Protein AF-A0A3D5RII5-F1 (afdb_monomer)

pLDDT: mean 87.03, std 12.26, range [4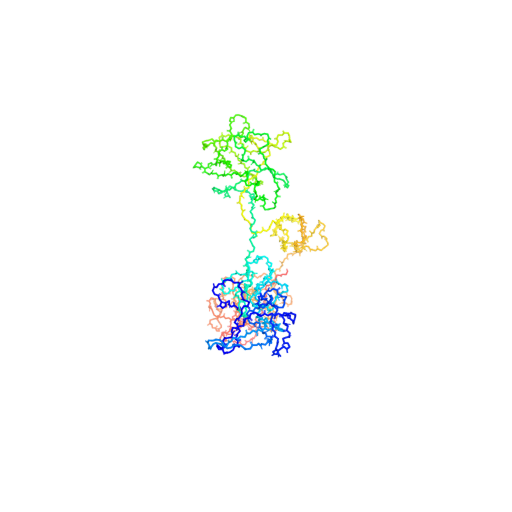2.44, 98.56]

Radius of gyration: 50.96 Å; Cα contacts (8 Å, |Δi|>4): 1269; chains: 1; bounding box: 89×104×147 Å

Nearest PDB structures (foldseek):
  7zau-assembly4_G  TM=3.299E-01  e=6.272E-05  Homo sapiens
  1z4s-assembly1_A  TM=6.722E-01  e=4.782E-02  Homo sapiens
  1z2v-assembly2_B  TM=6.579E-01  e=8.817E-02  Homo sapiens
  4j2y-assembly1_A  TM=6.075E-01  e=1.704E-01  Enterolobium contortisiliquum
  4p0j-assembly2_B  TM=5.315E-01  e=2.728E-01  Homo sapiens

Structure (mmCIF, N/CA/C/O backbone):
data_AF-A0A3D5RII5-F1
#
_entry.id   AF-A0A3D5RII5-F1
#
loop_
_atom_site.group_PDB
_atom_site.id
_atom_site.type_symbol
_atom_site.label_atom_id
_atom_site.label_alt_id
_atom_site.label_comp_id
_atom_site.label_asym_id
_atom_site.label_entity_id
_atom_site.label_seq_id
_atom_site.pdbx_PDB_ins_code
_atom_site.Cartn_x
_atom_site.Cartn_y
_atom_site.Cartn_z
_atom_site.occupancy
_atom_site.B_iso_or_equiv
_atom_site.auth_seq_id
_atom_site.auth_comp_id
_atom_site.auth_asym_id
_atom_site.auth_atom_id
_atom_site.pdbx_PDB_model_num
ATOM 1 N N . MET A 1 1 ? -29.201 -36.242 47.208 1.00 48.59 1 MET A N 1
ATOM 2 C CA . MET A 1 1 ? -29.760 -36.057 48.556 1.00 48.59 1 MET A CA 1
ATOM 3 C C . MET A 1 1 ? -31.056 -35.296 48.420 1.00 48.59 1 MET A C 1
ATOM 5 O O . MET A 1 1 ? -31.037 -34.162 47.969 1.00 48.59 1 MET A O 1
ATOM 9 N N . THR A 1 2 ? -32.173 -35.920 48.744 1.00 42.50 2 THR A N 1
ATOM 10 C CA . THR A 1 2 ? -33.449 -35.227 48.913 1.00 42.50 2 THR A CA 1
ATOM 11 C C . THR A 1 2 ? -33.896 -35.520 50.333 1.00 42.50 2 THR A C 1
ATOM 13 O O . THR A 1 2 ? -33.811 -36.669 50.775 1.00 42.50 2 THR A O 1
ATOM 16 N N . SER A 1 3 ? -34.296 -34.489 51.079 1.00 45.84 3 SER A N 1
ATOM 17 C CA . SER A 1 3 ? -34.913 -34.710 52.381 1.00 45.84 3 SER A CA 1
ATOM 18 C C . SER A 1 3 ? -36.180 -35.528 52.149 1.00 45.84 3 SER A C 1
ATOM 20 O O . SER A 1 3 ? -37.012 -35.184 51.315 1.00 45.84 3 SER A O 1
ATOM 22 N N . TYR A 1 4 ? -36.309 -36.644 52.859 1.00 42.44 4 TYR A N 1
ATOM 23 C CA . TYR A 1 4 ? -37.498 -37.496 52.787 1.00 42.44 4 TYR A CA 1
ATOM 24 C C . TYR A 1 4 ? -38.755 -36.802 53.360 1.00 42.44 4 TYR A C 1
ATOM 26 O O . TYR A 1 4 ? -39.867 -37.275 53.164 1.00 42.44 4 TYR A O 1
ATOM 34 N N . ASP A 1 5 ? -38.587 -35.665 54.043 1.00 48.09 5 ASP A N 1
ATOM 35 C CA . ASP A 1 5 ? -39.658 -34.899 54.676 1.00 48.09 5 ASP A CA 1
ATOM 36 C C . ASP A 1 5 ? -39.852 -33.540 53.976 1.00 48.09 5 ASP A C 1
ATOM 38 O O . ASP A 1 5 ? -38.883 -32.832 53.680 1.00 48.09 5 ASP A O 1
ATOM 42 N N . THR A 1 6 ? -41.114 -33.189 53.717 1.00 43.94 6 THR A N 1
ATOM 43 C CA . THR A 1 6 ? -41.572 -31.892 53.189 1.00 43.94 6 THR A CA 1
ATOM 44 C C . THR A 1 6 ? -41.470 -30.763 54.219 1.00 43.94 6 THR A C 1
ATOM 46 O O . THR A 1 6 ? -41.647 -29.593 53.880 1.00 43.94 6 THR A O 1
ATOM 49 N N . THR A 1 7 ? -41.182 -31.097 55.477 1.00 47.12 7 THR A N 1
ATOM 50 C CA . THR A 1 7 ? -40.955 -30.151 56.570 1.00 47.12 7 THR A CA 1
ATOM 51 C C . THR A 1 7 ? -39.452 -29.928 56.743 1.00 47.12 7 THR A C 1
ATOM 53 O O . THR A 1 7 ? -38.703 -30.855 57.048 1.00 47.12 7 THR A O 1
ATOM 56 N N . ALA A 1 8 ? -38.986 -28.696 56.537 1.00 42.44 8 ALA A N 1
ATOM 57 C CA . ALA A 1 8 ? -37.566 -28.363 56.598 1.00 42.44 8 ALA A CA 1
ATOM 58 C C . ALA A 1 8 ? -36.922 -28.725 57.960 1.00 42.44 8 ALA A C 1
ATOM 60 O O . ALA A 1 8 ? -37.386 -28.303 59.019 1.00 42.44 8 ALA A O 1
ATOM 61 N N . ASN A 1 9 ? -35.785 -29.429 57.902 1.00 49.34 9 ASN A N 1
ATOM 62 C CA . ASN A 1 9 ? -34.677 -29.362 58.869 1.00 49.34 9 ASN A CA 1
ATOM 63 C C . ASN A 1 9 ? -34.830 -29.955 60.290 1.00 49.34 9 ASN A C 1
ATOM 65 O O . ASN A 1 9 ? -34.305 -29.361 61.229 1.00 49.34 9 ASN A O 1
ATOM 69 N N . LYS A 1 10 ? -35.434 -31.137 60.503 1.00 50.44 10 LYS A N 1
ATOM 70 C CA . LYS A 1 10 ? -35.340 -31.803 61.834 1.00 50.44 10 LYS A CA 1
ATOM 71 C C . LYS A 1 10 ? -34.570 -33.119 61.914 1.00 50.44 10 LYS A C 1
ATOM 73 O O . LYS A 1 10 ? -34.074 -33.436 62.992 1.00 50.44 10 LYS A O 1
ATOM 78 N N . TYR A 1 11 ? -34.441 -33.869 60.821 1.00 54.50 11 TYR A N 1
ATOM 79 C CA . TYR A 1 11 ? -33.786 -35.177 60.848 1.00 54.50 11 TYR A CA 1
ATOM 80 C C . TYR A 1 11 ? -32.866 -35.342 59.645 1.00 54.50 11 TYR A C 1
ATOM 82 O O . TYR A 1 11 ? -33.239 -35.076 58.503 1.00 54.50 11 TYR A O 1
ATOM 90 N N . GLY A 1 12 ? -31.638 -35.738 59.940 1.00 58.12 12 GLY A N 1
ATOM 91 C CA . GLY A 1 12 ? -30.532 -35.859 59.013 1.00 58.12 12 GLY A CA 1
ATOM 92 C C . GLY A 1 12 ? -30.633 -37.007 58.024 1.00 58.12 12 GLY A C 1
ATOM 93 O O . GLY A 1 12 ? -29.886 -37.977 58.147 1.00 58.12 12 GLY A O 1
ATOM 94 N N . ASN A 1 13 ? -31.590 -36.929 57.106 1.00 69.31 13 ASN A N 1
ATOM 95 C CA . ASN A 1 13 ? -31.978 -38.064 56.281 1.00 69.31 13 ASN A CA 1
ATOM 96 C C . ASN A 1 13 ? -31.396 -37.959 54.869 1.00 69.31 13 ASN A C 1
ATOM 98 O O . ASN A 1 13 ? -31.447 -36.897 54.246 1.00 69.31 13 ASN A O 1
ATOM 102 N N . MET A 1 14 ? -30.920 -39.081 54.334 1.00 72.44 14 MET A N 1
ATOM 103 C CA . MET A 1 14 ? -30.506 -39.200 52.937 1.00 72.44 14 MET A CA 1
ATOM 104 C C . MET A 1 14 ? -31.108 -40.448 52.295 1.00 72.44 14 MET A C 1
ATOM 106 O O . MET A 1 14 ? -31.408 -41.429 52.969 1.00 72.44 14 MET A O 1
ATOM 110 N N . ILE A 1 15 ? -31.266 -40.414 50.977 1.00 75.56 15 ILE A N 1
ATOM 111 C CA . ILE A 1 15 ? -31.635 -41.589 50.191 1.00 75.56 15 ILE A CA 1
ATOM 112 C C . ILE A 1 15 ? -30.358 -42.138 49.568 1.00 75.56 15 ILE A C 1
ATOM 114 O O . ILE A 1 15 ? -29.669 -41.402 48.858 1.00 75.56 15 ILE A O 1
ATOM 118 N N . VAL A 1 16 ? -30.074 -43.412 49.828 1.00 77.50 16 VAL A N 1
ATOM 119 C CA . VAL A 1 16 ? -29.015 -44.173 49.160 1.00 77.50 16 VAL A CA 1
ATOM 120 C C . VAL A 1 16 ? -29.653 -45.198 48.229 1.00 77.50 16 VAL A C 1
ATOM 122 O O . VAL A 1 16 ? -30.707 -45.760 48.533 1.00 77.50 16 VAL A O 1
ATOM 125 N N . SER A 1 17 ? -29.024 -45.430 47.089 1.00 74.25 17 SER A N 1
ATOM 126 C CA . SER A 1 17 ? -29.361 -46.507 46.162 1.00 74.25 17 SER A CA 1
ATOM 127 C C . SER A 1 17 ? -28.065 -47.164 45.715 1.00 74.25 17 SER A C 1
ATOM 129 O O . SER A 1 17 ? -27.010 -46.522 45.737 1.00 74.25 17 SER A O 1
ATOM 131 N N . ASP A 1 18 ? -28.124 -48.430 45.317 1.00 67.38 18 ASP A N 1
ATOM 132 C CA . ASP A 1 18 ? -27.033 -48.986 44.524 1.00 67.38 18 ASP A CA 1
ATOM 133 C C . ASP A 1 18 ? -27.021 -48.322 43.133 1.00 67.38 18 ASP A C 1
ATOM 135 O O . ASP A 1 18 ? -27.983 -47.668 42.719 1.00 67.38 18 ASP A O 1
ATOM 139 N N . LEU A 1 19 ? -25.883 -48.406 42.436 1.00 56.44 19 LEU A N 1
ATOM 140 C CA . LEU A 1 19 ? -25.702 -47.714 41.154 1.00 56.44 19 LEU A CA 1
ATOM 141 C C . LEU A 1 19 ? -26.640 -48.233 40.047 1.00 56.44 19 LEU A C 1
ATOM 143 O O . LEU A 1 19 ? -26.860 -47.516 39.075 1.00 56.44 19 LEU A O 1
ATOM 147 N N . GLU A 1 20 ? -27.188 -49.446 40.183 1.00 57.09 20 GLU A N 1
ATOM 148 C CA . GLU A 1 20 ? -27.894 -50.146 39.100 1.00 57.09 20 GLU A CA 1
ATOM 149 C C . GLU A 1 20 ? -29.312 -50.632 39.443 1.00 57.09 20 GLU A C 1
ATOM 151 O O . GLU A 1 20 ? -30.035 -51.051 38.538 1.00 57.09 20 GLU A O 1
ATOM 156 N N . SER A 1 21 ? -29.774 -50.561 40.697 1.00 54.38 21 SER A N 1
ATOM 157 C CA . SER A 1 21 ? -31.122 -51.001 41.061 1.00 54.38 21 SER A CA 1
ATOM 158 C C . SER A 1 21 ? -31.967 -49.847 41.602 1.00 54.38 21 SER A C 1
ATOM 160 O O . SER A 1 21 ? -31.539 -48.961 42.337 1.00 54.38 21 SER A O 1
ATOM 162 N N . LEU A 1 22 ? -33.248 -49.846 41.242 1.00 58.31 22 LEU A N 1
ATOM 163 C CA . LEU A 1 22 ? -34.224 -48.852 41.700 1.00 58.31 22 LEU A CA 1
ATOM 164 C C . LEU A 1 22 ? -34.534 -48.962 43.211 1.00 58.31 22 LEU A C 1
ATOM 166 O O . LEU A 1 22 ? -35.442 -48.282 43.700 1.00 58.31 22 LEU A O 1
ATOM 170 N N . ASN A 1 23 ? -33.804 -49.798 43.959 1.00 69.31 23 ASN A N 1
ATOM 171 C CA . ASN A 1 23 ? -33.972 -49.984 45.393 1.00 69.31 23 ASN A CA 1
ATOM 172 C C . ASN A 1 23 ? -33.399 -48.783 46.149 1.00 69.31 23 ASN A C 1
ATOM 174 O O . ASN A 1 23 ? -32.199 -48.659 46.388 1.00 69.31 23 ASN A O 1
ATOM 178 N N . LYS A 1 24 ? -34.297 -47.885 46.545 1.00 71.88 24 LYS A N 1
ATOM 179 C CA . LYS A 1 24 ? -33.978 -46.722 47.369 1.00 71.88 24 LYS A CA 1
ATOM 180 C C . LYS A 1 24 ? -34.151 -47.081 48.836 1.00 71.88 24 LYS A C 1
ATOM 182 O O . LYS A 1 24 ? -35.227 -47.512 49.245 1.00 71.88 24 LYS A O 1
ATOM 187 N N . ILE A 1 25 ? -33.113 -46.855 49.629 1.00 76.81 25 ILE A N 1
ATOM 188 C CA . ILE A 1 25 ? -33.157 -47.007 51.081 1.00 76.81 25 ILE A CA 1
ATOM 189 C C . ILE A 1 25 ? -33.051 -45.623 51.711 1.00 76.81 25 ILE A C 1
ATOM 191 O O . ILE A 1 25 ? -32.168 -44.831 51.376 1.00 76.81 25 ILE A O 1
ATOM 195 N N . VAL A 1 26 ? -33.963 -45.329 52.636 1.00 75.62 26 VAL A N 1
ATOM 196 C CA . VAL A 1 26 ? -33.908 -44.098 53.427 1.00 75.62 26 VAL A CA 1
ATOM 197 C C . VAL A 1 26 ? -33.013 -44.344 54.636 1.00 75.62 26 VAL A C 1
ATOM 199 O O . VAL A 1 26 ? -33.266 -45.246 55.440 1.00 75.62 26 VAL A O 1
ATOM 202 N N . VAL A 1 27 ? -31.963 -43.537 54.749 1.00 75.88 27 VAL A N 1
ATOM 203 C CA . VAL A 1 27 ? -31.027 -43.537 55.870 1.00 75.88 27 VAL A CA 1
ATOM 204 C C . VAL A 1 27 ? -31.356 -42.359 56.774 1.00 75.88 27 VAL A C 1
ATOM 206 O O . VAL A 1 27 ? -31.333 -41.214 56.324 1.00 75.88 27 VAL A O 1
ATOM 209 N N . PHE A 1 28 ? -31.648 -42.638 58.040 1.00 71.19 28 PHE A N 1
ATOM 210 C CA . PHE A 1 28 ? -31.988 -41.652 59.059 1.00 71.19 28 PHE A CA 1
ATOM 211 C C . PHE A 1 28 ? -30.792 -41.352 59.969 1.00 71.19 28 PHE A C 1
ATOM 213 O O . PHE A 1 28 ? -30.062 -42.258 60.378 1.00 71.19 28 PHE A O 1
ATOM 220 N N . GLY A 1 29 ? -30.615 -40.070 60.307 1.00 67.50 29 GLY A N 1
ATOM 221 C CA . GLY A 1 29 ? -29.705 -39.617 61.366 1.00 67.50 29 GLY A CA 1
ATOM 222 C C . GLY A 1 29 ? -28.234 -40.002 61.173 1.00 67.50 29 GLY A C 1
ATOM 223 O O . GLY A 1 29 ? -27.574 -40.357 62.148 1.00 67.50 29 GLY A O 1
ATOM 224 N N . ALA A 1 30 ? -27.726 -39.965 59.938 1.00 70.25 30 ALA A N 1
ATOM 225 C CA . ALA A 1 30 ? -26.358 -40.381 59.631 1.00 70.25 30 ALA A CA 1
ATOM 226 C C . ALA A 1 30 ? -25.309 -39.539 60.391 1.00 70.25 30 ALA A C 1
ATOM 228 O O . ALA A 1 30 ? -25.249 -38.325 60.204 1.00 70.25 30 ALA A O 1
ATOM 229 N N . THR A 1 31 ? -24.475 -40.182 61.219 1.00 66.25 31 THR A N 1
ATOM 230 C CA . THR A 1 31 ? -23.430 -39.535 62.049 1.00 66.25 31 THR A CA 1
ATOM 231 C C . THR A 1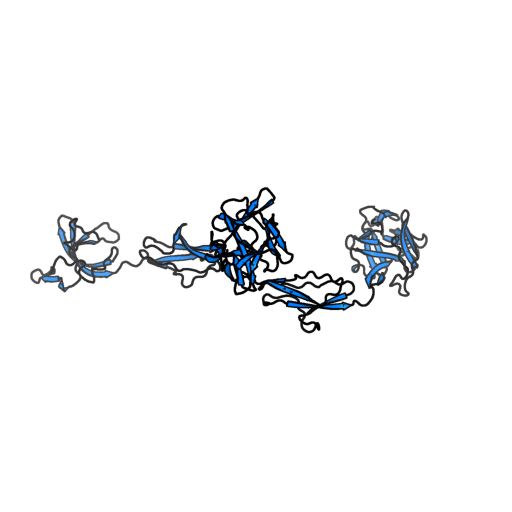 31 ? -22.029 -40.086 61.744 1.00 66.25 31 THR A C 1
ATOM 233 O O . THR A 1 31 ? -21.906 -41.157 61.153 1.00 66.25 31 THR A O 1
ATOM 236 N N . ALA A 1 32 ? -20.969 -39.360 62.122 1.00 61.97 32 ALA A N 1
ATOM 237 C CA . ALA A 1 32 ? -19.580 -39.645 61.733 1.00 61.97 32 ALA A CA 1
ATOM 238 C C . ALA A 1 32 ? -18.607 -39.956 62.885 1.00 61.97 32 ALA A C 1
ATOM 240 O O . ALA A 1 32 ? -17.431 -40.209 62.629 1.00 61.97 32 ALA A O 1
ATOM 241 N N . THR A 1 33 ? -19.034 -39.930 64.152 1.00 60.12 33 THR A N 1
ATOM 242 C CA . THR A 1 33 ? -18.135 -40.237 65.279 1.00 60.12 33 THR A CA 1
ATOM 243 C C . THR A 1 33 ? -18.654 -41.383 66.124 1.00 60.12 33 THR A C 1
ATOM 245 O O . THR A 1 33 ? -19.826 -41.434 66.488 1.00 60.12 33 THR A O 1
ATOM 248 N N . ILE A 1 34 ? -17.740 -42.269 66.532 1.00 57.75 34 ILE A N 1
ATOM 249 C CA . ILE A 1 34 ? -18.035 -43.327 67.507 1.00 57.75 34 ILE A CA 1
ATOM 250 C C . ILE A 1 34 ? -18.577 -42.760 68.828 1.00 57.75 34 ILE A C 1
ATOM 252 O O . ILE A 1 34 ? -19.269 -43.466 69.538 1.00 57.75 34 ILE A O 1
ATOM 256 N N . SER A 1 35 ? -18.309 -41.485 69.143 1.00 61.31 35 SER A N 1
ATOM 257 C CA . SER A 1 35 ? -18.822 -40.792 70.333 1.00 61.31 35 SER A CA 1
ATOM 258 C C . SER A 1 35 ? -20.315 -40.447 70.264 1.00 61.31 35 SER A C 1
ATOM 260 O O . SER A 1 35 ? -20.941 -40.222 71.300 1.00 61.31 35 SER A O 1
ATOM 262 N N . ALA A 1 36 ? -20.900 -40.407 69.062 1.00 65.19 36 ALA A N 1
ATOM 263 C CA . ALA A 1 36 ? -22.340 -40.258 68.872 1.00 65.19 36 ALA A CA 1
ATOM 264 C C . ALA A 1 36 ? -23.086 -41.591 69.049 1.00 65.19 36 ALA A C 1
ATOM 266 O O . ALA A 1 36 ? -24.318 -41.599 69.078 1.00 65.19 36 ALA A O 1
ATOM 267 N N . LEU A 1 37 ? -22.352 -42.703 69.184 1.00 64.88 37 LEU A N 1
ATOM 268 C CA . LEU A 1 37 ? -22.881 -43.998 69.570 1.00 64.88 37 LEU A CA 1
ATOM 269 C C . LEU A 1 37 ? -22.431 -44.387 70.974 1.00 64.88 37 LEU A C 1
ATOM 271 O O . LEU A 1 37 ? -21.249 -44.425 71.295 1.00 64.88 37 LEU A O 1
ATOM 275 N N . VAL A 1 38 ? -23.387 -44.784 71.797 1.00 70.62 38 VAL A N 1
ATOM 276 C CA . VAL A 1 38 ? -23.138 -45.391 73.098 1.00 70.62 38 VAL A CA 1
ATOM 277 C C . VAL A 1 38 ? -23.497 -46.863 73.001 1.00 70.62 38 VAL A C 1
ATOM 279 O O . VAL A 1 38 ? -24.597 -47.217 72.571 1.00 70.62 38 VAL A O 1
ATOM 282 N N . TRP A 1 39 ? -22.561 -47.735 73.375 1.00 75.12 39 TRP A N 1
ATOM 283 C CA . TRP A 1 39 ? -22.846 -49.156 73.546 1.00 75.12 39 TRP A CA 1
ATOM 284 C C . TRP A 1 39 ? -23.869 -49.333 74.673 1.00 75.12 39 TRP A C 1
ATOM 286 O O . TRP A 1 39 ? -23.569 -49.074 75.838 1.00 75.12 39 TRP A O 1
ATOM 296 N N . ASP A 1 40 ? -25.078 -49.761 74.325 1.00 71.44 40 ASP A N 1
ATOM 297 C CA . ASP A 1 40 ? -26.090 -50.182 75.281 1.00 71.44 40 ASP A CA 1
ATOM 298 C C . ASP A 1 40 ? -25.797 -51.630 75.673 1.00 71.44 40 ASP A C 1
ATOM 300 O O . ASP A 1 40 ? -26.178 -52.587 74.990 1.00 71.44 40 ASP A O 1
ATOM 304 N N . SER A 1 41 ? -25.094 -51.776 76.793 1.00 76.31 41 SER A N 1
ATOM 305 C CA . SER A 1 41 ? -24.741 -53.070 77.374 1.00 76.31 41 SER A CA 1
ATOM 306 C C . SER A 1 41 ? -25.958 -53.902 77.781 1.00 76.31 41 SER A C 1
ATOM 308 O O . SER A 1 41 ? -25.832 -55.118 77.897 1.00 76.31 41 SER A O 1
ATOM 310 N N . THR A 1 42 ? -27.130 -53.283 77.946 1.00 81.12 42 THR A N 1
ATOM 311 C CA . THR A 1 42 ? -28.383 -53.964 78.305 1.00 81.12 42 THR A CA 1
ATOM 312 C C . THR A 1 42 ? -28.954 -54.729 77.118 1.00 81.12 42 THR A C 1
ATOM 314 O O . THR A 1 42 ? -29.448 -55.841 77.273 1.00 81.12 42 THR A O 1
ATOM 317 N N . ASN A 1 43 ? -28.875 -54.143 75.922 1.00 74.38 43 ASN A N 1
ATOM 318 C CA . ASN A 1 43 ? -29.450 -54.711 74.701 1.00 74.38 43 ASN A CA 1
ATOM 319 C C . ASN A 1 43 ? -28.393 -55.229 73.714 1.00 74.38 43 ASN A C 1
ATOM 321 O O . ASN A 1 43 ? -28.740 -55.611 72.596 1.00 74.38 43 ASN A O 1
ATOM 325 N N . GLY A 1 44 ? -27.114 -55.209 74.104 1.00 76.12 44 GLY A N 1
ATOM 326 C CA . GLY A 1 44 ? -25.992 -55.670 73.285 1.00 76.12 44 GLY A CA 1
ATOM 327 C C . GLY A 1 44 ? -25.884 -54.948 71.941 1.00 76.12 44 GLY A C 1
ATOM 328 O O . GLY A 1 44 ? -25.519 -55.568 70.943 1.00 76.12 44 GLY A O 1
ATOM 329 N N . LYS A 1 45 ? -26.264 -53.666 71.884 1.00 70.31 45 LYS A N 1
ATOM 330 C CA . LYS A 1 45 ? -26.307 -52.888 70.638 1.00 70.31 45 LYS A CA 1
ATOM 331 C C . LYS A 1 45 ? -25.822 -51.464 70.848 1.00 70.31 45 LYS A C 1
ATOM 333 O O . LYS A 1 45 ? -25.961 -50.902 71.926 1.00 70.31 45 LYS A O 1
ATOM 338 N N . TYR A 1 46 ? -25.310 -50.839 69.798 1.00 69.25 46 TYR A N 1
ATOM 339 C CA . TYR A 1 46 ? -25.032 -49.407 69.833 1.00 69.25 46 TYR A CA 1
ATOM 340 C C . TYR A 1 46 ? -26.330 -48.588 69.721 1.00 69.25 46 TYR A C 1
ATOM 342 O O . TYR A 1 46 ? -27.247 -48.947 68.981 1.00 69.25 46 TYR A O 1
ATOM 350 N N . THR A 1 47 ? -26.409 -47.482 70.458 1.00 65.81 47 THR A N 1
ATOM 351 C CA . THR A 1 47 ? -27.538 -46.536 70.485 1.00 65.81 47 THR A CA 1
ATOM 352 C C . THR A 1 47 ? -27.034 -45.109 70.289 1.00 65.81 47 THR A C 1
ATOM 354 O O . THR A 1 47 ? -25.886 -44.818 70.592 1.00 65.81 47 THR A O 1
ATOM 357 N N . TYR A 1 48 ? -27.867 -44.211 69.760 1.00 66.94 48 TYR A N 1
ATOM 358 C CA . TYR A 1 48 ? -27.450 -42.846 69.418 1.00 66.94 48 TYR A CA 1
ATOM 359 C C . TYR A 1 48 ? -27.529 -41.891 70.615 1.00 66.94 48 TYR A C 1
ATOM 361 O O . TYR A 1 48 ? -28.569 -41.817 71.269 1.00 66.94 48 TYR A O 1
ATOM 369 N N . THR A 1 49 ? -26.479 -41.094 70.832 1.00 66.94 49 THR A N 1
ATOM 370 C CA . THR A 1 49 ? -26.429 -40.027 71.849 1.00 66.94 49 THR A CA 1
ATOM 371 C C . THR A 1 49 ? -27.352 -38.855 71.488 1.00 66.94 49 THR A C 1
ATOM 373 O O . THR A 1 49 ? -28.012 -38.288 72.354 1.00 66.94 49 THR A O 1
ATOM 376 N N . ASN A 1 50 ? -27.437 -38.497 70.200 1.00 62.53 50 ASN A N 1
ATOM 377 C CA . ASN A 1 50 ? -28.360 -37.491 69.666 1.00 62.53 50 ASN A CA 1
ATOM 378 C C . ASN A 1 50 ? -28.753 -37.867 68.227 1.00 62.53 50 ASN A C 1
ATOM 380 O O . ASN A 1 50 ? -27.892 -38.163 67.405 1.00 62.53 50 ASN A O 1
ATOM 384 N N . LYS A 1 51 ? -30.052 -37.848 67.911 1.00 58.09 51 LYS A N 1
ATOM 385 C CA . LYS A 1 51 ? -30.593 -38.273 66.606 1.00 58.09 51 LYS A CA 1
ATOM 386 C C . LYS A 1 51 ? -30.552 -37.183 65.512 1.00 58.09 51 LYS A C 1
ATOM 388 O O . LYS A 1 51 ? -31.073 -37.418 64.425 1.00 58.09 51 LYS A O 1
ATOM 393 N N . GLN A 1 52 ? -29.988 -36.000 65.781 1.00 59.75 52 GLN A N 1
ATOM 394 C CA . GLN A 1 52 ? -30.053 -34.823 64.889 1.00 59.75 52 GLN A CA 1
ATOM 395 C C . GLN A 1 52 ? -28.744 -34.458 64.151 1.00 59.75 52 GLN A C 1
ATOM 397 O O . GLN A 1 52 ? -28.638 -33.366 63.607 1.00 59.75 52 GLN A O 1
ATOM 402 N N . ASP A 1 53 ? -27.741 -35.335 64.102 1.00 58.28 53 ASP A N 1
ATOM 403 C CA . ASP A 1 53 ? -26.350 -34.928 63.820 1.00 58.28 53 ASP A CA 1
ATOM 404 C C . ASP A 1 53 ? -25.867 -35.091 62.357 1.00 58.28 53 ASP A C 1
ATOM 406 O O . ASP A 1 53 ? -24.767 -35.576 62.106 1.00 58.28 53 ASP A O 1
ATOM 410 N N . PHE A 1 54 ? -26.676 -34.694 61.369 1.00 60.97 54 PHE A N 1
ATOM 411 C CA . PHE A 1 54 ? -26.286 -34.731 59.947 1.00 60.97 54 PHE A CA 1
ATOM 412 C C . PHE A 1 54 ? -25.884 -33.338 59.445 1.00 60.97 54 PHE A C 1
ATOM 414 O O . PHE A 1 54 ? -26.557 -32.356 59.748 1.00 60.97 54 PHE A O 1
ATOM 421 N N . LEU A 1 55 ? -24.796 -33.256 58.664 1.00 57.22 55 LEU A N 1
ATOM 422 C CA . LEU A 1 55 ? -24.149 -32.022 58.157 1.00 57.22 55 LEU A CA 1
ATOM 423 C C . LEU A 1 55 ? -23.473 -31.122 59.216 1.00 57.22 55 LEU A C 1
ATOM 425 O O . LEU A 1 55 ? -22.951 -30.054 58.895 1.00 57.22 55 LEU A O 1
ATOM 429 N N . THR A 1 56 ? -23.393 -31.553 60.470 1.00 54.97 56 THR A N 1
ATOM 430 C CA . THR A 1 56 ? -22.741 -30.823 61.576 1.00 54.97 56 THR A CA 1
ATOM 431 C C . THR A 1 56 ? -21.270 -31.216 61.775 1.00 54.97 56 THR A C 1
ATOM 433 O O . THR A 1 56 ? -20.478 -30.393 62.244 1.00 54.97 56 THR A O 1
ATOM 436 N N . ASN A 1 57 ? -20.858 -32.404 61.312 1.00 62.25 57 ASN A N 1
ATOM 437 C CA . ASN A 1 57 ? -19.502 -32.95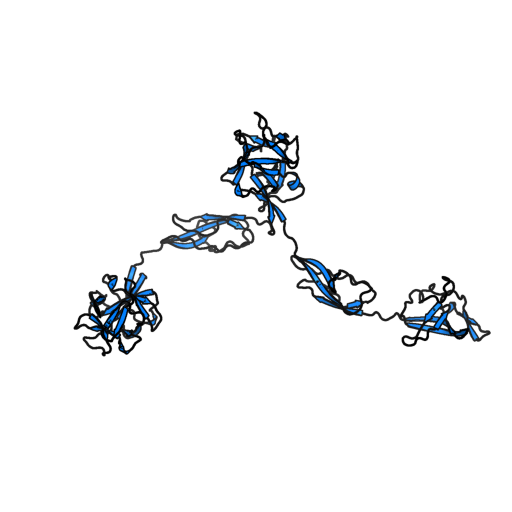4 61.464 1.00 62.25 57 ASN A CA 1
ATOM 438 C C . ASN A 1 57 ? -18.685 -32.960 60.146 1.00 62.25 57 ASN A C 1
ATOM 440 O O . ASN A 1 57 ? -19.247 -33.064 59.056 1.00 62.25 57 ASN A O 1
ATOM 444 N N . ALA A 1 58 ? -17.354 -32.853 60.246 1.00 67.25 58 ALA A N 1
ATOM 445 C CA . ALA A 1 58 ? -16.393 -32.693 59.151 1.00 67.25 58 ALA A CA 1
ATOM 446 C C . ALA A 1 58 ? -16.495 -33.763 58.046 1.00 67.25 58 ALA A C 1
ATOM 448 O O . ALA A 1 58 ? -16.446 -33.403 56.877 1.00 67.25 58 ALA A O 1
ATOM 449 N N . ILE A 1 59 ? -16.691 -35.043 58.389 1.00 73.69 59 ILE A N 1
ATOM 450 C CA . ILE A 1 59 ? -16.755 -36.145 57.403 1.00 73.69 59 ILE A CA 1
ATOM 451 C C . ILE A 1 59 ? -18.052 -36.110 56.579 1.00 73.69 59 ILE A C 1
ATOM 453 O O . ILE A 1 59 ? -18.047 -36.421 55.394 1.00 73.69 59 ILE A O 1
ATOM 457 N N . THR A 1 60 ? -19.176 -35.724 57.187 1.00 73.94 60 THR A N 1
ATOM 458 C CA . THR A 1 60 ? -20.494 -35.725 56.526 1.00 73.94 60 THR A CA 1
ATOM 459 C C . THR A 1 60 ? -20.828 -34.413 55.819 1.00 73.94 60 THR A C 1
ATOM 461 O O . THR A 1 60 ? -21.748 -34.387 55.009 1.00 73.94 60 THR A O 1
ATOM 464 N N . LYS A 1 61 ? -20.104 -33.323 56.114 1.00 73.19 61 LYS A N 1
ATOM 465 C CA . LYS A 1 61 ? -20.334 -31.982 55.539 1.00 73.19 61 LYS A CA 1
ATOM 466 C C . LYS A 1 61 ? -20.082 -31.896 54.035 1.00 73.19 61 LYS A C 1
ATOM 468 O O . LYS A 1 61 ? -20.665 -31.038 53.385 1.00 73.19 61 LYS A O 1
ATOM 473 N N . SER A 1 62 ? -19.210 -32.747 53.505 1.00 73.19 62 SER A N 1
ATOM 474 C CA . SER A 1 62 ? -18.753 -32.709 52.112 1.00 73.19 62 SER A CA 1
ATOM 475 C C . SER A 1 62 ? -19.308 -33.846 51.249 1.00 73.19 62 SER A C 1
ATOM 477 O O . SER A 1 62 ? -18.783 -34.072 50.165 1.00 73.19 62 SER A O 1
ATOM 479 N N . ILE A 1 63 ? -20.322 -34.580 51.724 1.00 76.81 63 ILE A N 1
ATOM 480 C CA . ILE A 1 63 ? -20.949 -35.665 50.955 1.00 76.81 63 ILE A CA 1
ATOM 481 C C . ILE A 1 63 ? -21.774 -35.072 49.809 1.00 76.81 63 ILE A C 1
ATOM 483 O O . ILE A 1 63 ? -22.709 -34.301 50.039 1.00 76.81 63 ILE A O 1
ATOM 487 N N . ASN A 1 64 ? -21.469 -35.494 48.586 1.00 76.38 64 ASN A N 1
ATOM 488 C CA . ASN A 1 64 ? -22.164 -35.116 47.363 1.00 76.38 64 ASN A CA 1
ATOM 489 C C . ASN A 1 64 ? -22.880 -36.315 46.723 1.00 76.38 64 ASN A C 1
ATOM 491 O O . ASN A 1 64 ? -22.660 -37.480 47.055 1.00 76.38 64 ASN A O 1
ATOM 495 N N . ILE A 1 65 ? -23.783 -36.028 45.782 1.00 72.62 65 ILE A N 1
ATOM 496 C CA . ILE A 1 65 ? -24.444 -37.074 44.992 1.00 72.62 65 ILE A CA 1
ATOM 497 C C . ILE A 1 65 ? -23.398 -37.788 44.127 1.00 72.62 65 ILE A C 1
ATOM 499 O O . ILE A 1 65 ? -22.693 -37.144 43.355 1.00 72.62 65 ILE A O 1
ATOM 503 N N . GLY A 1 66 ? -23.359 -39.120 44.216 1.00 71.44 66 GLY A N 1
ATOM 504 C CA . GLY A 1 66 ? -22.424 -39.967 43.470 1.00 71.44 66 GLY A CA 1
ATOM 505 C C . GLY A 1 66 ? -21.186 -40.394 44.261 1.00 71.44 66 GLY A C 1
ATOM 506 O O . GLY A 1 66 ? -20.439 -41.233 43.766 1.00 71.44 66 GLY A O 1
ATOM 507 N N . ASP A 1 67 ? -20.985 -39.865 45.471 1.00 79.88 67 ASP A N 1
ATOM 508 C CA . ASP A 1 67 ? -19.961 -40.365 46.391 1.00 79.88 67 ASP A CA 1
ATOM 509 C C . ASP A 1 67 ? -20.314 -41.775 46.884 1.00 79.88 67 ASP A C 1
ATOM 511 O O . ASP A 1 67 ? -21.481 -42.101 47.126 1.00 79.88 67 ASP A O 1
ATOM 515 N N . THR A 1 68 ? -19.293 -42.602 47.096 1.00 82.69 68 THR A N 1
ATOM 516 C CA . THR A 1 68 ? -19.446 -43.935 47.686 1.00 82.69 68 THR A CA 1
ATOM 517 C C . THR A 1 68 ? -19.306 -43.842 49.202 1.00 82.69 68 THR A C 1
ATOM 519 O O . THR A 1 68 ? -18.318 -43.309 49.713 1.00 82.69 68 THR A O 1
ATOM 522 N N . LEU A 1 69 ? -20.278 -44.392 49.932 1.00 80.88 69 LEU A N 1
ATOM 523 C CA . LEU A 1 69 ? -20.323 -44.357 51.395 1.00 80.88 69 LEU A CA 1
ATOM 524 C C . LEU A 1 69 ? -20.072 -45.747 51.989 1.00 80.88 69 LEU A C 1
ATOM 526 O O . LEU A 1 69 ? -20.723 -46.715 51.599 1.00 80.88 69 LEU A O 1
ATOM 530 N N . GLU A 1 70 ? -19.185 -45.834 52.981 1.00 82.69 70 GLU A N 1
ATOM 531 C CA . GLU A 1 70 ? -19.083 -47.001 53.866 1.00 82.69 70 GLU A CA 1
ATOM 532 C C . GLU A 1 70 ? -19.886 -46.732 55.143 1.00 82.69 70 GLU A C 1
ATOM 534 O O . GLU A 1 70 ? -19.716 -45.686 55.782 1.00 82.69 70 GLU A O 1
ATOM 539 N N . LEU A 1 71 ? -20.784 -47.662 55.490 1.00 78.56 71 LEU A N 1
ATOM 540 C CA . LEU A 1 71 ? -21.775 -47.476 56.547 1.00 78.56 71 LEU A CA 1
ATOM 541 C C . LEU A 1 71 ? -21.793 -48.639 57.550 1.00 78.56 71 LEU A C 1
ATOM 543 O O . LEU A 1 71 ? -21.773 -49.805 57.156 1.00 78.56 71 LEU A O 1
ATOM 547 N N . ILE A 1 72 ? -21.966 -48.327 58.836 1.00 75.25 72 ILE A N 1
ATOM 548 C CA . ILE A 1 72 ? -22.412 -49.289 59.862 1.00 75.25 72 ILE A CA 1
ATOM 549 C C . ILE A 1 72 ? -23.892 -49.038 60.122 1.00 75.25 72 ILE A C 1
ATOM 551 O O . ILE A 1 72 ? -24.255 -47.916 60.467 1.00 75.25 72 ILE A O 1
ATOM 555 N N . VAL A 1 73 ? -24.746 -50.055 59.968 1.00 73.75 73 VAL A N 1
ATOM 556 C CA . VAL A 1 73 ? -26.206 -49.864 59.923 1.00 73.75 73 VAL A CA 1
ATOM 557 C C . VAL A 1 73 ? -26.965 -50.686 60.964 1.00 73.75 73 VAL A C 1
ATOM 559 O O . VAL A 1 73 ? -26.636 -51.842 61.224 1.00 73.75 73 VAL A O 1
ATOM 562 N N . ILE A 1 74 ? -28.038 -50.108 61.508 1.00 70.38 74 ILE A N 1
ATOM 563 C CA . ILE A 1 74 ? -29.101 -50.832 62.217 1.00 70.38 74 ILE A CA 1
ATOM 564 C C . ILE A 1 74 ? -30.337 -50.808 61.322 1.00 70.38 74 ILE A C 1
ATOM 566 O O . ILE A 1 74 ? -30.817 -49.735 60.947 1.00 70.38 74 ILE A O 1
ATOM 570 N N . ARG A 1 75 ? -30.840 -51.996 60.971 1.00 68.56 75 ARG A N 1
ATOM 571 C CA . ARG A 1 75 ? -32.038 -52.151 60.141 1.00 68.56 75 ARG A CA 1
ATOM 572 C C . ARG A 1 75 ? -33.293 -51.996 60.990 1.00 68.56 75 ARG A C 1
ATOM 574 O O . ARG A 1 75 ? -33.447 -52.710 61.976 1.00 68.56 75 ARG A O 1
ATOM 581 N N . ASP A 1 76 ? -34.196 -51.128 60.549 1.00 62.94 76 ASP A N 1
ATOM 582 C CA . ASP A 1 76 ? -35.562 -51.038 61.058 1.00 62.94 76 ASP A CA 1
ATOM 583 C C . ASP A 1 76 ? -36.537 -51.165 59.876 1.00 62.94 76 ASP A C 1
ATOM 585 O O . ASP A 1 76 ? -36.334 -50.585 58.809 1.00 62.94 76 ASP A O 1
ATOM 589 N N . SER A 1 77 ? -37.555 -52.009 60.009 1.00 61.78 77 SER A N 1
ATOM 590 C CA . SER A 1 77 ? -38.560 -52.214 58.958 1.00 61.78 77 SER A CA 1
ATOM 591 C C . SER A 1 77 ? -39.857 -51.581 59.422 1.00 61.78 77 SER A C 1
ATOM 593 O O . SER A 1 77 ? -40.550 -52.139 60.268 1.00 61.78 77 SER A O 1
ATOM 595 N N . TYR A 1 78 ? -40.184 -50.415 58.866 1.00 58.31 78 TYR A N 1
ATOM 596 C CA . TYR A 1 78 ? -41.365 -49.651 59.254 1.00 58.31 78 TYR A CA 1
ATOM 597 C C . TYR A 1 78 ? -42.320 -49.497 58.067 1.00 58.31 78 TYR A C 1
ATOM 599 O O . TYR A 1 78 ? -41.933 -49.014 57.001 1.00 58.31 78 TYR A O 1
ATOM 607 N N . ASN A 1 79 ? -43.577 -49.915 58.254 1.00 61.28 79 ASN A N 1
ATOM 608 C CA . ASN A 1 79 ? -44.665 -49.815 57.271 1.00 61.28 79 ASN A CA 1
ATOM 609 C C . ASN A 1 79 ? -44.313 -50.324 55.856 1.00 61.28 79 ASN A C 1
ATOM 611 O O . ASN A 1 79 ? -44.678 -49.708 54.860 1.00 61.28 79 ASN A O 1
ATOM 615 N N . GLY A 1 80 ? -43.596 -51.447 55.757 1.00 67.56 80 GLY A N 1
ATOM 616 C CA . GLY A 1 80 ? -43.269 -52.083 54.472 1.00 67.56 80 GLY A CA 1
ATOM 617 C C . GLY A 1 80 ? -42.086 -51.470 53.712 1.00 67.56 80 GLY A C 1
ATOM 618 O O . GLY A 1 80 ? -41.685 -52.029 52.695 1.00 67.56 80 GLY A O 1
ATOM 619 N N . ASN A 1 81 ? -41.478 -50.391 54.219 1.00 65.75 81 ASN A N 1
ATOM 620 C CA . ASN A 1 81 ? -40.263 -49.801 53.657 1.00 65.75 81 ASN A CA 1
ATOM 621 C C . ASN A 1 81 ? -39.031 -50.207 54.477 1.00 65.75 81 ASN A C 1
ATOM 623 O O . ASN A 1 81 ? -39.057 -50.200 55.710 1.00 65.75 81 ASN A O 1
ATOM 627 N N . THR A 1 82 ? -37.928 -50.523 53.791 1.00 69.94 82 THR A N 1
ATOM 628 C CA . THR A 1 82 ? -36.639 -50.773 54.454 1.00 69.94 82 THR A CA 1
ATOM 629 C C . THR A 1 82 ? -36.011 -49.437 54.847 1.00 69.94 82 THR A C 1
ATOM 631 O O . THR A 1 82 ? -35.770 -48.592 53.984 1.00 69.94 82 THR A O 1
ATOM 634 N N . GLN A 1 83 ? -35.748 -49.244 56.141 1.00 74.44 83 GLN A N 1
ATOM 635 C CA . GLN A 1 83 ? -35.144 -48.030 56.691 1.00 74.44 83 GLN A CA 1
ATOM 636 C C . GLN A 1 83 ? -33.884 -48.389 57.483 1.00 74.44 83 GLN A C 1
ATOM 638 O O . GLN A 1 83 ? -33.804 -49.445 58.117 1.00 74.44 83 GLN A O 1
ATOM 643 N N . LEU A 1 84 ? -32.872 -47.524 57.435 1.00 73.50 84 LEU A N 1
ATOM 644 C CA . LEU A 1 84 ? -31.611 -47.734 58.148 1.00 73.50 84 LEU A CA 1
ATOM 645 C C . LEU A 1 84 ? -31.291 -46.520 59.016 1.00 73.50 84 LEU A C 1
ATOM 647 O O . LEU A 1 84 ? -31.416 -45.390 58.557 1.00 73.50 84 LEU A O 1
ATOM 651 N N . ASN A 1 85 ? -30.797 -46.745 60.233 1.00 73.00 85 ASN A N 1
ATOM 652 C CA . ASN A 1 85 ? -29.964 -45.748 60.907 1.00 73.00 85 ASN A CA 1
ATOM 653 C C . ASN A 1 85 ? -28.500 -46.129 60.676 1.00 73.00 85 ASN A C 1
ATOM 655 O O . ASN A 1 85 ? -28.166 -47.313 60.780 1.00 73.00 85 ASN A O 1
ATOM 659 N N . ALA A 1 86 ? -27.635 -45.165 60.349 1.00 74.56 86 ALA A N 1
ATOM 660 C CA . ALA A 1 86 ? -26.268 -45.463 59.919 1.00 74.56 86 ALA A CA 1
ATOM 661 C C . ALA A 1 86 ? -25.199 -44.571 60.566 1.00 74.56 86 ALA A C 1
ATOM 663 O O . ALA A 1 86 ? -25.438 -43.398 60.841 1.00 74.56 86 ALA A O 1
ATOM 664 N N . ILE A 1 87 ? -23.997 -45.116 60.758 1.00 75.81 87 ILE A N 1
ATOM 665 C CA . ILE A 1 87 ? -22.762 -44.335 60.913 1.00 75.81 87 ILE A CA 1
ATOM 666 C C . ILE A 1 87 ? -22.072 -44.292 59.557 1.00 75.81 87 ILE A C 1
ATOM 668 O O . ILE A 1 87 ? -21.860 -45.353 58.973 1.00 75.81 87 ILE A O 1
ATOM 672 N N . VAL A 1 88 ? -21.663 -43.114 59.097 1.00 79.12 88 VAL A N 1
ATOM 673 C CA . VAL A 1 88 ? -20.746 -42.990 57.960 1.00 79.12 88 VAL A CA 1
ATOM 674 C C . VAL A 1 88 ? -19.325 -43.175 58.473 1.00 79.12 88 VAL A C 1
ATOM 676 O O . VAL A 1 88 ? -18.819 -42.336 59.216 1.00 79.12 88 VAL A O 1
ATOM 679 N N . THR A 1 89 ? -18.680 -44.274 58.092 1.00 77.94 89 THR A N 1
ATOM 680 C CA . THR A 1 89 ? -17.301 -44.574 58.506 1.00 77.94 89 THR A CA 1
ATOM 681 C C . THR A 1 89 ? -16.275 -44.064 57.504 1.00 77.94 89 THR A C 1
ATOM 683 O O . THR A 1 89 ? -15.140 -43.788 57.888 1.00 77.94 89 THR A O 1
ATOM 686 N N . LYS A 1 90 ? -16.665 -43.903 56.233 1.00 80.44 90 LYS A N 1
ATOM 687 C CA . LYS A 1 90 ? -15.819 -43.340 55.178 1.00 80.44 90 LYS A CA 1
ATOM 688 C C . LYS A 1 90 ? -16.659 -42.805 54.021 1.00 80.44 90 LYS A C 1
ATOM 690 O O . LYS A 1 90 ? -17.658 -43.409 53.639 1.00 80.44 90 LYS A O 1
ATOM 695 N N . VAL A 1 91 ? -16.212 -41.688 53.454 1.00 81.62 91 VAL A N 1
ATOM 696 C CA . VAL A 1 91 ? -16.733 -41.113 52.211 1.00 81.62 91 VAL A CA 1
ATOM 697 C C . VAL A 1 91 ? -15.621 -41.212 51.180 1.00 81.62 91 VAL A C 1
ATOM 699 O O . VAL A 1 91 ? -14.528 -40.694 51.402 1.00 81.62 91 VAL A O 1
ATOM 702 N N . THR A 1 92 ? -15.883 -41.899 50.075 1.00 83.50 92 THR A N 1
ATOM 703 C CA . THR A 1 92 ? -14.997 -41.899 48.910 1.00 83.50 92 THR A CA 1
ATOM 704 C C . THR A 1 92 ? -15.637 -40.991 47.864 1.00 83.50 92 THR A C 1
ATOM 706 O O . THR A 1 92 ? -16.710 -41.349 47.371 1.00 83.50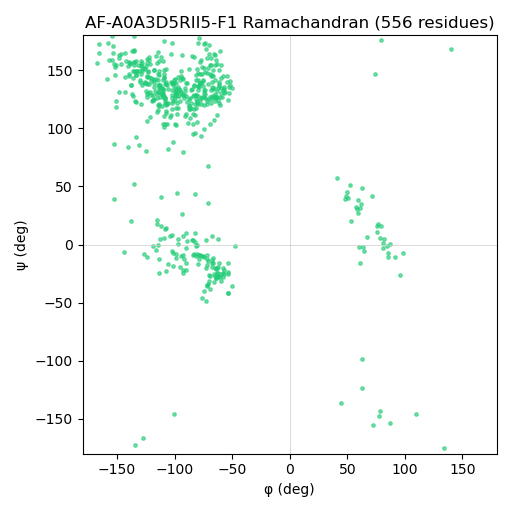 92 THR A O 1
ATOM 709 N N . PRO A 1 93 ? -15.038 -39.824 47.552 1.00 80.75 93 PRO A N 1
ATOM 710 C CA . PRO A 1 93 ? -15.592 -38.912 46.563 1.00 80.75 93 PRO A CA 1
ATOM 711 C C . PRO A 1 93 ? -15.823 -39.613 45.228 1.00 80.75 93 PRO A C 1
ATOM 713 O O . PRO A 1 93 ? -15.027 -40.476 44.836 1.00 80.75 93 PRO A O 1
ATOM 716 N N . LYS A 1 94 ? -16.890 -39.233 44.523 1.00 77.88 94 LYS A N 1
ATOM 717 C CA . LYS A 1 94 ? -17.109 -39.663 43.141 1.00 77.88 94 LYS A CA 1
ATOM 718 C C . LYS A 1 94 ? -15.826 -39.401 42.334 1.00 77.88 94 LYS A C 1
ATOM 720 O O . LYS A 1 94 ? -15.274 -38.303 42.443 1.00 77.88 94 LYS A O 1
ATOM 725 N N . PRO A 1 95 ? -15.355 -40.357 41.511 1.00 78.56 95 PRO A N 1
ATOM 726 C CA . PRO A 1 95 ? -14.245 -40.103 40.604 1.00 78.56 95 PRO A CA 1
ATOM 727 C C . PRO A 1 95 ? -14.524 -38.861 39.751 1.00 78.56 95 PRO A C 1
ATOM 729 O O . PRO A 1 95 ? -15.605 -38.741 39.164 1.00 78.56 95 PRO A O 1
ATOM 732 N N . ALA A 1 96 ? -13.557 -37.943 39.702 1.00 80.44 96 ALA A N 1
ATOM 733 C CA . ALA A 1 96 ? -13.607 -36.805 38.796 1.00 80.44 96 ALA A CA 1
ATOM 734 C C . ALA A 1 96 ? -13.691 -37.331 37.360 1.00 80.44 96 ALA A C 1
ATOM 736 O O . ALA A 1 96 ? -12.887 -38.173 36.956 1.00 80.44 96 ALA A O 1
ATOM 737 N N . VAL A 1 97 ? -14.688 -36.865 36.610 1.00 86.12 97 VAL A N 1
ATOM 738 C CA . VAL A 1 97 ? -14.794 -37.181 35.186 1.00 86.12 97 VAL A CA 1
ATOM 739 C C . VAL A 1 97 ? -13.986 -36.129 34.445 1.00 86.12 97 VAL A C 1
ATOM 741 O O . VAL A 1 97 ? -14.260 -34.936 34.568 1.00 86.12 97 VAL A O 1
ATOM 744 N N . THR A 1 98 ? -12.960 -36.572 33.726 1.00 91.81 98 THR A N 1
ATOM 745 C CA . THR A 1 98 ? -12.108 -35.711 32.906 1.00 91.81 98 THR A CA 1
ATOM 746 C C . THR A 1 98 ? -12.355 -35.994 31.435 1.00 91.81 98 THR A C 1
ATOM 748 O O . THR A 1 98 ? -12.331 -37.163 31.043 1.00 91.81 98 THR A O 1
ATOM 751 N N . SER A 1 99 ? -12.517 -34.939 30.642 1.00 95.75 99 SER A N 1
ATOM 752 C CA . SER A 1 99 ? -12.720 -35.017 29.191 1.00 95.75 99 SER A CA 1
ATOM 753 C C . SER A 1 99 ? -11.626 -34.251 28.442 1.00 95.75 99 SER A C 1
ATOM 755 O O . SER A 1 99 ? -10.972 -33.369 29.011 1.00 95.75 99 SER A O 1
ATOM 757 N N . ASN A 1 100 ? -11.367 -34.624 27.188 1.00 96.88 100 ASN A N 1
ATOM 758 C CA . ASN A 1 100 ? -10.241 -34.116 26.401 1.00 96.88 100 ASN A CA 1
ATOM 759 C C . ASN A 1 100 ? -10.524 -32.734 25.800 1.00 96.88 100 ASN A C 1
ATOM 761 O O . ASN A 1 100 ? -11.650 -32.426 25.407 1.00 96.88 100 ASN A O 1
ATOM 765 N N . LEU A 1 101 ? -9.468 -31.930 25.667 1.00 97.69 101 LEU A N 1
ATOM 766 C CA . LEU A 1 101 ? -9.472 -30.660 24.946 1.00 97.69 101 LEU A CA 1
ATOM 767 C C . LEU A 1 101 ? -8.549 -30.736 23.735 1.00 97.69 101 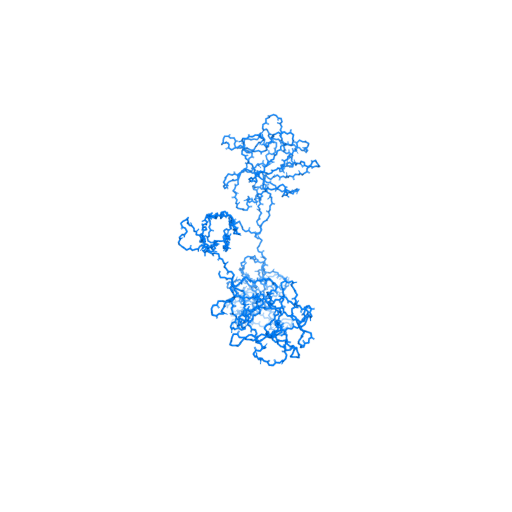LEU A C 1
ATOM 769 O O . LEU A 1 101 ? -7.379 -31.105 23.846 1.00 97.69 101 LEU A O 1
ATOM 773 N N . ILE A 1 102 ? -9.076 -30.341 22.581 1.00 96.69 102 ILE A N 1
ATOM 774 C CA . ILE A 1 102 ? -8.327 -30.220 21.332 1.00 96.69 102 ILE A CA 1
ATOM 775 C C . ILE A 1 102 ? -8.414 -28.767 20.881 1.00 96.69 102 ILE A C 1
ATOM 777 O O . ILE A 1 102 ? -9.508 -28.246 20.683 1.00 96.69 102 ILE A O 1
ATOM 781 N N . PHE A 1 103 ? -7.264 -28.124 20.698 1.00 97.50 103 PHE A N 1
ATOM 782 C CA . PHE A 1 103 ? -7.177 -26.728 20.281 1.00 97.50 103 PHE A CA 1
ATOM 783 C C . PHE A 1 103 ? -6.635 -26.607 18.853 1.00 97.50 103 PHE A C 1
ATOM 785 O O . PHE A 1 103 ? -5.569 -27.136 18.541 1.00 97.50 103 PHE A O 1
ATOM 792 N N . ASP A 1 104 ? -7.344 -25.865 18.005 1.00 97.25 104 ASP A N 1
ATOM 793 C CA . ASP A 1 104 ? -6.850 -25.353 16.725 1.00 97.25 104 ASP A CA 1
ATOM 794 C C . ASP A 1 104 ? -6.533 -23.861 16.889 1.00 97.25 104 ASP A C 1
ATOM 796 O O . ASP A 1 104 ? -7.436 -23.038 17.042 1.00 97.25 104 ASP A O 1
ATOM 800 N N . LEU A 1 105 ? -5.245 -23.508 16.877 1.00 96.44 105 LEU A N 1
ATOM 801 C CA . LEU A 1 105 ? -4.783 -22.126 17.047 1.00 96.44 105 LEU A CA 1
ATOM 802 C C . LEU A 1 105 ? -4.987 -21.254 15.800 1.00 96.44 105 LEU A C 1
ATOM 804 O O . LEU A 1 105 ? -4.795 -20.039 15.878 1.00 96.44 105 LEU A O 1
ATOM 808 N N . ASP A 1 106 ? -5.347 -21.837 14.651 1.00 95.38 106 ASP A N 1
ATOM 809 C CA . ASP A 1 106 ? -5.503 -21.118 13.381 1.00 95.38 106 ASP A CA 1
ATOM 810 C C . ASP A 1 106 ? -4.270 -20.247 13.042 1.00 95.38 106 ASP A C 1
ATOM 812 O O . ASP A 1 106 ? -4.376 -19.101 12.602 1.00 95.38 106 ASP A O 1
ATOM 816 N N . GLY A 1 107 ? -3.071 -20.772 13.313 1.00 93.00 107 GLY A N 1
ATOM 817 C CA . GLY A 1 107 ? -1.794 -20.085 13.083 1.00 93.00 107 GLY A CA 1
ATOM 818 C C . GLY A 1 107 ? -1.356 -19.095 14.171 1.00 93.00 107 GLY A C 1
ATOM 819 O O . GLY A 1 107 ? -0.345 -18.427 13.975 1.00 93.00 107 GLY A O 1
ATOM 820 N N . GLY A 1 108 ? -2.084 -18.980 15.287 1.00 94.19 108 GLY A N 1
ATOM 821 C CA . GLY A 1 108 ? -1.602 -18.292 16.490 1.00 94.19 108 GLY A CA 1
ATOM 822 C C . GLY A 1 108 ? -0.636 -19.138 17.330 1.00 94.19 108 GLY A C 1
ATOM 823 O O . GLY A 1 108 ? -0.377 -20.305 17.028 1.00 94.19 108 GLY A O 1
ATOM 824 N N . ILE A 1 109 ? -0.126 -18.551 18.410 1.00 94.94 109 ILE A N 1
ATOM 825 C CA . ILE A 1 109 ? 0.809 -19.156 19.366 1.00 94.94 109 ILE A CA 1
ATOM 826 C C . ILE A 1 109 ? 0.196 -19.074 20.766 1.00 94.94 109 ILE A C 1
ATOM 828 O O . ILE A 1 109 ? -0.411 -18.071 21.133 1.00 94.94 109 ILE A O 1
ATOM 832 N N . CYS A 1 110 ? 0.323 -20.138 21.555 1.00 94.19 110 CYS A N 1
ATOM 833 C CA . CYS A 1 110 ? -0.160 -20.164 22.930 1.00 94.19 110 CYS A CA 1
ATOM 834 C C . CYS A 1 110 ? 0.684 -21.106 23.774 1.00 94.19 110 CYS A C 1
ATOM 836 O O . CYS A 1 110 ? 0.775 -22.298 23.469 1.00 94.19 110 CYS A O 1
ATOM 838 N N . ASP A 1 111 ? 1.254 -20.581 24.851 1.00 89.31 111 ASP A N 1
ATOM 839 C CA . ASP A 1 111 ? 1.968 -21.401 25.816 1.00 89.31 111 ASP A CA 1
ATOM 840 C C . ASP A 1 111 ? 0.975 -22.066 26.779 1.00 89.31 111 ASP A C 1
ATOM 842 O O . ASP A 1 111 ? 0.018 -21.446 27.241 1.00 89.31 111 ASP A O 1
ATOM 846 N N . ASN A 1 112 ? 1.244 -23.324 27.137 1.00 88.50 112 ASN A N 1
ATOM 847 C CA . ASN A 1 112 ? 0.517 -24.077 28.170 1.00 88.50 112 ASN A CA 1
ATOM 848 C C . ASN A 1 112 ? -0.981 -24.322 27.888 1.00 88.50 112 ASN A C 1
ATOM 850 O O . ASN A 1 112 ? -1.823 -24.142 28.769 1.00 88.50 112 ASN A O 1
ATOM 854 N N . LEU A 1 113 ? -1.323 -24.798 26.686 1.00 94.44 113 LEU A N 1
ATOM 855 C CA . LEU A 1 113 ? -2.679 -25.282 26.406 1.00 94.44 113 LEU A CA 1
ATOM 856 C C . LEU A 1 113 ? -3.015 -26.515 27.273 1.00 94.44 113 LEU A C 1
ATOM 858 O O . LEU A 1 113 ? -2.262 -27.494 27.250 1.00 94.44 113 LEU A O 1
ATOM 862 N N . PRO A 1 114 ? -4.136 -26.512 28.020 1.00 95.62 114 PRO A N 1
ATOM 863 C CA . PRO A 1 114 ? -4.573 -27.694 28.754 1.00 95.62 114 PRO A CA 1
ATOM 864 C C . PRO A 1 114 ? -4.989 -28.802 27.778 1.00 95.62 114 PRO A C 1
ATOM 866 O O . PRO A 1 114 ? -5.555 -28.538 26.728 1.00 95.62 114 PRO A O 1
ATOM 869 N N . THR A 1 115 ? -4.744 -30.064 28.113 1.00 95.88 115 THR A N 1
ATOM 870 C CA . THR A 1 115 ? -5.167 -31.199 27.266 1.00 95.88 115 THR A CA 1
ATOM 871 C C . THR A 1 115 ? -6.465 -31.844 27.740 1.00 95.88 115 THR A C 1
ATOM 873 O O . THR A 1 115 ? -7.052 -32.650 27.023 1.00 95.88 115 THR A O 1
ATOM 876 N N . THR A 1 116 ? -6.924 -31.503 28.945 1.00 95.56 116 THR A N 1
ATOM 877 C CA . THR A 1 116 ? -8.136 -32.045 29.570 1.00 95.56 116 THR A CA 1
ATOM 878 C C . THR A 1 116 ? -8.798 -31.002 30.468 1.00 95.56 116 THR A C 1
ATOM 880 O O . THR A 1 116 ? -8.162 -30.019 30.861 1.00 95.56 116 THR A O 1
ATOM 883 N N . TYR A 1 117 ? -10.064 -31.229 30.815 1.00 95.00 117 TYR A N 1
ATOM 884 C CA . TYR A 1 117 ? -10.785 -30.478 31.843 1.00 95.00 117 TYR A CA 1
ATOM 885 C C . TYR A 1 117 ? -11.638 -31.414 32.710 1.00 95.00 117 TYR A C 1
ATOM 887 O O . TYR A 1 117 ? -11.991 -32.514 32.286 1.00 95.00 117 TYR A O 1
ATOM 895 N N . GLU A 1 118 ? -11.953 -30.987 33.935 1.00 93.06 118 GLU A N 1
ATOM 896 C CA . GLU A 1 118 ? -12.857 -31.707 34.839 1.00 93.06 118 GLU A CA 1
ATOM 897 C C . GLU A 1 118 ? -14.306 -31.260 34.604 1.00 93.06 118 GLU A C 1
ATOM 899 O O . GLU A 1 118 ? -14.629 -30.076 34.727 1.00 93.06 118 GLU A O 1
ATOM 904 N N . GLU A 1 119 ? -15.190 -32.203 34.286 1.00 91.06 119 GLU A N 1
ATOM 905 C CA . GLU A 1 119 ? -16.608 -31.921 34.066 1.00 91.06 119 GLU A CA 1
ATOM 906 C C . GLU A 1 119 ? -17.292 -31.425 35.347 1.00 91.06 119 GLU A C 1
ATOM 908 O O . GLU A 1 119 ? -17.032 -31.917 36.447 1.00 91.06 119 GLU A O 1
ATOM 913 N N . GLY A 1 120 ? -18.207 -30.460 35.219 1.00 85.69 120 GLY A N 1
ATOM 914 C CA . GLY A 1 120 ? -18.867 -29.852 36.379 1.00 85.69 120 GLY A CA 1
ATOM 915 C C . GLY A 1 120 ? -18.080 -28.714 37.030 1.00 85.69 120 GLY A C 1
ATOM 916 O O . GLY A 1 120 ? -18.581 -28.109 37.981 1.00 85.69 120 GLY A O 1
ATOM 917 N N . LYS A 1 121 ? -16.883 -28.386 36.526 1.00 89.00 121 LYS A N 1
ATOM 918 C CA . LYS A 1 121 ? -16.091 -27.229 36.959 1.00 89.00 121 LYS A CA 1
ATOM 919 C C . LYS A 1 121 ? -15.878 -26.246 35.819 1.00 89.00 121 LYS A C 1
ATOM 921 O O . LYS A 1 121 ? -15.842 -26.616 34.652 1.00 89.00 121 LYS A O 1
ATOM 926 N N . GLU A 1 122 ? -15.746 -24.979 36.186 1.00 94.94 122 GLU A N 1
ATOM 927 C CA . GLU A 1 122 ? -15.369 -23.933 35.245 1.00 94.94 122 GLU A CA 1
ATOM 928 C C . GLU A 1 122 ? -13.860 -23.984 34.974 1.00 94.94 122 GLU A C 1
ATOM 930 O O . GLU A 1 122 ? -13.069 -24.168 35.904 1.00 94.94 122 GLU A O 1
ATOM 935 N N . LEU A 1 123 ? -13.462 -23.792 33.716 1.00 95.62 123 LEU A N 1
ATOM 936 C CA . LEU A 1 123 ? -12.064 -23.631 33.316 1.00 95.62 123 LEU A CA 1
ATOM 937 C C . LEU A 1 123 ? -11.914 -22.382 32.444 1.00 95.62 123 LEU A C 1
ATOM 939 O O . LEU A 1 123 ? -12.514 -22.295 31.373 1.00 95.62 123 LEU A O 1
ATOM 943 N N . VAL A 1 124 ? -11.086 -21.432 32.880 1.00 96.19 124 VAL A N 1
ATOM 944 C CA . VAL A 1 124 ? -10.710 -20.265 32.070 1.00 96.19 124 VAL A CA 1
ATOM 945 C C . VAL A 1 124 ? -9.739 -20.709 30.983 1.00 96.19 124 VAL A C 1
ATOM 947 O O . VAL A 1 124 ? -8.722 -21.339 31.276 1.00 96.19 124 VAL A O 1
ATOM 950 N N . LEU A 1 125 ? -10.063 -20.400 29.729 1.00 96.00 125 LEU A N 1
ATOM 951 C CA . LEU A 1 125 ? -9.242 -20.787 28.588 1.00 96.00 125 LEU A CA 1
ATOM 952 C C . LEU A 1 125 ? -8.078 -19.802 28.405 1.00 96.00 125 LEU A C 1
ATOM 954 O O . LEU A 1 125 ? -8.243 -18.606 28.656 1.00 96.00 125 LEU A O 1
ATOM 958 N N . PRO A 1 126 ? -6.903 -20.274 27.958 1.00 95.31 126 PRO A N 1
ATOM 959 C CA . PRO A 1 126 ? -5.764 -19.399 27.721 1.00 95.31 126 PRO A CA 1
ATOM 960 C C . PRO A 1 126 ? -6.010 -18.471 26.524 1.00 95.31 126 PRO A C 1
ATOM 962 O O . PRO A 1 126 ? -6.781 -18.790 25.613 1.00 95.31 126 PRO A O 1
ATOM 965 N N . THR A 1 127 ? -5.320 -17.330 26.536 1.00 95.25 127 THR A N 1
ATOM 966 C CA . THR A 1 127 ? -5.370 -16.305 25.488 1.00 95.25 127 THR A CA 1
ATOM 967 C C . THR A 1 127 ? -4.159 -16.468 24.564 1.00 95.25 127 THR A C 1
ATOM 969 O O . THR A 1 127 ? -3.050 -16.109 24.964 1.00 95.25 127 THR A O 1
ATOM 972 N N . PRO A 1 128 ? -4.320 -17.039 23.359 1.00 95.56 128 PRO A N 1
ATOM 973 C CA . PRO A 1 128 ? -3.255 -17.109 22.368 1.00 95.56 128 PRO A CA 1
ATOM 974 C C . PRO A 1 128 ? -2.943 -15.723 21.781 1.00 95.56 128 PRO A C 1
ATOM 976 O O . PRO A 1 128 ? -3.756 -14.801 21.859 1.00 95.56 128 PRO A O 1
ATOM 979 N N . THR A 1 129 ? -1.796 -15.598 21.119 1.00 93.00 129 THR A N 1
ATOM 980 C CA . THR A 1 129 ? -1.395 -14.411 20.349 1.00 93.00 129 THR A CA 1
ATOM 981 C C . THR A 1 129 ? -1.210 -14.743 18.868 1.00 93.00 129 THR A C 1
ATOM 983 O O . THR A 1 129 ? -0.874 -15.872 18.505 1.00 93.00 129 THR A O 1
ATOM 986 N N . LYS A 1 130 ? -1.453 -13.768 17.987 1.00 93.75 130 LYS A N 1
ATOM 987 C CA . LYS A 1 130 ? -1.221 -13.877 16.540 1.00 93.75 130 LYS A CA 1
ATOM 988 C C . LYS A 1 130 ? -0.904 -12.489 15.989 1.00 93.75 130 LYS A C 1
ATOM 990 O O . LYS A 1 130 ? -1.741 -11.600 16.084 1.00 93.75 130 LYS A O 1
ATOM 995 N N . ASP A 1 131 ? 0.287 -12.306 15.424 1.00 86.06 131 ASP A N 1
ATOM 996 C CA . ASP A 1 131 ? 0.766 -10.992 14.972 1.00 86.06 131 ASP A CA 1
ATOM 997 C C . ASP A 1 131 ? -0.219 -10.305 14.011 1.00 86.06 131 ASP A C 1
ATOM 999 O O . ASP A 1 131 ? -0.581 -10.864 12.971 1.00 86.06 131 ASP A O 1
ATOM 1003 N N . GLY A 1 132 ? -0.635 -9.082 14.357 1.00 82.75 132 GLY A N 1
ATOM 1004 C CA . GLY A 1 132 ? -1.588 -8.276 13.587 1.00 82.75 132 GLY A CA 1
ATOM 1005 C C . GLY A 1 132 ? -3.052 -8.708 13.722 1.00 82.75 132 GLY A C 1
ATOM 1006 O O . GLY A 1 132 ? -3.865 -8.365 12.856 1.00 82.75 132 GLY A O 1
ATOM 1007 N N . TYR A 1 133 ? -3.396 -9.489 14.753 1.00 89.94 133 TYR A N 1
ATOM 1008 C CA . TYR A 1 133 ? -4.764 -9.915 15.048 1.00 89.94 133 TYR A CA 1
ATOM 1009 C C . TYR A 1 133 ? -5.098 -9.848 16.547 1.00 89.94 133 TYR A C 1
ATOM 1011 O O . TYR A 1 133 ? -4.365 -10.362 17.389 1.00 89.94 133 TYR A O 1
ATOM 1019 N N . ASP A 1 134 ? -6.296 -9.356 16.850 1.00 91.50 134 ASP A N 1
ATOM 1020 C CA . ASP A 1 134 ? -6.943 -9.451 18.153 1.00 91.50 134 ASP A CA 1
ATOM 1021 C C . ASP A 1 134 ? -7.585 -10.834 18.347 1.00 91.50 134 ASP A C 1
ATOM 1023 O O . ASP A 1 134 ? -8.306 -11.344 17.478 1.00 91.50 134 ASP A O 1
ATOM 1027 N N . PHE A 1 135 ? -7.361 -11.452 19.509 1.00 95.06 135 PHE A N 1
ATOM 1028 C CA . PHE A 1 135 ? -8.021 -12.702 19.887 1.00 95.06 135 PHE A CA 1
ATOM 1029 C C . PHE A 1 135 ? -9.439 -12.439 20.404 1.00 95.06 135 PHE A C 1
ATOM 1031 O O . PHE A 1 135 ? -9.628 -11.762 21.414 1.00 95.06 135 PHE A O 1
ATOM 1038 N N . LEU A 1 136 ? -10.444 -13.022 19.750 1.00 94.31 136 LEU A N 1
ATOM 1039 C CA . LEU A 1 136 ? -11.850 -12.864 20.134 1.00 94.31 136 LEU A CA 1
ATOM 1040 C C . LEU A 1 136 ? -12.336 -13.929 21.128 1.00 94.31 136 LEU A C 1
ATOM 1042 O O . LEU A 1 136 ? -13.343 -13.722 21.802 1.00 94.31 136 LEU A O 1
ATOM 1046 N N . GLY A 1 137 ? -11.658 -15.076 21.196 1.00 96.06 137 GLY A N 1
ATOM 1047 C CA . GLY A 1 137 ? -12.069 -16.237 21.984 1.00 96.06 137 GLY A CA 1
ATOM 1048 C C . GLY A 1 137 ? -11.973 -17.549 21.203 1.00 96.06 137 GLY A C 1
ATOM 1049 O O . GLY A 1 137 ? -11.514 -17.600 20.060 1.00 96.06 137 GLY A O 1
ATOM 1050 N N . TRP A 1 138 ? -12.427 -18.628 21.828 1.00 97.81 138 TRP A N 1
ATOM 1051 C CA . TRP A 1 138 ? -12.455 -19.973 21.262 1.00 97.81 138 TRP A CA 1
ATOM 1052 C C . TRP A 1 138 ? -13.846 -20.284 20.706 1.00 97.81 138 TRP A C 1
ATOM 1054 O O . TRP A 1 138 ? -14.829 -20.241 21.433 1.00 97.81 138 TRP A O 1
ATOM 1064 N N . GLU A 1 139 ? -13.964 -20.600 19.420 1.00 97.69 139 GLU A N 1
ATOM 1065 C CA . GLU A 1 139 ? -15.216 -21.067 18.826 1.00 97.69 139 GLU A CA 1
ATOM 1066 C C . GLU A 1 139 ? -15.483 -22.527 19.199 1.00 97.69 139 GLU A C 1
ATOM 1068 O O . GLU A 1 139 ? -14.658 -23.410 18.954 1.00 97.69 139 GLU A O 1
ATOM 1073 N N . TYR A 1 140 ? -16.679 -22.765 19.733 1.00 96.19 140 TYR A N 1
ATOM 1074 C CA . TYR A 1 140 ? -17.258 -24.071 20.004 1.00 96.19 140 TYR A CA 1
ATOM 1075 C C . TYR A 1 140 ? -18.706 -24.094 19.507 1.00 96.19 140 TYR A C 1
ATOM 1077 O O . TYR A 1 140 ? -19.519 -23.262 19.911 1.00 96.19 140 TYR A O 1
ATOM 1085 N N . ASN A 1 141 ? -19.042 -25.026 18.608 1.00 91.62 141 ASN A N 1
ATOM 1086 C CA . ASN A 1 141 ? -20.384 -25.162 18.018 1.00 91.62 141 ASN A CA 1
ATOM 1087 C C . ASN A 1 141 ? -20.978 -23.832 17.494 1.00 91.62 141 ASN A C 1
ATOM 1089 O O . ASN A 1 141 ? -22.163 -23.553 17.666 1.00 91.62 141 ASN A O 1
ATOM 1093 N N . GLY A 1 142 ? -20.142 -22.992 16.873 1.00 90.88 142 GLY A N 1
ATOM 1094 C CA . GLY A 1 142 ? -20.542 -21.694 16.312 1.00 90.88 142 GLY A CA 1
ATOM 1095 C C . GLY A 1 142 ? -20.700 -20.558 17.330 1.00 90.88 142 GLY A C 1
ATOM 1096 O O . GLY A 1 142 ? -21.129 -19.471 16.955 1.00 90.88 142 GLY A O 1
ATOM 1097 N N . THR A 1 143 ? -20.356 -20.781 18.601 1.00 93.62 143 THR A N 1
ATOM 1098 C CA . THR A 1 143 ? -20.345 -19.751 19.652 1.00 93.62 143 THR A CA 1
ATOM 1099 C C . THR A 1 143 ? -18.917 -19.487 20.110 1.00 93.62 143 THR A C 1
ATOM 1101 O O . THR A 1 143 ? -18.152 -20.426 20.303 1.00 93.62 143 THR A O 1
ATOM 1104 N N . VAL A 1 144 ? -18.553 -18.219 20.307 1.00 96.75 144 VAL A N 1
ATOM 1105 C CA . VAL A 1 144 ? -17.241 -17.833 20.847 1.00 96.75 144 VAL A CA 1
ATOM 1106 C C . VAL A 1 144 ? -17.298 -17.817 22.374 1.00 96.75 144 VAL A C 1
ATOM 1108 O O . VAL A 1 144 ? -18.147 -17.146 22.959 1.00 96.75 144 VAL A O 1
ATOM 1111 N N . ILE A 1 145 ? -16.397 -18.562 23.011 1.00 96.62 145 ILE A N 1
ATOM 1112 C CA . ILE A 1 145 ? -16.283 -18.721 24.461 1.00 96.62 145 ILE A CA 1
ATOM 1113 C C . ILE A 1 145 ? -14.868 -18.378 24.939 1.00 96.62 145 ILE A C 1
ATOM 1115 O O . ILE A 1 145 ? -13.883 -18.569 24.229 1.00 96.62 145 ILE A O 1
ATOM 1119 N N . THR A 1 146 ? -14.751 -17.898 26.173 1.00 96.69 146 THR A N 1
ATOM 1120 C CA . THR A 1 146 ? -13.463 -17.687 26.863 1.00 96.69 146 THR A CA 1
ATOM 1121 C C . THR A 1 146 ? -13.309 -18.567 28.105 1.00 96.69 146 THR A C 1
ATOM 1123 O O . THR A 1 146 ? -12.245 -18.609 28.717 1.00 96.69 146 THR A O 1
ATOM 1126 N N . VAL A 1 147 ? -14.358 -19.313 28.458 1.00 96.81 147 VAL A N 1
ATOM 1127 C CA . VAL A 1 147 ? -14.398 -20.250 29.582 1.00 96.81 147 VAL A CA 1
ATOM 1128 C C . VAL A 1 147 ? -15.161 -21.507 29.172 1.00 96.81 147 VAL A C 1
ATOM 1130 O O . VAL A 1 147 ? -16.120 -21.429 28.402 1.00 96.81 147 VAL A O 1
ATOM 1133 N N . ILE A 1 148 ? -14.770 -22.658 29.709 1.00 96.81 148 ILE A N 1
ATOM 1134 C CA . ILE A 1 148 ? -15.592 -23.870 29.694 1.00 96.81 148 ILE A CA 1
ATOM 1135 C C . ILE A 1 148 ? -16.510 -23.796 30.909 1.00 96.81 148 ILE A C 1
ATOM 1137 O O . ILE A 1 148 ? -16.032 -23.758 32.041 1.00 96.81 148 ILE A O 1
ATOM 1141 N N . ALA A 1 149 ? -17.820 -23.746 30.680 1.00 94.00 149 ALA A N 1
ATOM 1142 C CA . ALA A 1 149 ? -18.805 -23.664 31.752 1.00 94.00 149 ALA A CA 1
ATOM 1143 C C . ALA A 1 149 ? -18.999 -25.029 32.449 1.00 94.00 149 ALA A C 1
ATOM 1145 O O . ALA A 1 149 ? -18.901 -26.062 31.785 1.00 94.00 149 ALA A O 1
ATOM 1146 N N . PRO A 1 150 ? -19.402 -25.065 33.738 1.00 89.94 150 PRO A N 1
ATOM 1147 C CA . PRO A 1 150 ? -19.663 -26.311 34.476 1.00 89.94 150 PRO A CA 1
ATOM 1148 C C . PRO A 1 150 ? -20.654 -27.276 33.809 1.00 89.94 150 PRO A C 1
ATOM 1150 O O . PRO A 1 150 ? -20.653 -28.470 34.089 1.00 89.94 150 PRO A O 1
ATOM 1153 N N . THR A 1 151 ? -21.536 -26.768 32.948 1.00 91.56 151 THR A N 1
ATOM 1154 C CA . THR A 1 151 ? -22.537 -27.562 32.225 1.00 91.56 151 THR A CA 1
ATOM 1155 C C . THR A 1 151 ? -21.983 -28.265 30.983 1.00 91.56 151 THR A C 1
ATOM 1157 O O . THR A 1 151 ? -22.684 -29.091 30.398 1.00 91.56 151 THR A O 1
ATOM 1160 N N . MET A 1 152 ? -20.758 -27.947 30.557 1.00 92.25 152 MET A N 1
ATOM 1161 C CA . MET A 1 152 ? -20.122 -28.547 29.385 1.00 92.25 152 MET A CA 1
ATOM 1162 C C . MET A 1 152 ? -19.521 -29.908 29.749 1.00 92.25 152 MET A C 1
ATOM 1164 O O . MET A 1 152 ? -18.761 -30.034 30.707 1.00 92.25 152 MET A O 1
ATOM 1168 N N . THR A 1 153 ? -19.853 -30.933 28.970 1.00 92.00 153 THR A N 1
ATOM 1169 C CA . THR A 1 153 ? -19.442 -32.331 29.192 1.00 92.00 153 THR A CA 1
ATOM 1170 C C . THR A 1 153 ? -18.971 -32.955 27.878 1.00 92.00 153 THR A C 1
ATOM 1172 O O . THR A 1 153 ? -19.370 -32.494 26.804 1.00 92.00 153 THR A O 1
ATOM 1175 N N . GLY A 1 154 ? -18.154 -34.002 27.970 1.00 92.81 154 GLY A N 1
ATOM 1176 C CA . GLY A 1 154 ? -17.542 -34.693 26.839 1.00 92.81 154 GLY A CA 1
ATOM 1177 C C . GLY A 1 154 ? -16.320 -33.987 26.246 1.00 92.81 154 GLY A C 1
ATOM 1178 O O . GLY A 1 154 ? -15.935 -32.895 26.653 1.00 92.81 154 GLY A O 1
ATOM 1179 N N . ASP A 1 155 ? -15.689 -34.642 25.273 1.00 96.31 155 ASP A N 1
ATOM 1180 C CA . ASP A 1 155 ? -14.508 -34.110 24.588 1.00 96.31 155 ASP A CA 1
ATOM 1181 C C . ASP A 1 155 ? -14.862 -32.860 23.763 1.00 96.31 155 ASP A C 1
ATOM 1183 O O . ASP A 1 155 ? -15.844 -32.852 23.015 1.00 96.31 155 ASP A O 1
ATOM 1187 N N . LEU A 1 156 ? -14.042 -31.809 23.869 1.00 96.56 156 LEU A N 1
ATOM 1188 C CA . LEU A 1 156 ? -14.272 -30.523 23.206 1.00 96.56 156 LEU A CA 1
ATOM 1189 C C . LEU A 1 156 ? -13.162 -30.214 22.197 1.00 96.56 156 LEU A C 1
ATOM 1191 O O . LEU A 1 156 ? -11.974 -30.269 22.514 1.00 96.56 156 LEU A O 1
ATOM 1195 N N . ALA A 1 157 ? -13.565 -29.813 20.991 1.00 96.56 157 ALA A N 1
ATOM 1196 C CA . ALA A 1 157 ? -12.680 -29.239 19.984 1.00 96.56 157 ALA A CA 1
ATOM 1197 C C . ALA A 1 157 ? -12.948 -27.734 19.870 1.00 96.56 157 ALA A C 1
ATOM 1199 O O . ALA A 1 157 ? -14.075 -27.317 19.596 1.00 96.56 157 ALA A O 1
ATOM 1200 N N . LEU A 1 158 ? -11.915 -26.930 20.101 1.00 97.50 158 LEU A N 1
ATOM 1201 C CA . LEU A 1 158 ? -11.978 -25.479 20.217 1.00 97.50 158 LEU A CA 1
ATOM 1202 C C . LEU A 1 158 ? -11.092 -24.840 19.152 1.00 97.50 158 LEU A C 1
ATOM 1204 O O . LEU A 1 158 ? -9.911 -25.173 19.044 1.00 97.50 158 LEU A O 1
ATOM 1208 N N . LYS A 1 159 ? -11.640 -23.898 18.382 1.00 97.88 159 LYS A N 1
ATOM 1209 C CA . LYS A 1 159 ? -10.884 -23.182 17.347 1.00 97.88 159 LYS A CA 1
ATOM 1210 C C . LYS A 1 159 ? -10.705 -21.711 17.702 1.00 97.88 159 LYS A C 1
ATOM 1212 O O . LYS A 1 159 ? -11.687 -21.023 17.957 1.00 97.88 159 LYS A O 1
ATOM 1217 N N . ALA A 1 160 ? -9.477 -21.208 17.688 1.00 97.50 160 ALA A N 1
ATOM 1218 C CA . ALA A 1 160 ? -9.195 -19.803 17.954 1.00 97.50 160 ALA A CA 1
ATOM 1219 C C . ALA A 1 160 ? -9.868 -18.898 16.908 1.00 97.50 160 ALA A C 1
ATOM 1221 O O . ALA A 1 160 ? -9.805 -19.162 15.702 1.00 97.50 160 ALA A O 1
ATOM 1222 N N . LYS A 1 161 ? -10.511 -17.820 17.368 1.00 97.12 161 LYS A N 1
ATOM 1223 C CA . LYS A 1 161 ? -11.062 -16.772 16.506 1.00 97.12 161 LYS A CA 1
ATOM 1224 C C . LYS A 1 161 ? -10.275 -15.490 16.637 1.00 97.12 161 LYS A C 1
ATOM 1226 O O . LYS A 1 161 ? -10.002 -15.011 17.733 1.00 97.12 161 LYS A O 1
ATOM 1231 N N . TRP A 1 162 ? -9.977 -14.937 15.473 1.00 96.06 162 TRP A N 1
ATOM 1232 C CA . TRP A 1 162 ? -9.103 -13.798 15.295 1.00 96.06 162 TRP A CA 1
ATOM 1233 C C . TRP A 1 162 ? -9.843 -12.703 14.538 1.00 96.06 162 TRP A C 1
ATOM 1235 O O . TRP A 1 162 ? -10.536 -12.983 13.555 1.00 96.06 162 TRP A O 1
ATOM 1245 N N . GLN A 1 163 ? -9.654 -11.462 14.960 1.00 91.06 163 GLN A N 1
ATOM 1246 C CA . GLN A 1 163 ? -10.008 -10.270 14.204 1.00 91.06 163 GLN A CA 1
ATOM 1247 C C . GLN A 1 163 ? -8.715 -9.588 13.782 1.00 91.06 163 GLN A C 1
ATOM 1249 O O . GLN A 1 163 ? -7.834 -9.407 14.603 1.00 91.06 163 GLN A O 1
ATOM 1254 N N . LYS A 1 164 ? -8.561 -9.242 12.503 1.00 85.56 164 LYS A N 1
ATOM 1255 C CA . LYS A 1 164 ? -7.374 -8.499 12.061 1.00 85.56 164 LYS A CA 1
ATOM 1256 C C . LYS A 1 164 ? -7.358 -7.130 12.748 1.00 85.56 164 LYS A C 1
ATOM 1258 O O . LYS A 1 164 ? -8.394 -6.465 12.729 1.00 85.56 164 LYS A O 1
ATOM 1263 N N . GLU A 1 165 ? -6.223 -6.735 13.321 1.00 77.81 165 GLU A N 1
ATOM 1264 C CA . GLU A 1 165 ? -6.064 -5.427 13.967 1.00 77.81 165 GLU A CA 1
ATOM 1265 C C . GLU A 1 165 ? -6.374 -4.302 12.964 1.00 77.81 165 GLU A C 1
ATOM 1267 O O . GLU A 1 165 ? -5.911 -4.320 11.817 1.00 77.81 165 GLU A O 1
ATOM 1272 N N . ASP A 1 166 ? -7.172 -3.319 13.390 1.00 64.44 166 ASP A N 1
ATOM 1273 C CA . ASP A 1 166 ? -7.446 -2.119 12.599 1.00 64.44 166 ASP A CA 1
ATOM 1274 C C . ASP A 1 166 ? -6.326 -1.094 12.817 1.00 64.44 166 ASP A C 1
ATOM 1276 O O . ASP A 1 166 ? -6.334 -0.314 13.769 1.00 64.44 166 ASP A O 1
ATOM 1280 N N . THR A 1 167 ? -5.337 -1.100 11.922 1.00 67.06 167 THR A N 1
ATOM 1281 C CA . THR A 1 167 ? -4.204 -0.161 11.944 1.00 67.06 167 THR A CA 1
ATOM 1282 C C . THR A 1 167 ? -4.529 1.188 11.298 1.00 67.06 167 THR A C 1
ATOM 1284 O O . THR A 1 167 ? -3.624 1.990 11.050 1.00 67.06 167 THR A O 1
ATOM 1287 N N . THR A 1 168 ? -5.799 1.464 10.982 1.00 72.75 168 THR A N 1
ATOM 1288 C CA . THR A 1 168 ? -6.188 2.696 10.293 1.00 72.75 168 THR A CA 1
ATOM 1289 C C . THR A 1 168 ? -6.017 3.906 11.212 1.00 72.75 168 THR A C 1
ATOM 1291 O O . THR A 1 168 ? -6.846 4.183 12.079 1.00 72.75 168 THR A O 1
ATOM 1294 N N . LYS A 1 169 ? -4.957 4.687 10.994 1.00 79.88 169 LYS A N 1
ATOM 1295 C CA . LYS A 1 169 ? -4.743 5.975 11.663 1.00 79.88 169 LYS A CA 1
ATOM 1296 C C . LYS A 1 169 ? -5.326 7.104 10.814 1.00 79.88 169 LYS A C 1
ATOM 1298 O O . LYS A 1 169 ? -5.270 7.090 9.583 1.00 79.88 169 LYS A O 1
ATOM 1303 N N . ALA A 1 170 ? -5.906 8.099 11.477 1.00 89.00 170 ALA A N 1
ATOM 1304 C CA . ALA A 1 170 ? -6.467 9.275 10.824 1.00 89.00 170 ALA A CA 1
ATOM 1305 C C . ALA A 1 170 ? -5.519 10.472 10.966 1.00 89.00 170 ALA A C 1
ATOM 1307 O O . ALA A 1 170 ? -5.046 10.784 12.061 1.00 89.00 170 ALA A O 1
ATOM 1308 N N . TYR A 1 171 ? -5.282 11.163 9.855 1.00 92.31 171 TYR A N 1
ATOM 1309 C CA . TYR A 1 171 ? -4.412 12.333 9.771 1.00 92.31 171 TYR A CA 1
ATOM 1310 C C . TYR A 1 171 ? -5.111 13.451 9.007 1.00 92.31 171 TYR A C 1
ATOM 1312 O O . TYR A 1 171 ? -5.896 13.213 8.092 1.00 92.31 171 TYR A O 1
ATOM 1320 N N . PHE A 1 172 ? -4.797 14.691 9.344 1.00 94.69 172 PHE A N 1
ATOM 1321 C CA . PHE A 1 172 ? -4.949 15.794 8.415 1.00 94.69 172 PHE A CA 1
ATOM 1322 C C . PHE A 1 172 ? -3.695 15.807 7.540 1.00 94.69 172 PHE A C 1
ATOM 1324 O O . PHE A 1 172 ? -2.600 15.990 8.067 1.00 94.69 172 PHE A O 1
ATOM 1331 N N . LYS A 1 173 ? -3.844 15.586 6.230 1.00 93.62 173 LYS A N 1
ATOM 1332 C CA . LYS A 1 173 ? -2.759 15.550 5.236 1.00 93.62 173 LYS A CA 1
ATOM 1333 C C . LYS A 1 173 ? -2.694 16.867 4.468 1.00 93.62 173 LYS A C 1
ATOM 1335 O O . LYS A 1 173 ? -3.738 17.436 4.154 1.00 93.62 173 LYS A O 1
ATOM 1340 N N . LYS A 1 174 ? -1.486 17.350 4.167 1.00 94.31 174 LYS A N 1
ATOM 1341 C CA . LYS A 1 174 ? -1.284 18.602 3.426 1.00 94.31 174 LYS A CA 1
ATOM 1342 C C . LYS A 1 174 ? -1.939 18.523 2.046 1.00 94.31 174 LYS A C 1
ATOM 1344 O O . LYS A 1 174 ? -1.783 17.526 1.347 1.00 94.31 174 LYS A O 1
ATOM 1349 N N . VAL A 1 175 ? -2.653 19.582 1.692 1.00 94.19 175 VAL A N 1
ATOM 1350 C CA . VAL A 1 175 ? -3.272 19.809 0.386 1.00 94.19 175 VAL A CA 1
ATOM 1351 C C . VAL A 1 175 ? -2.364 20.733 -0.408 1.00 94.19 175 VAL A C 1
ATOM 1353 O O . VAL A 1 175 ? -1.914 21.745 0.136 1.00 94.19 175 VAL A O 1
ATOM 1356 N N . THR A 1 176 ? -2.108 20.412 -1.671 1.00 92.69 176 THR A N 1
ATOM 1357 C CA . THR A 1 176 ? -1.243 21.222 -2.541 1.00 92.69 176 THR A CA 1
ATOM 1358 C C . THR A 1 176 ? -1.930 21.669 -3.823 1.00 92.69 176 THR A C 1
ATOM 1360 O O . THR A 1 176 ? -1.403 22.553 -4.498 1.00 92.69 176 THR A O 1
ATOM 1363 N N . ASP A 1 177 ? -3.111 21.131 -4.136 1.00 91.81 177 ASP A N 1
ATOM 1364 C CA . ASP A 1 177 ? -3.893 21.534 -5.299 1.00 91.81 177 ASP A CA 1
ATOM 1365 C C . ASP A 1 177 ? -5.381 21.762 -4.983 1.00 91.81 177 ASP A C 1
ATOM 1367 O O . ASP A 1 177 ? -5.992 21.134 -4.117 1.00 91.81 177 ASP A O 1
ATOM 1371 N N . VAL A 1 178 ? -6.005 22.679 -5.728 1.00 92.38 178 VAL A N 1
ATOM 1372 C CA . VAL A 1 178 ? -7.424 23.026 -5.553 1.00 92.38 178 VAL A CA 1
ATOM 1373 C C . VAL A 1 178 ? -8.364 21.867 -5.901 1.00 92.38 178 VAL A C 1
ATOM 1375 O O . VAL A 1 178 ? -9.473 21.803 -5.370 1.00 92.38 178 VAL A O 1
ATOM 1378 N N . SER A 1 179 ? -7.940 20.940 -6.763 1.00 91.75 179 SER A N 1
ATOM 1379 C CA . SER A 1 179 ? -8.706 19.744 -7.133 1.00 91.75 179 SER A CA 1
ATOM 1380 C C . SER A 1 179 ? -8.862 18.739 -5.989 1.00 91.75 179 SER A C 1
ATOM 1382 O O . SER A 1 179 ? -9.786 17.929 -6.012 1.00 91.75 179 SER A O 1
ATOM 1384 N N . GLU A 1 180 ? -8.020 18.816 -4.958 1.00 91.81 180 GLU A N 1
ATOM 1385 C CA . GLU A 1 180 ? -8.112 17.966 -3.769 1.00 91.81 180 GLU A CA 1
ATOM 1386 C C . GLU A 1 180 ? -9.200 18.434 -2.791 1.00 91.81 180 GLU A C 1
ATOM 1388 O O . GLU A 1 180 ? -9.563 17.707 -1.857 1.00 91.81 180 GLU A O 1
ATOM 1393 N N . LEU A 1 181 ? -9.742 19.641 -2.983 1.00 92.25 181 LEU A N 1
ATOM 1394 C CA . LEU A 1 181 ? -10.828 20.158 -2.164 1.00 92.25 181 LEU A CA 1
ATOM 1395 C C . LEU A 1 181 ? -12.128 19.427 -2.498 1.00 92.25 181 LEU A C 1
ATOM 1397 O O . LEU A 1 181 ? -12.628 19.469 -3.619 1.00 92.25 181 LEU A O 1
ATOM 1401 N N . THR A 1 182 ? -12.711 18.793 -1.489 1.00 91.31 182 THR A N 1
ATOM 1402 C CA . THR A 1 182 ? -14.044 18.195 -1.565 1.00 91.31 182 THR A CA 1
ATOM 1403 C C . THR A 1 182 ? -15.001 18.915 -0.633 1.00 91.31 182 THR A C 1
ATOM 1405 O O . THR A 1 182 ? -14.608 19.372 0.446 1.00 91.31 182 THR A O 1
ATOM 1408 N N . GLU A 1 183 ? -16.259 18.974 -1.057 1.00 82.50 183 GLU A N 1
ATOM 1409 C CA . GLU A 1 183 ? -17.364 19.466 -0.244 1.00 82.50 183 GLU A CA 1
ATOM 1410 C C . GLU A 1 183 ? -17.472 18.650 1.056 1.00 82.50 183 GLU A C 1
ATOM 1412 O O . GLU A 1 183 ? -17.133 17.465 1.087 1.00 82.50 183 GLU A O 1
ATOM 1417 N N . ASP A 1 184 ? -17.853 19.317 2.146 1.00 83.00 184 ASP A N 1
ATOM 1418 C CA . ASP A 1 184 ? -18.038 18.755 3.495 1.00 83.00 184 ASP A CA 1
ATOM 1419 C C . ASP A 1 184 ? -16.834 18.105 4.194 1.00 83.00 184 ASP A C 1
ATOM 1421 O O . ASP A 1 184 ? -16.944 17.738 5.369 1.00 83.00 184 ASP A O 1
ATOM 1425 N N . ALA A 1 185 ? -15.670 18.019 3.548 1.00 93.25 185 ALA A N 1
ATOM 1426 C CA . ALA A 1 185 ? -14.458 17.554 4.213 1.00 93.25 185 ALA A CA 1
ATOM 1427 C C . ALA A 1 185 ? -14.014 18.511 5.335 1.00 93.25 185 ALA A C 1
ATOM 1429 O O . ALA A 1 185 ? -14.306 19.710 5.332 1.00 93.25 185 ALA A O 1
ATOM 1430 N N . MET A 1 186 ? -13.292 17.949 6.307 1.00 95.56 186 MET A N 1
ATOM 1431 C CA . MET A 1 186 ? -12.708 18.692 7.422 1.00 95.56 186 MET A CA 1
ATOM 1432 C C . MET A 1 186 ? -11.295 19.137 7.062 1.00 95.56 186 MET A C 1
ATOM 1434 O O . MET A 1 186 ? -10.500 18.329 6.570 1.00 95.56 186 MET A O 1
ATOM 1438 N N . TYR A 1 187 ? -10.977 20.393 7.358 1.00 97.38 187 TYR A N 1
ATOM 1439 C CA . TYR A 1 187 ? -9.684 20.989 7.057 1.00 97.38 187 TYR A CA 1
ATOM 1440 C C . TYR A 1 187 ? -9.059 21.679 8.268 1.00 97.38 187 TYR A C 1
ATOM 1442 O O . TYR A 1 187 ? -9.769 22.172 9.141 1.00 97.38 187 TYR A O 1
ATOM 1450 N N . LEU A 1 188 ? -7.732 21.783 8.281 1.00 98.19 188 LEU A N 1
ATOM 1451 C CA . LEU A 1 188 ? -6.977 22.674 9.161 1.00 98.19 188 LEU A CA 1
ATOM 1452 C C . LEU A 1 188 ? -6.302 23.761 8.323 1.00 98.19 188 LEU A C 1
ATOM 1454 O O . LEU A 1 188 ? -5.721 23.467 7.279 1.00 98.19 188 LEU A O 1
ATOM 1458 N N . ILE A 1 189 ? -6.345 25.003 8.803 1.00 97.75 189 ILE A N 1
ATOM 1459 C CA . ILE A 1 189 ? -5.563 26.119 8.259 1.00 97.75 189 ILE A CA 1
ATOM 1460 C C . ILE A 1 189 ? -4.341 26.282 9.155 1.00 97.75 189 ILE A C 1
ATOM 1462 O O . ILE A 1 189 ? -4.497 26.543 10.345 1.00 97.75 189 ILE A O 1
ATOM 1466 N N . VAL A 1 190 ? -3.142 26.098 8.612 1.00 98.19 190 VAL A N 1
ATOM 1467 C CA . VAL A 1 190 ? -1.933 25.855 9.410 1.00 98.19 190 VAL A CA 1
ATOM 1468 C C . VAL A 1 190 ? -0.805 26.784 8.990 1.00 98.19 190 VAL A C 1
ATOM 1470 O O . VAL A 1 190 ? -0.598 27.013 7.807 1.00 98.19 190 VAL A O 1
ATOM 1473 N N . TYR A 1 191 ? -0.041 27.295 9.948 1.00 97.12 191 TYR A N 1
ATOM 1474 C CA . TYR A 1 191 ? 1.306 27.803 9.704 1.00 97.12 191 TYR A CA 1
ATOM 1475 C C . TYR A 1 191 ? 2.328 26.740 10.120 1.00 97.12 191 TYR A C 1
ATOM 1477 O O . TYR A 1 191 ? 2.264 26.229 11.237 1.00 97.12 191 TYR A O 1
ATOM 1485 N N . GLU A 1 192 ? 3.247 26.399 9.220 1.00 94.38 192 GLU A N 1
ATOM 1486 C CA . GLU A 1 192 ? 4.298 25.402 9.444 1.00 94.38 192 GLU A CA 1
ATOM 1487 C C . GLU A 1 192 ? 5.599 26.084 9.885 1.00 94.38 192 GLU A C 1
ATOM 1489 O O . GLU A 1 192 ? 6.035 27.069 9.284 1.00 94.38 192 GLU A O 1
ATOM 1494 N N . SER A 1 193 ? 6.239 25.547 10.923 1.00 88.00 193 SER A N 1
ATOM 1495 C CA . SER A 1 193 ? 7.522 26.014 11.446 1.00 88.00 193 SER A CA 1
ATOM 1496 C C . SER A 1 193 ? 8.385 24.814 11.847 1.00 88.00 193 SER A C 1
ATOM 1498 O O . SER A 1 193 ? 8.392 24.378 12.997 1.00 88.00 193 SER A O 1
ATOM 1500 N N . GLY A 1 194 ? 9.085 24.237 10.866 1.00 85.25 194 GLY A N 1
ATOM 1501 C CA . GLY A 1 194 ? 9.847 23.000 11.062 1.00 85.25 194 GLY A CA 1
ATOM 1502 C C . GLY A 1 194 ? 8.926 21.835 11.427 1.00 85.25 194 GLY A C 1
ATOM 1503 O O . GLY A 1 194 ? 7.976 21.556 10.704 1.00 85.25 194 GLY A O 1
ATOM 1504 N N . GLU A 1 195 ? 9.191 21.191 12.564 1.00 82.25 195 GLU A N 1
ATOM 1505 C CA . GLU A 1 195 ? 8.394 20.071 13.096 1.00 82.25 195 GLU A CA 1
ATOM 1506 C C . GLU A 1 195 ? 7.143 20.519 13.878 1.00 82.25 195 GLU A C 1
ATOM 1508 O O . GLU A 1 195 ? 6.394 19.696 14.412 1.00 82.25 195 GLU A O 1
ATOM 1513 N N . LYS A 1 196 ? 6.889 21.829 13.947 1.00 90.44 196 LYS A N 1
ATOM 1514 C CA . LYS A 1 196 ? 5.712 22.395 14.606 1.00 90.44 196 LYS A CA 1
ATOM 1515 C C . LYS A 1 196 ? 4.729 22.963 13.597 1.00 90.44 196 LYS A C 1
ATOM 1517 O O . LYS A 1 196 ? 5.100 23.582 12.599 1.00 90.44 196 LYS A O 1
ATOM 1522 N N . ALA A 1 197 ? 3.454 22.795 13.905 1.00 95.06 197 ALA A N 1
ATOM 1523 C CA . ALA A 1 197 ? 2.332 23.342 13.168 1.00 95.06 197 ALA A CA 1
ATOM 1524 C C . ALA A 1 197 ? 1.458 24.174 14.109 1.00 95.06 197 ALA A C 1
ATOM 1526 O O . ALA A 1 197 ? 1.030 23.707 15.159 1.00 95.06 197 ALA A O 1
ATOM 1527 N N . PHE A 1 198 ? 1.145 25.403 13.717 1.00 97.19 198 PHE A N 1
ATOM 1528 C CA . PHE A 1 198 ? 0.215 26.267 14.437 1.00 97.19 198 PHE A CA 1
ATOM 1529 C C . PHE A 1 198 ? -1.082 26.324 13.635 1.00 97.19 198 PHE A C 1
ATOM 1531 O O . PHE A 1 198 ? -1.119 26.972 12.592 1.00 97.19 198 PHE A O 1
ATOM 1538 N N . ALA A 1 199 ? -2.133 25.624 14.062 1.00 97.69 199 ALA A N 1
ATOM 1539 C CA . ALA A 1 199 ? -3.416 25.626 13.360 1.00 97.69 199 ALA A CA 1
ATOM 1540 C C . ALA A 1 199 ? -4.322 26.748 13.871 1.00 97.69 199 ALA A C 1
ATOM 1542 O O . ALA A 1 199 ? -4.405 26.982 15.076 1.00 97.69 199 ALA A O 1
ATOM 1543 N N . PHE A 1 200 ? -5.023 27.421 12.963 1.00 96.94 200 PHE A N 1
ATOM 1544 C CA . PHE A 1 200 ? -6.005 28.450 13.288 1.00 96.94 200 PHE A CA 1
ATOM 1545 C C . PHE A 1 200 ? -7.141 27.833 14.117 1.00 96.94 200 PHE A C 1
ATOM 1547 O O . PHE A 1 200 ? -7.802 26.895 13.686 1.00 96.94 200 PHE A O 1
ATOM 1554 N N . ASP A 1 201 ? -7.371 28.357 15.318 1.00 96.38 201 ASP A N 1
ATOM 1555 C CA . ASP A 1 201 ? -8.409 27.869 16.216 1.00 96.38 201 ASP A CA 1
ATOM 1556 C C . ASP A 1 201 ? -9.803 28.356 15.787 1.00 96.38 201 ASP A C 1
ATOM 1558 O O . ASP A 1 201 ? -10.258 29.439 16.168 1.00 96.38 201 ASP A O 1
ATOM 1562 N N . SER A 1 202 ? -10.495 27.528 15.001 1.00 93.69 202 SER A N 1
ATOM 1563 C CA . SER A 1 202 ? -11.862 27.800 14.549 1.00 93.69 202 SER A CA 1
ATOM 1564 C C . SER A 1 202 ? -12.903 27.798 15.679 1.00 93.69 202 SER A C 1
ATOM 1566 O O . SER A 1 202 ? -14.015 28.286 15.479 1.00 93.69 202 SER A O 1
ATOM 1568 N N . SER A 1 203 ? -12.582 27.259 16.863 1.00 92.75 203 SER A N 1
ATOM 1569 C CA . SER A 1 203 ? -13.524 27.130 17.986 1.00 92.75 203 SER A CA 1
ATOM 1570 C C . SER A 1 203 ? -13.757 28.430 18.752 1.00 92.75 203 SER A C 1
ATOM 1572 O O . SER A 1 203 ? -14.672 28.514 19.571 1.00 92.75 203 SER A O 1
ATOM 1574 N N . LEU A 1 204 ? -12.979 29.480 18.471 1.00 89.69 204 LEU A N 1
ATOM 1575 C CA . LEU A 1 204 ? -13.021 30.737 19.222 1.00 89.69 204 LEU A CA 1
ATOM 1576 C C . LEU A 1 204 ? -14.268 31.606 18.972 1.00 89.69 204 LEU A C 1
ATOM 1578 O O . LEU A 1 204 ? -14.386 32.671 19.577 1.00 89.69 204 LEU A O 1
ATOM 1582 N N . THR A 1 205 ? -15.248 31.160 18.180 1.00 82.25 205 THR A N 1
ATOM 1583 C CA . THR A 1 205 ? -16.541 31.839 17.926 1.00 82.25 205 THR A CA 1
ATOM 1584 C C . THR A 1 205 ? -16.398 33.352 17.666 1.00 82.25 205 THR A C 1
ATOM 1586 O O . THR A 1 205 ? -15.459 33.791 17.004 1.00 82.25 205 THR A O 1
ATOM 1589 N N . SER A 1 206 ? -17.252 34.212 18.236 1.00 80.06 206 SER A N 1
ATOM 1590 C CA . SER A 1 206 ? -17.189 35.674 18.081 1.00 80.06 206 SER A CA 1
ATOM 1591 C C . SER A 1 206 ? -15.896 36.313 18.628 1.00 80.06 206 SER A C 1
ATOM 1593 O O . SER A 1 206 ? -15.785 37.538 18.676 1.00 80.06 206 SER A O 1
ATOM 1595 N N . LYS A 1 207 ? -14.935 35.502 19.088 1.00 86.00 207 LYS A N 1
ATOM 1596 C CA . LYS A 1 207 ? -13.605 35.871 19.572 1.00 86.00 207 LYS A CA 1
ATOM 1597 C C . LYS A 1 207 ? -12.471 35.322 18.691 1.00 86.00 207 LYS A C 1
ATOM 1599 O O . LYS A 1 207 ? -11.342 35.286 19.159 1.00 86.00 207 LYS A O 1
ATOM 1604 N N . LEU A 1 208 ? -12.693 34.959 17.424 1.00 89.12 208 LEU A N 1
ATOM 1605 C CA . LEU A 1 208 ? -11.581 34.690 16.473 1.00 89.12 208 LEU A CA 1
ATOM 1606 C C . LEU A 1 208 ? -10.583 35.868 16.383 1.00 89.12 208 LEU A C 1
ATOM 1608 O O . LEU A 1 208 ? -9.394 35.690 16.122 1.00 89.12 208 LEU A O 1
ATOM 1612 N N . ASP A 1 209 ? -11.115 37.049 16.701 1.00 90.44 209 ASP A N 1
ATOM 1613 C CA . ASP A 1 209 ? -10.568 38.392 16.902 1.00 90.44 209 ASP A CA 1
ATOM 1614 C C . ASP A 1 209 ? -9.322 38.607 17.787 1.00 90.44 209 ASP A C 1
ATOM 1616 O O . ASP A 1 209 ? -8.976 39.747 18.092 1.00 90.44 209 ASP A O 1
ATOM 1620 N N . VAL A 1 210 ? -8.759 37.555 18.391 1.00 90.00 210 VAL A N 1
ATOM 1621 C CA . VAL A 1 210 ? -7.957 37.666 19.633 1.00 90.00 210 VAL A CA 1
ATOM 1622 C C . VAL A 1 210 ? -6.445 37.605 19.405 1.00 90.00 210 VAL A C 1
ATOM 1624 O O . VAL A 1 210 ? -5.970 37.416 18.286 1.00 90.00 210 VAL A O 1
ATOM 1627 N N . ALA A 1 211 ? -5.677 37.834 20.476 1.00 87.31 211 ALA A N 1
ATOM 1628 C CA . ALA A 1 211 ? -4.213 37.834 20.457 1.00 87.31 211 ALA A CA 1
ATOM 1629 C C . ALA A 1 211 ? -3.596 36.439 20.251 1.00 87.31 211 ALA A C 1
ATOM 1631 O O . ALA A 1 211 ? -2.492 36.357 19.738 1.00 87.31 211 ALA A O 1
ATOM 1632 N N . LYS A 1 212 ? -4.298 35.363 20.630 1.00 90.50 212 LYS A N 1
ATOM 1633 C CA . LYS A 1 212 ? -3.873 33.972 20.423 1.00 90.50 212 LYS A CA 1
ATOM 1634 C C . LYS A 1 212 ? -5.037 33.173 19.858 1.00 90.50 212 LYS A C 1
ATOM 1636 O O . LYS A 1 212 ? -5.881 32.700 20.612 1.00 90.50 212 LYS A O 1
ATOM 1641 N N . ASN A 1 213 ? -5.110 33.094 18.535 1.00 94.75 213 ASN A N 1
ATOM 1642 C CA . ASN A 1 213 ? -6.150 32.356 17.823 1.00 94.75 213 ASN A CA 1
ATOM 1643 C C . ASN A 1 213 ? -5.592 31.121 17.112 1.00 94.75 213 ASN A C 1
ATOM 1645 O O . ASN A 1 213 ? -5.945 30.835 15.974 1.00 94.75 213 ASN A O 1
ATOM 1649 N N . TYR A 1 214 ? -4.691 30.402 17.770 1.00 95.81 214 TYR A N 1
ATOM 1650 C CA . TYR A 1 214 ? -4.063 29.213 17.215 1.00 95.81 214 TYR A CA 1
ATOM 1651 C C . TYR A 1 214 ? -3.863 28.142 18.288 1.00 95.81 214 TYR A C 1
ATOM 1653 O O . TYR A 1 214 ? -3.794 28.458 19.478 1.00 95.81 214 TYR A O 1
ATOM 1661 N N . LYS A 1 215 ? -3.728 26.890 17.850 1.00 96.12 215 LYS A N 1
ATOM 1662 C CA . LYS A 1 215 ? -3.252 25.760 18.657 1.00 96.12 215 LYS A CA 1
ATOM 1663 C C . LYS A 1 215 ? -2.003 25.161 18.027 1.00 96.12 215 LYS A C 1
ATOM 1665 O O . LYS A 1 215 ? -1.884 25.137 16.806 1.00 96.12 215 LYS A O 1
ATOM 1670 N N . GLU A 1 216 ? -1.074 24.727 18.865 1.00 96.12 216 GLU A N 1
ATOM 1671 C CA . GLU A 1 216 ? 0.172 24.094 18.438 1.00 96.12 216 GLU A CA 1
ATOM 1672 C C . GLU A 1 216 ? -0.011 22.578 18.333 1.00 96.12 216 GLU A C 1
ATOM 1674 O O . GLU A 1 216 ? -0.654 21.970 19.185 1.00 96.12 216 GLU A O 1
ATOM 1679 N N . PHE A 1 217 ? 0.567 21.989 17.292 1.00 95.81 217 PHE A N 1
ATOM 1680 C CA . PHE A 1 217 ? 0.591 20.559 17.021 1.00 95.81 217 PHE A CA 1
ATOM 1681 C C . PHE A 1 217 ? 1.974 20.149 16.519 1.00 95.81 217 PHE A C 1
ATOM 1683 O O . PHE A 1 217 ? 2.689 20.951 15.912 1.00 95.81 217 PHE A O 1
ATOM 1690 N N . ASP A 1 218 ? 2.316 18.879 16.708 1.00 92.38 218 ASP A N 1
ATOM 1691 C CA . ASP A 1 218 ? 3.438 18.261 16.008 1.00 92.38 218 ASP A CA 1
ATOM 1692 C C . ASP A 1 218 ? 3.023 17.913 14.571 1.00 92.38 218 ASP A C 1
ATOM 1694 O O . ASP A 1 218 ? 1.906 17.438 14.326 1.00 92.38 218 ASP A O 1
ATOM 1698 N N . ILE A 1 219 ? 3.920 18.151 13.615 1.00 88.25 219 ILE A N 1
ATOM 1699 C CA . ILE A 1 219 ? 3.753 17.717 12.225 1.00 88.25 219 ILE A CA 1
ATOM 1700 C C . ILE A 1 219 ? 4.603 16.470 11.974 1.00 88.25 219 ILE A C 1
ATOM 1702 O O . ILE A 1 219 ? 5.793 16.433 12.269 1.00 88.25 219 ILE A O 1
ATOM 1706 N N . THR A 1 220 ? 3.981 15.435 11.420 1.00 86.44 220 THR A N 1
ATOM 1707 C CA . THR A 1 220 ? 4.648 14.184 11.032 1.00 86.44 220 THR A CA 1
ATOM 1708 C C . THR A 1 220 ? 4.714 14.069 9.510 1.00 86.44 220 THR A C 1
ATOM 1710 O O . THR A 1 220 ? 4.102 14.865 8.795 1.00 86.44 220 THR A O 1
ATOM 1713 N N . SER A 1 221 ? 5.381 13.038 8.988 1.00 80.06 221 SER A N 1
ATOM 1714 C CA . SER A 1 221 ? 5.421 12.775 7.543 1.00 80.06 221 SER A CA 1
ATOM 1715 C C . SER A 1 221 ? 4.046 12.480 6.923 1.00 80.06 221 SER A C 1
ATOM 1717 O O . SER A 1 221 ? 3.826 12.780 5.750 1.00 80.06 221 SER A O 1
ATOM 1719 N N . LEU A 1 222 ? 3.090 11.953 7.701 1.00 78.44 222 LEU A N 1
ATOM 1720 C CA . LEU A 1 222 ? 1.696 11.767 7.264 1.00 78.44 222 LEU A CA 1
ATOM 1721 C C . LEU A 1 222 ? 0.835 13.027 7.432 1.00 78.44 222 LEU A C 1
ATOM 1723 O O . LEU A 1 222 ? -0.292 13.072 6.934 1.00 78.44 222 LEU A O 1
ATOM 1727 N N . GLY A 1 223 ? 1.358 14.052 8.108 1.00 89.50 223 GLY A N 1
ATOM 1728 C CA . GLY A 1 223 ? 0.661 15.283 8.462 1.00 89.50 223 GLY A CA 1
ATOM 1729 C C . GLY A 1 223 ? 0.387 15.388 9.963 1.00 89.50 223 GLY A C 1
ATOM 1730 O O . GLY A 1 223 ? 1.196 14.959 10.787 1.00 89.50 223 GLY A O 1
ATOM 1731 N N . ILE A 1 224 ? -0.745 15.985 10.329 1.00 93.00 224 ILE A N 1
ATOM 1732 C CA . ILE A 1 224 ? -1.123 16.245 11.727 1.00 93.00 224 ILE A CA 1
ATOM 1733 C C . ILE A 1 224 ? -2.082 15.149 12.194 1.00 93.00 224 ILE A C 1
ATOM 1735 O O . ILE A 1 224 ? -3.078 14.872 11.525 1.00 93.00 224 ILE A O 1
ATOM 1739 N N . LEU A 1 225 ? -1.812 14.529 13.343 1.00 91.69 225 LEU A N 1
ATOM 1740 C CA . LEU A 1 225 ? -2.655 13.457 13.878 1.00 91.69 225 LEU A CA 1
ATOM 1741 C C . LEU A 1 225 ? -4.083 13.953 14.168 1.00 91.69 225 LEU A C 1
ATOM 1743 O O . LEU A 1 225 ? -4.288 15.021 14.756 1.00 91.69 225 LEU A O 1
ATOM 1747 N N . VAL A 1 226 ? -5.087 13.160 13.794 1.00 93.81 226 VAL A N 1
ATOM 1748 C CA . VAL A 1 226 ? -6.483 13.429 14.161 1.00 93.81 226 VAL A CA 1
ATOM 1749 C C . VAL A 1 226 ? -6.718 12.948 15.593 1.00 93.81 226 VAL A C 1
ATOM 1751 O O . VAL A 1 226 ? -6.847 11.753 15.847 1.00 93.81 226 VAL A O 1
ATOM 1754 N N . ASN A 1 227 ? -6.811 13.885 16.532 1.00 90.38 227 ASN A N 1
ATOM 1755 C CA . ASN A 1 227 ? -7.100 13.643 17.944 1.00 90.38 227 ASN A CA 1
ATOM 1756 C C . ASN A 1 227 ? -8.150 14.653 18.443 1.00 90.38 227 ASN A C 1
ATOM 1758 O O . ASN A 1 227 ? -8.634 15.487 17.678 1.00 90.38 227 ASN A O 1
ATOM 1762 N N . GLU A 1 228 ? -8.541 14.575 19.714 1.00 90.94 228 GLU A N 1
ATOM 1763 C CA . GLU A 1 228 ? -9.565 15.475 20.269 1.00 90.94 228 GLU A CA 1
ATOM 1764 C C . GLU A 1 228 ? -9.166 16.960 20.185 1.00 90.94 228 GLU A C 1
ATOM 1766 O O . GLU A 1 228 ? -10.015 17.825 19.961 1.00 90.94 228 GLU A O 1
ATOM 1771 N N . GLU A 1 229 ? -7.871 17.273 20.269 1.00 92.44 229 GLU A N 1
ATOM 1772 C CA . GLU A 1 229 ? -7.377 18.644 20.155 1.00 92.44 229 GLU A CA 1
ATOM 1773 C C . GLU A 1 229 ? -7.455 19.168 18.717 1.00 92.44 229 GLU A C 1
ATOM 1775 O O . GLU A 1 229 ? -7.999 20.253 18.494 1.00 92.44 229 GLU A O 1
ATOM 1780 N N . SER A 1 230 ? -6.983 18.411 17.725 1.00 93.25 230 SER A N 1
ATOM 1781 C CA . SER A 1 230 ? -7.005 18.834 16.319 1.00 93.25 230 SER A CA 1
ATOM 1782 C C . SER A 1 230 ? -8.421 18.839 15.741 1.00 93.25 230 SER A C 1
ATOM 1784 O O . SER A 1 230 ? -8.776 19.752 14.993 1.00 93.25 230 SER A O 1
ATOM 1786 N N . LYS A 1 231 ? -9.293 17.914 16.166 1.00 93.12 231 LYS A N 1
ATOM 1787 C CA . LYS A 1 231 ? -10.728 17.934 15.823 1.00 93.12 231 LYS A CA 1
ATOM 1788 C C . LYS A 1 231 ? -11.443 19.188 16.322 1.00 93.12 231 LYS A C 1
ATOM 1790 O O . LYS A 1 231 ? -12.425 19.604 15.713 1.00 93.12 231 LYS A O 1
ATOM 1795 N N . SER A 1 232 ? -10.971 19.799 17.408 1.00 92.44 232 SER A N 1
ATOM 1796 C CA . SER A 1 232 ? -11.623 20.986 17.970 1.00 92.44 232 SER A CA 1
ATOM 1797 C C . SER A 1 232 ? -11.435 22.255 17.129 1.00 92.44 232 SER A C 1
ATOM 1799 O O . SER A 1 232 ? -12.203 23.195 17.292 1.00 92.44 232 SER A O 1
ATOM 1801 N N . VAL A 1 233 ? -10.457 22.292 16.215 1.00 95.81 233 VAL A N 1
ATOM 1802 C CA . VAL A 1 233 ? -10.065 23.508 15.470 1.00 95.81 233 VAL A CA 1
ATOM 1803 C C . VAL A 1 233 ? -10.319 23.425 13.962 1.00 95.81 233 VAL A C 1
ATOM 1805 O O . VAL A 1 233 ? -9.771 24.199 13.181 1.00 95.81 233 VAL A O 1
ATOM 1808 N N . ILE A 1 234 ? -11.160 22.486 13.533 1.00 96.44 234 ILE A N 1
ATOM 1809 C CA . ILE A 1 234 ? -11.425 22.222 12.115 1.00 96.44 234 ILE A CA 1
ATOM 1810 C C . ILE A 1 234 ? -12.245 23.318 11.433 1.00 96.44 234 ILE A C 1
ATOM 1812 O O . ILE A 1 234 ? -13.106 23.962 12.037 1.00 96.44 234 ILE A O 1
ATOM 1816 N N . PHE A 1 235 ? -12.028 23.460 10.133 1.00 95.44 235 PHE A N 1
ATOM 1817 C CA . PHE A 1 235 ? -12.827 24.264 9.221 1.00 95.44 235 PHE A CA 1
ATOM 1818 C C . PHE A 1 235 ? -13.513 23.371 8.192 1.00 95.44 235 PHE A C 1
ATOM 1820 O O . PHE A 1 235 ? -13.029 22.285 7.863 1.00 95.44 235 PHE A O 1
ATOM 1827 N N . LYS A 1 236 ? -14.615 23.863 7.631 1.00 94.75 236 LYS A N 1
ATOM 1828 C CA . LYS A 1 236 ? -15.180 23.342 6.383 1.00 94.75 236 LYS A CA 1
ATOM 1829 C C . LYS A 1 236 ? -14.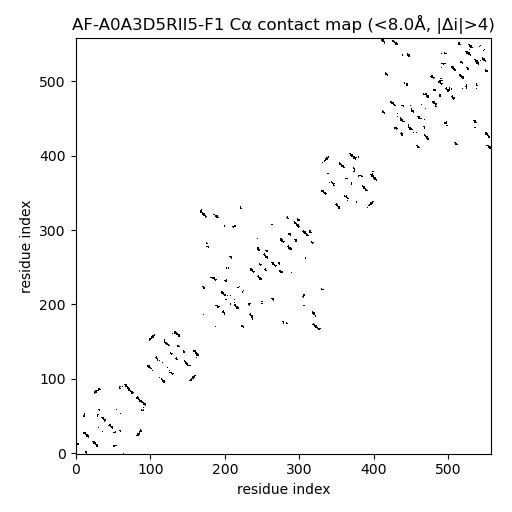975 24.349 5.262 1.00 94.75 236 LYS A C 1
ATOM 1831 O O . LYS A 1 236 ? -14.959 25.557 5.495 1.00 94.75 236 LYS A O 1
ATOM 1836 N N . ILE A 1 237 ? -14.855 23.842 4.042 1.00 93.19 237 ILE A N 1
ATOM 1837 C CA . ILE A 1 237 ? -14.783 24.655 2.829 1.00 93.19 237 ILE A CA 1
ATOM 1838 C C . ILE A 1 237 ? -15.973 24.284 1.951 1.00 93.19 237 ILE A C 1
ATOM 1840 O O . ILE A 1 237 ? -16.163 23.114 1.625 1.00 93.19 237 ILE A O 1
ATOM 1844 N N . ALA A 1 238 ? -16.769 25.282 1.575 1.00 91.38 238 ALA A N 1
ATOM 1845 C CA . ALA A 1 238 ? -17.915 25.119 0.685 1.00 91.38 238 ALA A CA 1
ATOM 1846 C C . ALA A 1 238 ? -17.691 25.909 -0.605 1.00 91.38 238 ALA A C 1
ATOM 1848 O O . ALA A 1 238 ? -17.134 27.007 -0.575 1.00 91.38 238 ALA A O 1
ATOM 1849 N N . LYS A 1 239 ? -18.122 25.366 -1.745 1.00 91.38 239 LYS A N 1
ATOM 1850 C CA . LYS A 1 239 ? -18.011 26.046 -3.039 1.00 91.38 239 LYS A CA 1
ATOM 1851 C C . LYS A 1 239 ? -19.313 26.782 -3.348 1.00 91.38 239 LYS A C 1
ATOM 1853 O O . LYS A 1 239 ? -20.383 26.185 -3.379 1.00 91.38 239 LYS A O 1
ATOM 1858 N N . ASN A 1 240 ? -19.220 28.083 -3.581 1.00 89.00 240 ASN A N 1
ATOM 1859 C CA . ASN A 1 240 ? -20.349 28.920 -3.962 1.00 89.00 240 ASN A CA 1
ATOM 1860 C C . ASN A 1 240 ? -20.705 28.715 -5.444 1.00 89.00 240 ASN A C 1
ATOM 1862 O O . ASN A 1 240 ? -19.869 28.328 -6.264 1.00 89.00 240 ASN A O 1
ATOM 1866 N N . THR A 1 241 ? -21.940 29.058 -5.817 1.00 89.31 241 THR A N 1
ATOM 1867 C CA . THR A 1 241 ? -22.436 28.952 -7.204 1.00 89.31 241 THR A CA 1
ATOM 1868 C C . THR A 1 241 ? -21.674 29.829 -8.199 1.00 89.31 241 THR A C 1
ATOM 1870 O O . THR A 1 241 ? -21.667 29.538 -9.389 1.00 89.31 241 THR A O 1
ATOM 1873 N N . ASP A 1 242 ? -21.040 30.905 -7.727 1.00 89.88 242 ASP A N 1
ATOM 1874 C CA . ASP A 1 242 ? -20.204 31.800 -8.536 1.00 89.88 242 ASP A CA 1
ATOM 1875 C C . ASP A 1 242 ? -18.749 31.312 -8.682 1.00 89.88 242 ASP A C 1
ATOM 1877 O O . ASP A 1 242 ? -17.921 32.004 -9.270 1.00 89.88 242 ASP A O 1
ATOM 1881 N N . GLY A 1 243 ? -18.430 30.126 -8.153 1.00 89.50 243 GLY A N 1
ATOM 1882 C CA . GLY A 1 243 ? -17.100 29.523 -8.202 1.00 89.50 243 GLY A CA 1
ATOM 1883 C C . GLY A 1 243 ? -16.148 29.970 -7.089 1.00 89.50 243 GLY A C 1
ATOM 1884 O O . GLY A 1 243 ? -15.071 29.385 -6.973 1.00 89.50 243 GLY A O 1
ATOM 1885 N N . SER A 1 244 ? -16.528 30.951 -6.261 1.00 92.62 244 SER A N 1
ATOM 1886 C CA . SER A 1 244 ? -15.778 31.302 -5.047 1.00 92.62 244 SER A CA 1
ATOM 1887 C C . SER A 1 244 ? -15.949 30.242 -3.953 1.00 92.62 244 SER A C 1
ATOM 1889 O O . SER A 1 244 ? -16.809 29.367 -4.041 1.00 92.62 244 SER A O 1
ATOM 1891 N N . TYR A 1 245 ? -15.139 30.319 -2.904 1.00 93.50 245 TYR A N 1
ATOM 1892 C CA . TYR A 1 245 ? -15.196 29.426 -1.752 1.00 93.50 245 TYR A CA 1
ATOM 1893 C C . TYR A 1 245 ? -15.619 30.182 -0.498 1.00 93.50 245 TYR A C 1
ATOM 1895 O O . TYR A 1 245 ? -15.251 31.337 -0.304 1.00 93.50 245 TYR A O 1
ATOM 1903 N N . ALA A 1 246 ? -16.361 29.511 0.366 1.00 92.75 246 ALA A N 1
ATOM 1904 C CA . ALA A 1 246 ? -16.696 29.958 1.702 1.00 92.75 246 ALA A CA 1
ATOM 1905 C C . ALA A 1 246 ? -15.907 29.128 2.722 1.00 92.75 246 ALA A C 1
ATOM 1907 O O . ALA A 1 246 ? -15.798 27.908 2.582 1.00 92.75 246 ALA A O 1
ATOM 1908 N N . ILE A 1 247 ? -15.376 29.785 3.753 1.00 93.25 247 ILE A N 1
ATOM 1909 C CA . ILE A 1 247 ? -14.643 29.139 4.851 1.00 93.25 247 ILE A CA 1
ATOM 1910 C C . ILE A 1 247 ? -15.538 29.167 6.085 1.00 93.25 247 ILE A C 1
ATOM 1912 O O . ILE A 1 247 ? -15.938 30.244 6.526 1.00 93.25 247 ILE A O 1
ATOM 1916 N N . LEU A 1 248 ? -15.853 28.001 6.640 1.00 92.81 248 LEU A N 1
ATOM 1917 C CA . LEU A 1 248 ? -16.746 27.861 7.785 1.00 92.81 248 LEU A CA 1
ATOM 1918 C C . LEU A 1 248 ? -15.951 27.405 9.010 1.00 92.81 248 LEU A C 1
ATOM 1920 O O . LEU A 1 248 ? -15.208 26.425 8.935 1.00 92.81 248 LEU A O 1
ATOM 1924 N N . ALA A 1 249 ? -16.123 28.100 10.133 1.00 92.62 249 ALA A N 1
ATOM 1925 C CA . ALA A 1 249 ? -15.602 27.676 11.430 1.00 92.62 249 ALA A CA 1
ATOM 1926 C C . ALA A 1 249 ? -16.348 26.447 11.978 1.00 92.62 249 ALA A C 1
ATOM 1928 O O . ALA A 1 249 ? -17.385 26.040 11.449 1.00 92.62 249 ALA A O 1
ATOM 1929 N N . SER A 1 250 ? -15.847 25.869 13.074 1.00 89.62 250 SER A N 1
ATOM 1930 C CA . SER A 1 250 ? -16.441 24.684 13.718 1.00 89.62 250 SER A CA 1
ATOM 1931 C C . SER A 1 250 ? -17.886 24.892 14.189 1.00 89.62 250 SER A C 1
ATOM 1933 O O . SER A 1 250 ? -18.664 23.942 14.236 1.00 89.62 250 SER A O 1
ATOM 1935 N N . ASN A 1 251 ? -18.284 26.134 14.475 1.00 90.50 251 ASN A N 1
ATOM 1936 C CA . ASN A 1 251 ? -19.660 26.511 14.817 1.00 90.50 251 ASN A CA 1
ATOM 1937 C C . ASN A 1 251 ? -20.589 26.690 13.593 1.00 90.50 251 ASN A C 1
ATOM 1939 O O . ASN A 1 251 ? -21.765 27.014 13.765 1.00 90.50 251 ASN A O 1
ATOM 1943 N N . GLY A 1 252 ? -20.075 26.515 12.370 1.00 90.12 252 GLY A N 1
ATOM 1944 C CA . GLY A 1 252 ? -20.803 26.700 11.113 1.00 90.12 252 GLY A CA 1
ATOM 1945 C C . GLY A 1 252 ? -20.918 28.150 10.632 1.00 90.12 252 GLY A C 1
ATOM 1946 O O . GLY A 1 252 ? -21.534 28.387 9.593 1.00 90.12 252 GLY A O 1
ATOM 1947 N N . ASN A 1 253 ? -20.343 29.124 11.343 1.00 92.19 253 ASN A N 1
ATOM 1948 C CA . ASN A 1 253 ? -20.311 30.513 10.893 1.00 92.19 253 ASN A CA 1
ATOM 1949 C C . ASN A 1 253 ? -19.262 30.708 9.790 1.00 92.19 253 ASN A C 1
ATOM 1951 O O . ASN A 1 253 ? -18.194 30.097 9.790 1.00 92.19 253 ASN A O 1
ATOM 1955 N N . TYR A 1 254 ? -19.566 31.611 8.867 1.00 91.94 254 TYR A N 1
ATOM 1956 C CA . TYR A 1 254 ? -18.715 31.995 7.754 1.00 91.94 254 TYR A CA 1
ATOM 1957 C C . TYR A 1 254 ? -17.633 32.967 8.206 1.00 91.94 254 TYR A C 1
ATOM 1959 O O . TYR A 1 254 ? -17.950 34.003 8.787 1.00 91.94 254 TYR A O 1
ATOM 1967 N N . ILE A 1 255 ? -16.375 32.671 7.889 1.00 91.12 255 ILE A N 1
ATOM 1968 C CA . ILE A 1 255 ? -15.226 33.526 8.193 1.00 91.12 255 ILE A CA 1
ATOM 1969 C C . ILE A 1 255 ? -15.043 34.569 7.101 1.00 91.12 255 ILE A C 1
ATOM 1971 O O . ILE A 1 255 ? -15.031 34.241 5.914 1.00 91.12 255 ILE A O 1
ATOM 1975 N N . TYR A 1 256 ? -14.847 35.825 7.486 1.00 89.38 256 TYR A N 1
ATOM 1976 C CA . TYR A 1 256 ? -14.655 36.924 6.548 1.00 89.38 256 TYR A CA 1
ATOM 1977 C C . TYR A 1 256 ? -13.837 38.070 7.150 1.00 89.38 256 TYR A C 1
ATOM 1979 O O . TYR A 1 256 ? -13.506 38.088 8.337 1.00 89.38 256 TYR A O 1
ATOM 1987 N N . HIS A 1 257 ? -13.472 39.013 6.289 1.00 88.44 257 HIS A N 1
ATOM 1988 C CA . HIS A 1 257 ? -12.725 40.220 6.619 1.00 88.44 257 HIS A CA 1
ATOM 1989 C C . HIS A 1 257 ? -13.676 41.417 6.768 1.00 88.44 257 HIS A C 1
ATOM 1991 O O . HIS A 1 257 ? -14.498 41.662 5.886 1.00 88.44 257 HIS A O 1
ATOM 1997 N N . THR A 1 258 ? -13.563 42.192 7.853 1.00 75.88 258 THR A N 1
ATOM 1998 C CA . THR A 1 258 ? -14.362 43.417 8.056 1.00 75.88 258 THR A CA 1
ATOM 1999 C C . THR A 1 258 ? -13.521 44.688 7.885 1.00 75.88 258 THR A C 1
ATOM 2001 O O . THR A 1 258 ? -12.695 45.023 8.740 1.00 75.88 258 THR A O 1
ATOM 2004 N N . GLY A 1 259 ? -13.804 45.478 6.849 1.00 70.25 259 GLY A N 1
ATOM 2005 C CA . GLY A 1 259 ? -13.364 46.877 6.758 1.00 70.25 259 GLY A CA 1
ATOM 2006 C C . GLY A 1 259 ? -11.895 47.085 6.360 1.00 70.25 259 GLY A C 1
ATOM 2007 O O . GLY A 1 259 ? -11.347 46.353 5.552 1.00 70.25 259 GLY A O 1
ATOM 2008 N N . THR A 1 260 ? -11.257 48.146 6.868 1.00 67.75 260 THR A N 1
ATOM 2009 C CA . THR A 1 260 ? -9.915 48.599 6.429 1.00 67.75 260 THR A CA 1
ATOM 2010 C C . THR A 1 260 ? -8.746 48.057 7.264 1.00 67.75 260 THR A C 1
ATOM 2012 O O . THR A 1 260 ? -7.587 48.218 6.877 1.00 67.75 260 THR A O 1
ATOM 2015 N N . LYS A 1 261 ? -9.023 47.406 8.402 1.00 79.81 261 LYS A N 1
ATOM 2016 C CA . LYS A 1 261 ? -8.022 46.777 9.288 1.00 79.81 261 LYS A CA 1
ATOM 2017 C C . LYS A 1 261 ? -7.842 45.300 8.940 1.00 79.81 261 LYS A C 1
ATOM 2019 O O . LYS A 1 261 ? -8.717 44.722 8.322 1.00 79.81 261 LYS A O 1
ATOM 2024 N N . ASN A 1 262 ? -6.764 44.658 9.376 1.00 87.38 262 ASN A N 1
ATOM 2025 C CA . ASN A 1 262 ? -6.478 43.221 9.198 1.00 87.38 262 ASN A CA 1
ATOM 2026 C C . ASN A 1 262 ? -7.366 42.278 10.049 1.00 87.38 262 ASN A C 1
ATOM 2028 O O . ASN A 1 262 ? -6.909 41.265 10.560 1.00 87.38 262 ASN A O 1
ATOM 2032 N N . THR A 1 263 ? -8.630 42.630 10.243 1.00 88.44 263 THR A N 1
ATOM 2033 C CA . THR A 1 263 ? -9.576 42.011 11.183 1.00 88.44 263 THR A CA 1
ATOM 2034 C C . THR A 1 263 ? -10.101 40.652 10.702 1.00 88.44 263 THR A C 1
ATOM 2036 O O . THR A 1 263 ? -10.401 40.503 9.518 1.00 88.44 263 THR A O 1
ATOM 2039 N N . LEU A 1 264 ? -10.250 39.682 11.610 1.00 90.19 264 LEU A N 1
ATOM 2040 C CA . LEU A 1 264 ? -11.028 38.454 11.417 1.00 90.19 264 LEU A CA 1
ATOM 2041 C C . LEU A 1 264 ? -12.440 38.618 11.976 1.00 90.19 264 LEU A C 1
ATOM 2043 O O . LEU A 1 264 ? -12.655 39.204 13.034 1.00 90.19 264 LEU A O 1
ATOM 2047 N N . SER A 1 265 ? -13.430 38.070 11.289 1.00 88.56 265 SER A N 1
ATOM 2048 C CA . SER A 1 265 ? -14.812 38.066 11.767 1.00 88.56 265 SER A CA 1
ATOM 2049 C C . SER A 1 265 ? -15.552 36.824 11.298 1.00 88.56 265 SER A C 1
ATOM 2051 O O . SER A 1 265 ? -15.141 36.174 10.336 1.00 88.56 265 SER A O 1
ATOM 2053 N N . GLU A 1 266 ? -16.647 36.507 11.988 1.00 90.38 266 GLU A N 1
ATOM 2054 C CA . GLU A 1 266 ? -17.543 35.410 11.634 1.00 90.38 266 GLU A CA 1
ATOM 2055 C C . GLU A 1 266 ? -19.016 35.835 11.678 1.00 90.38 266 GLU A C 1
ATOM 2057 O O . GLU A 1 266 ? -19.406 36.679 12.487 1.00 90.38 266 GLU A O 1
ATOM 2062 N N . GLU A 1 267 ? -19.849 35.281 10.795 1.00 88.56 267 GLU A N 1
ATOM 2063 C CA . GLU A 1 267 ? -21.302 35.486 10.820 1.00 88.56 267 GLU A CA 1
ATOM 2064 C C . GLU A 1 267 ? -22.069 34.316 10.188 1.00 88.56 267 GLU A C 1
ATOM 2066 O O . GLU A 1 267 ? -21.512 33.506 9.458 1.00 88.56 267 GLU A O 1
ATOM 2071 N N . LYS A 1 268 ? -23.385 34.232 10.414 1.00 86.12 268 LYS A N 1
ATOM 2072 C CA . LYS A 1 268 ? -24.226 33.145 9.872 1.00 86.12 268 LYS A CA 1
ATOM 2073 C C . LYS A 1 268 ? -24.540 33.249 8.372 1.00 86.12 268 LYS A C 1
ATOM 2075 O O . LYS A 1 268 ? -25.134 32.328 7.820 1.00 86.12 268 LYS A O 1
ATOM 2080 N N . LYS A 1 269 ? -24.243 34.374 7.716 1.00 79.12 269 LYS A N 1
ATOM 2081 C CA . LYS A 1 269 ? -24.633 34.632 6.320 1.00 79.12 269 LYS A CA 1
ATOM 2082 C C . LYS A 1 269 ? -23.450 34.449 5.369 1.00 79.12 269 LYS A C 1
ATOM 2084 O O . LYS A 1 269 ? -22.353 34.911 5.640 1.00 79.12 269 LYS A O 1
ATOM 2089 N N . VAL A 1 270 ? -23.724 33.852 4.210 1.00 68.69 270 VAL A N 1
ATOM 2090 C CA . VAL A 1 270 ? -22.735 33.560 3.154 1.00 68.69 270 VAL A CA 1
ATOM 2091 C C . VAL A 1 270 ? -22.164 34.831 2.513 1.00 68.69 270 VAL A C 1
ATOM 2093 O O . VAL A 1 270 ? -21.014 34.848 2.088 1.00 68.69 270 VAL A O 1
ATOM 2096 N N . ASN A 1 271 ? -22.968 35.900 2.419 1.00 68.19 271 ASN A N 1
ATOM 2097 C CA . ASN A 1 271 ? -22.739 37.002 1.473 1.00 68.19 271 ASN A CA 1
ATOM 2098 C C . ASN A 1 271 ? -21.381 37.712 1.614 1.00 68.19 271 ASN A C 1
ATOM 2100 O O . ASN A 1 271 ? -20.906 38.268 0.625 1.00 68.19 271 ASN A O 1
ATOM 2104 N N . ASN A 1 272 ? -20.754 37.666 2.793 1.00 71.44 272 ASN A N 1
ATOM 2105 C CA . ASN A 1 272 ? -19.474 38.325 3.054 1.00 71.44 272 ASN A CA 1
ATOM 2106 C C . ASN A 1 272 ? -18.259 37.374 3.034 1.00 71.44 272 ASN A C 1
ATOM 2108 O O . ASN A 1 272 ? -17.125 37.848 3.052 1.00 71.44 272 ASN A O 1
ATOM 2112 N N . SER A 1 273 ? -18.454 36.053 2.939 1.00 82.25 273 SER A N 1
ATOM 2113 C CA . SER A 1 273 ? -17.374 35.051 2.900 1.00 82.25 273 SER A CA 1
ATOM 2114 C C . SER A 1 273 ? -17.201 34.496 1.488 1.00 82.25 273 SER A C 1
ATOM 2116 O O . SER A 1 273 ? -17.747 33.456 1.121 1.00 82.25 273 SER A O 1
ATOM 2118 N N . LYS A 1 274 ? -16.471 35.256 0.666 1.00 90.75 274 LYS A N 1
ATOM 2119 C CA . LYS A 1 274 ? -16.137 34.875 -0.710 1.00 90.75 274 LYS A CA 1
ATOM 2120 C C . LYS A 1 274 ? -14.639 34.885 -0.934 1.00 90.75 274 LYS A C 1
ATOM 2122 O O . LYS A 1 274 ? -14.043 35.948 -1.126 1.00 90.75 274 LYS A O 1
ATOM 2127 N N . HIS A 1 275 ? -14.036 33.715 -1.028 1.00 93.00 275 HIS A N 1
ATOM 2128 C CA . HIS A 1 275 ? -12.603 33.537 -1.208 1.00 93.00 275 HIS A CA 1
ATOM 2129 C C . HIS A 1 275 ? -12.273 32.925 -2.562 1.00 93.00 275 HIS A C 1
ATOM 2131 O O . HIS A 1 275 ? -13.011 32.113 -3.110 1.00 93.00 275 HIS A O 1
ATOM 2137 N N . THR A 1 276 ? -11.108 33.285 -3.070 1.00 95.06 276 THR A N 1
ATOM 2138 C CA . THR A 1 276 ? -10.378 32.487 -4.047 1.00 95.06 276 THR A CA 1
ATOM 2139 C C . THR A 1 276 ? -9.383 31.635 -3.270 1.00 95.06 276 THR A C 1
ATOM 2141 O O . THR A 1 276 ? -8.690 32.144 -2.386 1.00 95.06 276 THR A O 1
ATOM 2144 N N . ILE A 1 277 ? -9.355 30.336 -3.564 1.00 95.88 277 ILE A N 1
ATOM 2145 C CA . ILE A 1 277 ? -8.378 29.403 -3.004 1.00 95.88 277 ILE A CA 1
ATOM 2146 C C . ILE A 1 277 ? -7.464 28.988 -4.145 1.00 95.88 277 ILE A C 1
ATOM 2148 O O . ILE A 1 277 ? -7.921 28.454 -5.154 1.00 95.88 277 ILE A O 1
ATOM 2152 N N . THR A 1 278 ? -6.182 29.287 -3.991 1.00 95.62 278 THR A N 1
ATOM 2153 C CA . THR A 1 278 ? -5.118 28.916 -4.931 1.00 95.62 278 THR A CA 1
ATOM 2154 C C . THR A 1 278 ? -3.920 28.417 -4.139 1.00 95.62 278 THR A C 1
ATOM 2156 O O . THR A 1 278 ? -3.873 28.611 -2.925 1.00 95.62 278 THR A O 1
ATOM 2159 N N . PHE A 1 279 ? -2.968 27.782 -4.810 1.00 95.38 279 PHE A N 1
ATOM 2160 C CA . PHE A 1 279 ? -1.738 27.302 -4.192 1.00 95.38 279 PHE A CA 1
ATOM 2161 C C . PHE A 1 279 ? -0.539 27.953 -4.876 1.00 95.38 279 PHE A C 1
ATOM 2163 O O . PHE A 1 279 ? -0.559 28.175 -6.090 1.00 95.38 279 PHE A O 1
ATOM 2170 N N . ASP A 1 280 ? 0.473 28.325 -4.094 1.00 91.94 280 ASP A N 1
ATOM 2171 C CA . ASP A 1 280 ? 1.738 28.811 -4.642 1.00 91.94 280 ASP A CA 1
ATOM 2172 C C . ASP A 1 280 ? 2.633 27.648 -5.108 1.00 91.94 280 ASP A C 1
ATOM 2174 O O . ASP A 1 280 ? 2.331 26.475 -4.894 1.00 91.94 280 ASP A O 1
ATOM 2178 N N . ALA A 1 281 ? 3.761 27.969 -5.748 1.00 86.94 281 ALA A N 1
ATOM 2179 C CA . ALA A 1 281 ? 4.703 26.966 -6.255 1.00 86.94 281 ALA A CA 1
ATOM 2180 C C . ALA A 1 281 ? 5.321 26.073 -5.158 1.00 86.94 281 ALA A C 1
ATOM 2182 O O . ALA A 1 281 ? 5.878 25.026 -5.473 1.00 86.94 281 ALA A O 1
ATOM 2183 N N . ASN A 1 282 ? 5.222 26.475 -3.887 1.00 83.56 282 ASN A N 1
ATOM 2184 C CA . ASN A 1 282 ? 5.704 25.714 -2.737 1.00 83.56 282 ASN A CA 1
ATOM 2185 C C . ASN A 1 282 ? 4.578 24.893 -2.074 1.00 83.56 282 ASN A C 1
ATOM 2187 O O . ASN A 1 282 ? 4.802 24.277 -1.032 1.00 83.56 282 ASN A O 1
ATOM 2191 N N . GLY A 1 283 ? 3.370 24.890 -2.648 1.00 87.00 283 GLY A N 1
ATOM 2192 C CA . GLY A 1 283 ? 2.207 24.183 -2.115 1.00 87.00 283 GLY A CA 1
ATOM 2193 C C . GLY A 1 283 ? 1.555 24.870 -0.913 1.00 87.00 283 GLY A C 1
ATOM 2194 O O . GLY A 1 283 ? 0.777 24.232 -0.206 1.00 87.00 283 GLY A O 1
ATOM 2195 N N . ASN A 1 284 ? 1.853 26.147 -0.650 1.00 93.12 284 ASN A N 1
ATOM 2196 C CA . ASN A 1 284 ? 1.148 26.906 0.383 1.00 93.12 284 ASN A CA 1
ATOM 2197 C C . ASN A 1 284 ? -0.198 27.386 -0.150 1.00 93.12 284 ASN A C 1
ATOM 2199 O O . ASN A 1 284 ? -0.305 27.833 -1.295 1.00 93.12 284 ASN A O 1
ATOM 2203 N N . VAL A 1 285 ? -1.216 27.362 0.704 1.00 97.06 285 VAL A N 1
ATOM 2204 C CA . VAL A 1 285 ? -2.548 27.838 0.350 1.00 97.06 285 VAL A CA 1
ATOM 2205 C C . VAL A 1 285 ? -2.610 29.364 0.410 1.00 97.06 285 VAL A C 1
ATOM 2207 O O . VAL A 1 285 ? -2.168 30.012 1.360 1.00 97.06 285 VAL A O 1
ATOM 2210 N N . ILE A 1 286 ? -3.231 29.958 -0.599 1.00 95.88 286 ILE A N 1
ATOM 2211 C CA . ILE A 1 286 ? -3.585 31.370 -0.649 1.00 95.88 286 ILE A CA 1
ATOM 2212 C C . ILE A 1 286 ? -5.105 31.462 -0.518 1.00 95.88 286 ILE A C 1
ATOM 2214 O O . ILE A 1 286 ? -5.842 31.255 -1.482 1.00 95.88 286 ILE A O 1
ATOM 2218 N N . LEU A 1 287 ? -5.568 31.795 0.689 1.00 95.25 287 LEU A N 1
ATOM 2219 C CA . LEU A 1 287 ? -6.979 32.035 1.011 1.00 95.25 287 LEU A CA 1
ATOM 2220 C C . LEU A 1 287 ? -7.289 33.528 0.860 1.00 95.25 287 LEU A C 1
ATOM 2222 O O . LEU A 1 287 ? -7.277 34.281 1.840 1.00 95.25 287 LEU A O 1
ATOM 2226 N N . LYS A 1 288 ? -7.500 33.981 -0.377 1.00 94.06 288 LYS A N 1
ATOM 2227 C CA . LYS A 1 288 ? -7.622 35.405 -0.721 1.00 94.06 288 LYS A CA 1
ATOM 2228 C C . LYS A 1 288 ? -9.075 35.841 -0.847 1.00 94.06 288 LYS A C 1
ATOM 2230 O O . LYS A 1 288 ? -9.880 35.147 -1.455 1.00 94.06 288 LYS A O 1
ATOM 2235 N N . MET A 1 289 ? -9.411 37.021 -0.339 1.00 90.88 289 MET A N 1
ATOM 2236 C CA . MET A 1 289 ? -10.741 37.606 -0.504 1.00 90.88 289 MET A CA 1
ATOM 2237 C C . MET A 1 289 ? -11.015 37.948 -1.971 1.00 90.88 289 MET A C 1
ATOM 2239 O O . MET A 1 289 ? -10.186 38.540 -2.652 1.00 90.88 289 MET A O 1
ATOM 2243 N N . SER A 1 290 ? -12.202 37.604 -2.467 1.00 88.56 290 SER A N 1
ATOM 2244 C CA . SER A 1 290 ? -12.552 37.819 -3.880 1.00 88.56 290 SER A CA 1
ATOM 2245 C C . SER A 1 290 ? -12.716 39.304 -4.224 1.00 88.56 290 SER A C 1
ATOM 2247 O O . SER A 1 290 ? -12.524 39.700 -5.367 1.00 88.56 290 SER A O 1
ATOM 2249 N N . SER A 1 291 ? -13.074 40.134 -3.239 1.00 84.25 291 SER A N 1
ATOM 2250 C CA . SER A 1 291 ? -13.363 41.564 -3.409 1.00 84.25 291 SER A CA 1
ATOM 2251 C C . SER A 1 291 ? -12.200 42.494 -3.047 1.00 84.25 291 SER A C 1
ATOM 2253 O O . SER A 1 291 ? -12.304 43.701 -3.267 1.00 84.25 291 SER A O 1
ATOM 2255 N N . ALA A 1 292 ? -11.111 41.976 -2.472 1.00 83.56 292 ALA A N 1
ATOM 2256 C CA . ALA A 1 292 ? -10.013 42.793 -1.966 1.00 83.56 292 ALA A CA 1
ATOM 2257 C C . ALA A 1 292 ? -8.685 42.030 -1.953 1.00 83.56 292 ALA A C 1
ATOM 2259 O O . ALA A 1 292 ? -8.645 40.807 -1.888 1.00 83.56 292 ALA A O 1
ATOM 2260 N N . ASP A 1 293 ? -7.573 42.761 -1.936 1.00 87.62 293 ASP A N 1
ATOM 2261 C CA . ASP A 1 293 ? -6.232 42.171 -1.957 1.00 87.62 293 ASP A CA 1
ATOM 2262 C C . ASP A 1 293 ? -5.746 41.709 -0.571 1.00 87.62 293 ASP A C 1
ATOM 2264 O O . ASP A 1 293 ? -4.624 41.985 -0.165 1.00 87.62 293 ASP A O 1
ATOM 2268 N N . TYR A 1 294 ? -6.620 41.056 0.195 1.00 91.94 294 TYR A N 1
ATOM 2269 C CA . TYR A 1 294 ? -6.315 40.517 1.520 1.00 91.94 294 TYR A CA 1
ATOM 2270 C C . TYR A 1 294 ? -6.384 38.993 1.502 1.00 91.94 294 TYR A C 1
ATOM 2272 O O . TYR A 1 294 ? -7.270 38.408 0.882 1.00 91.94 294 TYR A O 1
ATOM 2280 N N . SER A 1 295 ? -5.476 38.350 2.228 1.00 94.12 295 SER A N 1
ATOM 2281 C CA . SER A 1 295 ? -5.414 36.894 2.384 1.00 94.12 295 SER A CA 1
ATOM 2282 C C . SER A 1 295 ? -5.225 36.517 3.845 1.00 94.12 295 SER A C 1
ATOM 2284 O O . SER A 1 295 ? -4.606 37.275 4.596 1.00 94.12 295 SER A O 1
ATOM 2286 N N . VAL A 1 296 ? -5.763 35.366 4.254 1.00 95.25 296 VAL A N 1
ATOM 2287 C CA . VAL A 1 296 ? -5.468 34.812 5.582 1.00 95.25 296 VAL A CA 1
ATOM 2288 C C . VAL A 1 296 ? -3.983 34.460 5.630 1.00 95.25 296 VAL A C 1
ATOM 2290 O O . VAL A 1 296 ? -3.483 33.766 4.748 1.00 95.25 296 VAL A O 1
ATOM 2293 N N . ARG A 1 297 ? -3.275 34.971 6.636 1.00 96.00 297 ARG A N 1
ATOM 2294 C CA . ARG A 1 297 ? -1.847 34.722 6.873 1.00 96.00 297 ARG A CA 1
ATOM 2295 C C . ARG A 1 297 ? -1.569 34.631 8.366 1.00 96.00 297 ARG A C 1
ATOM 2297 O O . ARG A 1 297 ? -2.384 35.084 9.176 1.00 96.00 297 ARG A O 1
ATOM 2304 N N . PHE A 1 298 ? -0.400 34.105 8.715 1.00 96.69 298 PHE A N 1
ATOM 2305 C CA . PHE A 1 298 ? 0.058 34.023 10.097 1.00 96.69 298 PHE A CA 1
ATOM 2306 C C . PHE A 1 298 ? 1.096 35.105 10.406 1.00 96.69 298 PHE A C 1
ATOM 2308 O O . PHE A 1 298 ? 2.102 35.251 9.707 1.00 96.69 298 PHE A O 1
ATOM 2315 N N . ASN A 1 299 ? 0.852 35.888 11.454 1.00 95.31 299 ASN A N 1
ATOM 2316 C CA . ASN A 1 299 ? 1.877 36.731 12.050 1.00 95.31 299 ASN A CA 1
ATOM 2317 C C . ASN A 1 299 ? 2.730 35.862 12.975 1.00 95.31 299 ASN A C 1
ATOM 2319 O O . ASN A 1 299 ? 2.184 35.253 13.884 1.00 95.31 299 ASN A O 1
ATOM 2323 N N . SER A 1 300 ? 4.039 35.802 12.736 1.00 92.38 300 SER A N 1
ATOM 2324 C CA . SER A 1 300 ? 4.986 34.995 13.512 1.00 92.38 300 SER A CA 1
ATOM 2325 C C . SER A 1 300 ? 5.829 35.820 14.486 1.00 92.38 300 SER A C 1
ATOM 2327 O O . SER A 1 300 ? 6.783 35.298 15.046 1.00 92.38 300 SER A O 1
ATOM 2329 N N . ALA A 1 301 ? 5.543 37.115 14.654 1.00 90.31 301 ALA A N 1
ATOM 2330 C CA . ALA A 1 301 ? 6.226 37.922 15.658 1.00 90.31 301 ALA A CA 1
ATOM 2331 C C . ALA A 1 301 ? 5.798 37.467 17.061 1.00 90.31 301 ALA A C 1
ATOM 2333 O O . ALA A 1 301 ? 4.602 37.455 17.343 1.00 90.31 301 ALA A O 1
ATOM 2334 N N . ASP A 1 302 ? 6.752 37.152 17.941 1.00 80.81 302 ASP A N 1
ATOM 2335 C CA . ASP A 1 302 ? 6.503 36.579 19.278 1.00 80.81 302 ASP A CA 1
ATOM 2336 C C . ASP A 1 302 ? 5.456 37.339 20.108 1.00 80.81 302 ASP A C 1
ATOM 2338 O O . ASP A 1 302 ? 4.665 36.748 20.842 1.00 80.81 302 ASP A O 1
ATOM 2342 N N . SER A 1 303 ? 5.420 38.669 19.985 1.00 84.62 303 SER A N 1
ATOM 2343 C CA . SER A 1 303 ? 4.473 39.526 20.705 1.00 84.62 303 SER A CA 1
ATOM 2344 C C . SER A 1 303 ? 3.049 39.510 20.136 1.00 84.62 303 SER A C 1
ATOM 2346 O O . SER A 1 303 ? 2.144 40.063 20.762 1.00 84.62 303 SER A O 1
ATOM 2348 N N . ASP A 1 304 ? 2.840 38.911 18.962 1.00 86.75 304 ASP A N 1
ATOM 2349 C CA . ASP A 1 304 ? 1.597 38.996 18.196 1.00 86.75 304 ASP A CA 1
ATOM 2350 C C . ASP A 1 304 ? 1.356 37.769 17.296 1.00 86.75 304 ASP A C 1
ATOM 2352 O O . ASP A 1 304 ? 0.897 37.908 16.160 1.00 86.75 304 ASP A O 1
ATOM 2356 N N . MET A 1 305 ? 1.679 36.566 17.785 1.00 93.75 305 MET A N 1
ATOM 2357 C CA . MET A 1 305 ? 1.475 35.323 17.038 1.00 93.75 305 MET A CA 1
ATOM 2358 C C . MET A 1 305 ? -0.016 35.041 16.821 1.00 93.75 305 MET A C 1
ATOM 2360 O O . MET A 1 305 ? -0.724 34.688 17.762 1.00 93.75 305 MET A O 1
ATOM 2364 N N . ARG A 1 306 ? -0.523 35.213 15.595 1.00 95.44 306 ARG A N 1
ATOM 2365 C CA . ARG A 1 306 ? -1.953 35.026 15.282 1.00 95.44 306 ARG A CA 1
ATOM 2366 C C . ARG A 1 306 ? -2.245 34.985 13.788 1.00 95.44 306 ARG A C 1
ATOM 2368 O O . ARG A 1 306 ? -1.544 35.593 12.978 1.00 95.44 306 ARG A O 1
ATOM 2375 N N . PHE A 1 307 ? -3.358 34.356 13.436 1.00 96.12 307 PHE A N 1
ATOM 2376 C CA . PHE A 1 307 ? -3.966 34.441 12.113 1.00 96.12 307 PHE A CA 1
ATOM 2377 C C . PHE A 1 307 ? -4.730 35.753 11.953 1.00 96.12 307 PHE A C 1
ATOM 2379 O O . PHE A 1 307 ? -5.415 36.176 12.886 1.00 96.12 307 PHE A O 1
ATOM 2386 N N . ARG A 1 308 ? -4.627 36.391 10.779 1.00 94.25 308 ARG A N 1
ATOM 2387 C CA . ARG A 1 308 ? -5.384 37.594 10.370 1.00 94.25 308 ARG A CA 1
ATOM 2388 C C . ARG A 1 308 ? -5.433 37.721 8.844 1.00 94.25 308 ARG A C 1
ATOM 2390 O O . ARG A 1 308 ? -4.740 37.000 8.128 1.00 94.25 308 ARG A O 1
ATOM 2397 N N . TYR A 1 309 ? -6.207 38.686 8.347 1.00 93.62 309 TYR A N 1
ATOM 2398 C CA . TYR A 1 309 ? -6.196 39.076 6.936 1.00 93.62 309 TYR A CA 1
ATOM 2399 C C . TYR A 1 309 ? -5.141 40.140 6.649 1.00 93.62 309 TYR A C 1
ATOM 2401 O O . TYR A 1 309 ? -5.271 41.278 7.091 1.00 93.62 309 TYR A O 1
ATOM 2409 N N . TYR A 1 310 ? -4.147 39.828 5.829 1.00 93.19 310 TYR A N 1
ATOM 2410 C CA . TYR A 1 310 ? -3.094 40.771 5.454 1.00 93.19 310 TYR A CA 1
ATOM 2411 C C . TYR A 1 310 ? -2.973 40.921 3.937 1.00 93.19 310 TYR A C 1
ATOM 2413 O O . TYR A 1 310 ? -3.292 39.999 3.182 1.00 93.19 310 TYR A O 1
ATOM 2421 N N . LYS A 1 311 ? -2.479 42.087 3.501 1.00 90.88 311 LYS A N 1
ATOM 2422 C CA . LYS A 1 311 ? -2.171 42.348 2.087 1.00 90.88 311 LYS A CA 1
ATOM 2423 C C . LYS A 1 311 ? -0.877 41.662 1.651 1.00 90.88 311 LYS A C 1
ATOM 2425 O O . LYS A 1 311 ? -0.827 41.025 0.608 1.00 90.88 311 LYS A O 1
ATOM 2430 N N . SER A 1 312 ? 0.167 41.773 2.468 1.00 88.06 312 SER A N 1
ATOM 2431 C CA . SER A 1 312 ? 1.498 41.234 2.183 1.00 88.06 312 SER A CA 1
ATOM 2432 C C . SER A 1 312 ? 2.365 41.216 3.446 1.00 88.06 312 SER A C 1
ATOM 2434 O O . SER A 1 312 ? 2.038 41.871 4.432 1.00 88.06 312 SER A O 1
ATOM 2436 N N . GLY A 1 313 ? 3.479 40.480 3.406 1.00 87.94 313 GLY A N 1
ATOM 2437 C CA . GLY A 1 313 ? 4.540 40.519 4.422 1.00 87.94 313 GLY A CA 1
ATOM 2438 C C . GLY A 1 313 ? 4.468 39.445 5.514 1.00 87.94 313 GLY A C 1
ATOM 2439 O O . GLY A 1 313 ? 5.507 39.086 6.053 1.00 87.94 313 GLY A O 1
ATOM 2440 N N . GLN A 1 314 ? 3.286 38.905 5.826 1.00 95.00 314 GLN A N 1
ATOM 2441 C CA . GLN A 1 314 ? 3.126 37.817 6.807 1.00 95.00 314 GLN A CA 1
ATOM 2442 C C . GLN A 1 314 ? 3.337 36.428 6.202 1.00 95.00 314 GLN A C 1
ATOM 2444 O O . GLN A 1 314 ? 3.253 36.255 4.979 1.00 95.00 314 GLN A O 1
ATOM 2449 N N . GLN A 1 315 ? 3.571 35.450 7.083 1.00 95.50 315 GLN A N 1
ATOM 2450 C CA . GLN A 1 315 ? 3.919 34.085 6.710 1.00 95.50 315 GLN A CA 1
ATOM 2451 C C . GLN A 1 315 ? 2.810 33.428 5.894 1.00 95.50 315 GLN A C 1
ATOM 2453 O O . GLN A 1 315 ? 1.615 33.603 6.170 1.00 95.50 315 GLN A O 1
ATOM 2458 N N . SER A 1 316 ? 3.234 32.674 4.883 1.00 94.75 316 SER A N 1
ATOM 2459 C CA . SER A 1 316 ? 2.357 31.787 4.129 1.00 94.75 316 SER A CA 1
ATOM 2460 C C . SER A 1 316 ? 1.790 30.700 5.042 1.00 94.75 316 SER A C 1
ATOM 2462 O O . SER A 1 316 ? 2.363 30.369 6.078 1.00 94.75 316 SER A O 1
ATOM 2464 N N . ILE A 1 317 ? 0.639 30.170 4.653 1.00 97.56 317 ILE A N 1
ATOM 2465 C CA . ILE A 1 317 ? -0.091 29.145 5.394 1.00 97.56 317 ILE A CA 1
ATOM 2466 C C . ILE A 1 317 ? -0.323 27.941 4.485 1.00 97.56 317 ILE A C 1
ATOM 2468 O O . ILE A 1 317 ? -0.314 28.059 3.264 1.00 97.56 317 ILE A O 1
ATOM 2472 N N . SER A 1 318 ? -0.582 26.796 5.085 1.00 97.50 318 SER A N 1
ATOM 2473 C CA . SER A 1 318 ? -0.932 25.547 4.429 1.00 97.50 318 SER A CA 1
ATOM 2474 C C . SER A 1 318 ? -2.361 25.156 4.765 1.00 97.50 318 SER A C 1
ATOM 2476 O O . SER A 1 318 ? -2.924 25.568 5.784 1.00 97.50 318 SER A O 1
ATOM 2478 N N . LEU A 1 319 ? -2.942 24.323 3.909 1.00 97.50 319 LEU A N 1
ATOM 2479 C CA . LEU A 1 319 ? -4.217 23.679 4.167 1.00 97.50 319 LEU A CA 1
ATOM 2480 C C . LEU A 1 319 ? -3.979 22.187 4.356 1.00 97.50 319 LEU A C 1
ATOM 2482 O O . LEU A 1 319 ? -3.260 21.576 3.572 1.00 97.50 319 LEU A O 1
ATOM 2486 N N . TYR A 1 320 ? -4.594 21.602 5.374 1.00 97.44 320 TYR A N 1
ATOM 2487 C CA . TYR A 1 320 ? -4.582 20.160 5.580 1.00 97.44 320 TYR A CA 1
ATOM 2488 C C . TYR A 1 320 ? -6.003 19.622 5.531 1.00 97.44 320 TYR A C 1
ATOM 2490 O O . TYR A 1 320 ? -6.909 20.272 6.037 1.00 97.44 320 TYR A O 1
ATOM 2498 N N . LYS A 1 321 ? -6.204 18.443 4.949 1.00 96.62 321 LYS A N 1
ATOM 2499 C CA . LYS A 1 321 ? -7.498 17.780 4.774 1.00 96.62 321 LYS A CA 1
ATOM 2500 C C . LYS A 1 321 ? -7.521 16.453 5.517 1.00 96.62 321 LYS A C 1
ATOM 2502 O O . LYS A 1 321 ? -6.543 15.712 5.483 1.00 96.62 321 LYS A O 1
ATOM 2507 N N . TYR A 1 322 ? -8.640 16.142 6.164 1.00 94.44 322 TYR A N 1
ATOM 2508 C CA . TYR A 1 322 ? -8.848 14.846 6.805 1.00 94.44 322 TYR A CA 1
ATOM 2509 C C . TYR A 1 322 ? -8.662 13.689 5.812 1.00 94.44 322 TYR A C 1
ATOM 2511 O O . TYR A 1 322 ? -9.242 13.685 4.724 1.00 94.44 322 TYR A O 1
ATOM 2519 N N . SER A 1 323 ? -7.879 12.701 6.227 1.00 87.44 323 SER A N 1
ATOM 2520 C CA . SER A 1 323 ? -7.583 11.471 5.509 1.00 87.44 323 SER A CA 1
ATOM 2521 C C . SER A 1 323 ? -7.408 10.327 6.504 1.00 87.44 323 SER A C 1
ATOM 2523 O O . SER A 1 323 ? -7.039 10.523 7.663 1.00 87.44 323 SER A O 1
ATOM 2525 N N . THR A 1 324 ? -7.630 9.111 6.034 1.00 83.94 324 THR A N 1
ATOM 2526 C CA . THR A 1 324 ? -7.286 7.878 6.743 1.00 83.94 324 THR A CA 1
ATOM 2527 C C . THR A 1 324 ? -6.122 7.202 6.029 1.00 83.94 324 THR A C 1
ATOM 2529 O O . THR A 1 324 ? -5.973 7.341 4.813 1.00 83.94 324 THR A O 1
ATOM 2532 N N . SER A 1 325 ? -5.258 6.526 6.781 1.00 69.50 325 SER A N 1
ATOM 2533 C CA . SER A 1 325 ? -4.172 5.711 6.241 1.00 69.50 325 SER A CA 1
ATOM 2534 C C . SER A 1 325 ? -4.069 4.411 7.022 1.00 69.50 325 SER A C 1
ATOM 2536 O O . SER A 1 325 ? -4.137 4.414 8.247 1.00 69.50 325 SER A O 1
ATOM 2538 N N . THR A 1 326 ? -3.881 3.306 6.308 1.00 59.19 326 THR A N 1
ATOM 2539 C CA . THR A 1 326 ? -3.577 1.992 6.890 1.00 59.19 326 THR A CA 1
ATOM 2540 C C . THR A 1 326 ? -2.071 1.753 7.034 1.00 59.19 326 THR A C 1
ATOM 2542 O O . THR A 1 326 ? -1.676 0.696 7.520 1.00 59.19 326 THR A O 1
ATOM 2545 N N . SER A 1 327 ? -1.229 2.691 6.575 1.00 55.59 327 SER A N 1
ATOM 2546 C CA . SER A 1 327 ? 0.231 2.632 6.699 1.00 55.59 327 SER A CA 1
ATOM 2547 C C . SER A 1 327 ? 0.730 3.498 7.857 1.00 55.59 327 SER A C 1
ATOM 2549 O O . SER A 1 327 ? 0.221 4.599 8.080 1.00 55.59 327 SER A O 1
ATOM 2551 N N . GLU A 1 328 ? 1.757 3.016 8.558 1.00 53.53 328 GLU A N 1
ATOM 2552 C CA . GLU A 1 328 ? 2.511 3.802 9.543 1.00 53.53 328 GLU A CA 1
ATOM 2553 C C . GLU A 1 328 ? 3.155 5.045 8.896 1.00 53.53 328 GLU A C 1
ATOM 2555 O O . GLU A 1 328 ? 3.389 5.053 7.679 1.00 53.53 328 GLU A O 1
ATOM 2560 N N . PRO A 1 329 ? 3.431 6.117 9.669 1.00 55.47 329 PRO A N 1
ATOM 2561 C CA . PRO A 1 329 ? 4.140 7.266 9.150 1.00 55.47 329 PRO A CA 1
ATOM 2562 C C . PRO A 1 329 ? 5.551 6.872 8.769 1.00 55.47 329 PRO A C 1
ATOM 2564 O O . PRO A 1 329 ? 6.315 6.360 9.579 1.00 55.47 329 PRO A O 1
ATOM 2567 N N . SER A 1 330 ? 5.878 7.128 7.512 1.00 58.47 330 SER A N 1
ATOM 2568 C CA . SER A 1 330 ? 7.172 6.816 6.945 1.00 58.47 330 SER A CA 1
ATOM 2569 C C . SER A 1 330 ? 7.868 8.120 6.572 1.00 58.47 330 SER A C 1
ATOM 2571 O O . SER A 1 330 ? 7.281 8.988 5.921 1.00 58.47 330 SER A O 1
ATOM 2573 N N . THR A 1 331 ? 9.082 8.329 7.066 1.00 72.25 331 THR A N 1
ATOM 2574 C CA . THR A 1 331 ? 9.867 9.530 6.762 1.00 72.25 331 THR A CA 1
ATOM 2575 C C . THR A 1 331 ? 10.383 9.420 5.331 1.00 72.25 331 THR A C 1
ATOM 2577 O O . THR A 1 331 ? 10.882 8.365 4.945 1.00 72.25 331 THR A O 1
ATOM 2580 N N . SER A 1 332 ? 10.255 10.480 4.530 1.00 80.19 332 SER A N 1
ATOM 2581 C CA . SER A 1 332 ? 10.832 10.520 3.183 1.00 80.19 332 SER A CA 1
ATOM 2582 C C . SER A 1 332 ? 12.028 11.461 3.139 1.00 80.19 332 SER A C 1
ATOM 2584 O O . SER A 1 332 ? 11.977 12.557 3.695 1.00 80.19 332 SER A O 1
ATOM 2586 N N . HIS A 1 333 ? 13.079 11.029 2.450 1.00 84.56 333 HIS A N 1
ATOM 2587 C CA . HIS A 1 333 ? 14.352 11.728 2.302 1.00 84.56 333 HIS A CA 1
ATOM 2588 C C . HIS A 1 333 ? 14.663 11.947 0.824 1.00 84.56 333 HIS A C 1
ATOM 2590 O O . HIS A 1 333 ? 14.295 11.138 -0.034 1.00 84.56 333 HIS A O 1
ATOM 2596 N N . LYS A 1 334 ? 15.347 13.042 0.504 1.00 89.06 334 LYS A N 1
ATOM 2597 C CA . LYS A 1 334 ? 15.738 13.398 -0.864 1.00 89.06 334 LYS A CA 1
ATOM 2598 C C . LYS A 1 334 ? 16.949 12.595 -1.323 1.00 89.06 334 LYS A C 1
ATOM 2600 O O . LYS A 1 334 ? 17.876 12.335 -0.558 1.00 89.06 334 LYS A O 1
ATOM 2605 N N . ILE A 1 335 ? 16.973 12.289 -2.616 1.00 94.31 335 ILE A N 1
ATOM 2606 C CA . ILE A 1 335 ? 18.150 11.770 -3.312 1.00 94.31 335 ILE A CA 1
ATOM 2607 C C . ILE A 1 335 ? 18.595 12.820 -4.324 1.00 94.31 335 ILE A C 1
ATOM 2609 O O . ILE A 1 335 ? 17.878 13.137 -5.275 1.00 94.31 335 ILE A O 1
ATOM 2613 N N . ASN A 1 336 ? 19.792 13.358 -4.121 1.00 93.06 336 ASN A N 1
ATOM 2614 C CA . ASN A 1 336 ? 20.425 14.299 -5.032 1.00 93.06 336 ASN A CA 1
ATOM 2615 C C . ASN A 1 336 ? 21.421 13.552 -5.921 1.00 93.06 336 ASN A C 1
ATOM 2617 O O . ASN A 1 336 ? 22.271 12.823 -5.418 1.00 93.06 336 ASN A O 1
ATOM 2621 N N . TYR A 1 337 ? 21.355 13.762 -7.235 1.00 95.12 337 TYR A N 1
ATOM 2622 C CA . TYR A 1 337 ? 22.312 13.188 -8.183 1.00 95.12 337 TYR A CA 1
ATOM 2623 C C . TYR A 1 337 ? 23.243 14.277 -8.713 1.00 95.12 337 TYR A C 1
ATOM 2625 O O . TYR A 1 337 ? 22.810 15.204 -9.399 1.00 95.12 337 TYR A O 1
ATOM 2633 N N . ALA A 1 338 ? 24.525 14.162 -8.395 1.00 93.06 338 ALA A N 1
ATOM 2634 C CA . ALA A 1 338 ? 25.588 15.062 -8.811 1.00 93.06 338 ALA A CA 1
ATOM 2635 C C . ALA A 1 338 ? 26.428 14.450 -9.947 1.00 93.06 338 ALA A C 1
ATOM 2637 O O . ALA A 1 338 ? 26.387 13.245 -10.201 1.00 93.06 338 ALA A O 1
ATOM 2638 N N . ASN A 1 339 ? 27.207 15.292 -10.633 1.00 93.75 339 ASN A N 1
ATOM 2639 C CA . ASN A 1 339 ? 28.069 14.914 -11.762 1.00 93.75 339 ASN A CA 1
ATOM 2640 C C . ASN A 1 339 ? 27.335 14.259 -12.946 1.00 93.75 339 ASN A C 1
ATOM 2642 O O . ASN A 1 339 ? 27.923 13.449 -13.654 1.00 93.75 339 ASN A O 1
ATOM 2646 N N . LEU A 1 340 ? 26.071 14.618 -13.189 1.00 91.44 340 LEU A N 1
ATOM 2647 C CA . LEU A 1 340 ? 25.347 14.241 -14.406 1.00 91.44 340 LEU A CA 1
ATOM 2648 C C . LEU A 1 340 ? 25.632 15.267 -15.515 1.00 91.44 340 LEU A C 1
ATOM 2650 O O . LEU A 1 340 ? 25.156 16.401 -15.407 1.00 91.44 340 LEU A O 1
ATOM 2654 N N . PRO A 1 341 ? 26.399 14.925 -16.571 1.00 88.12 341 PRO A N 1
ATOM 2655 C CA . PRO A 1 341 ? 26.653 15.852 -17.670 1.00 88.12 341 PRO A CA 1
ATOM 2656 C C . PRO A 1 341 ? 25.374 16.206 -18.438 1.00 88.12 341 PRO A C 1
ATOM 2658 O O . PRO A 1 341 ? 24.397 15.451 -18.437 1.00 88.12 341 PRO A O 1
ATOM 2661 N N . GLU A 1 342 ? 25.392 17.332 -19.151 1.00 88.19 342 GLU A N 1
ATOM 2662 C CA . GLU A 1 342 ? 24.287 17.733 -20.025 1.00 88.19 342 GLU A CA 1
ATOM 2663 C C . GLU A 1 342 ? 23.990 16.650 -21.079 1.00 88.19 342 GLU A C 1
ATOM 2665 O O . GLU A 1 342 ? 24.900 16.071 -21.673 1.00 88.19 342 GLU A O 1
ATOM 2670 N N . GLY A 1 343 ? 22.704 16.350 -21.290 1.00 84.25 343 GLY A N 1
ATOM 2671 C CA . GLY A 1 343 ? 22.254 15.271 -22.179 1.00 84.25 343 GLY A CA 1
ATOM 2672 C C . GLY A 1 343 ? 22.163 13.886 -21.525 1.00 84.25 343 GLY A C 1
ATOM 2673 O O . GLY A 1 343 ? 21.767 12.931 -22.193 1.00 84.25 343 GLY A O 1
ATOM 2674 N N . THR A 1 344 ? 22.482 13.760 -20.232 1.00 89.12 344 THR A N 1
ATOM 2675 C CA . THR A 1 344 ? 22.324 12.499 -19.492 1.00 89.12 344 THR A CA 1
ATOM 2676 C C . THR A 1 344 ? 20.858 12.223 -19.167 1.00 89.12 344 THR A C 1
ATOM 2678 O O . THR A 1 344 ? 20.156 13.084 -18.640 1.00 89.12 344 THR A O 1
ATOM 2681 N N . THR A 1 345 ? 20.401 10.997 -19.420 1.00 91.06 345 THR A N 1
ATOM 2682 C CA . THR A 1 345 ? 19.088 10.507 -18.978 1.00 91.06 345 THR A CA 1
ATOM 2683 C C . THR A 1 345 ? 19.257 9.701 -17.694 1.00 91.06 345 THR A C 1
ATOM 2685 O O . THR A 1 345 ? 19.847 8.624 -17.720 1.00 91.06 345 THR A O 1
ATOM 2688 N N . ASN A 1 346 ? 18.736 10.203 -16.573 1.00 90.31 346 ASN A N 1
ATOM 2689 C CA . ASN A 1 346 ? 18.718 9.506 -15.285 1.00 90.31 346 ASN A CA 1
ATOM 2690 C C . ASN A 1 346 ? 17.267 9.189 -14.896 1.00 90.31 346 ASN A C 1
ATOM 2692 O O . ASN A 1 346 ? 16.468 10.108 -14.749 1.00 90.31 346 ASN A O 1
ATOM 2696 N N . SER A 1 347 ? 16.935 7.905 -14.743 1.00 91.00 347 SER A N 1
ATOM 2697 C CA . SER A 1 347 ? 15.571 7.454 -14.403 1.00 91.00 347 SER A CA 1
ATOM 2698 C C . SER A 1 347 ? 15.411 7.060 -12.931 1.00 91.00 347 SER A C 1
ATOM 2700 O O . SER A 1 347 ? 14.384 6.500 -12.557 1.00 91.00 347 SER A O 1
ATOM 2702 N N . ASN A 1 348 ? 16.420 7.319 -12.097 1.00 89.38 348 ASN A N 1
ATOM 2703 C CA . ASN A 1 348 ? 16.329 7.038 -10.671 1.00 89.38 348 ASN A CA 1
ATOM 2704 C C . ASN A 1 348 ? 15.384 8.019 -9.951 1.00 89.38 348 ASN A C 1
ATOM 2706 O O . ASN A 1 348 ? 15.314 9.192 -10.329 1.00 89.38 348 ASN A O 1
ATOM 2710 N N . PRO A 1 349 ? 14.687 7.576 -8.889 1.00 88.88 349 PRO A N 1
ATOM 2711 C CA . PRO A 1 349 ? 13.813 8.440 -8.102 1.00 88.88 349 PRO A CA 1
ATOM 2712 C C . PRO A 1 349 ? 14.614 9.511 -7.354 1.00 88.88 349 PRO A C 1
ATOM 2714 O O . PRO A 1 349 ? 15.758 9.294 -6.962 1.00 88.88 349 PRO A O 1
ATOM 2717 N N . THR A 1 350 ? 14.011 10.676 -7.123 1.00 91.75 350 THR A N 1
ATOM 2718 C CA . THR A 1 350 ? 14.641 11.810 -6.417 1.00 91.75 350 THR A CA 1
ATOM 2719 C C . THR A 1 350 ? 14.354 11.823 -4.913 1.00 91.75 350 THR A C 1
ATOM 2721 O O . THR A 1 350 ? 14.674 12.792 -4.225 1.00 91.75 350 THR A O 1
ATOM 2724 N N . SER A 1 351 ? 13.724 10.772 -4.394 1.00 88.19 351 SER A N 1
ATOM 2725 C CA . SER A 1 351 ? 13.426 10.582 -2.976 1.00 88.19 351 SER A CA 1
ATOM 2726 C C . SER A 1 351 ? 13.242 9.100 -2.664 1.00 88.19 351 SER A C 1
ATOM 2728 O O . SER A 1 351 ? 12.918 8.317 -3.559 1.00 88.19 351 SER A O 1
ATOM 2730 N N . TYR A 1 352 ? 13.407 8.731 -1.399 1.00 86.94 352 TYR A N 1
ATOM 2731 C CA . TYR A 1 352 ? 13.069 7.410 -0.873 1.00 86.94 352 TYR A CA 1
ATOM 2732 C C . TYR A 1 352 ? 12.324 7.540 0.452 1.00 86.94 352 TYR A C 1
ATOM 2734 O O . TYR A 1 352 ? 12.287 8.620 1.051 1.00 86.94 352 TYR A O 1
ATOM 2742 N N . THR A 1 353 ? 11.720 6.444 0.885 1.00 85.06 353 THR A N 1
ATOM 2743 C CA . THR A 1 353 ? 11.060 6.324 2.182 1.00 85.06 353 THR A CA 1
ATOM 2744 C C . THR A 1 353 ? 11.913 5.454 3.104 1.00 85.06 353 THR A C 1
ATOM 2746 O O . THR A 1 353 ? 12.426 4.426 2.666 1.00 85.06 353 THR A O 1
ATOM 2749 N N . GLU A 1 354 ? 12.079 5.835 4.373 1.00 83.19 354 GLU A N 1
ATOM 2750 C CA . GLU A 1 354 ? 12.780 5.001 5.362 1.00 83.19 354 GLU A CA 1
ATOM 2751 C C . GLU A 1 354 ? 12.201 3.582 5.404 1.00 83.19 354 GLU A C 1
ATOM 2753 O O . GLU A 1 354 ? 10.984 3.393 5.408 1.00 83.19 354 GLU A O 1
ATOM 2758 N N . GLY A 1 355 ? 13.080 2.578 5.434 1.00 77.75 355 GLY A N 1
ATOM 2759 C CA . GLY A 1 355 ? 12.688 1.169 5.406 1.00 77.75 355 GLY A CA 1
ATOM 2760 C C . GLY A 1 355 ? 12.460 0.583 4.006 1.00 77.75 355 GLY A C 1
ATOM 2761 O O . GLY A 1 355 ? 12.373 -0.639 3.884 1.00 77.75 355 GLY A O 1
ATOM 2762 N N . GLU A 1 356 ? 12.408 1.401 2.949 1.00 81.88 356 GLU A N 1
ATOM 2763 C CA . GLU A 1 356 ? 12.357 0.922 1.563 1.00 81.88 356 GLU A CA 1
ATOM 2764 C C . GLU A 1 356 ? 13.761 0.688 0.992 1.00 81.88 356 GLU A C 1
ATOM 2766 O O . GLU A 1 356 ? 14.725 1.362 1.354 1.00 81.88 356 GLU A O 1
ATOM 2771 N N . THR A 1 357 ? 13.863 -0.250 0.049 1.00 87.88 357 THR A N 1
ATOM 2772 C CA . THR A 1 357 ? 15.079 -0.462 -0.742 1.00 87.88 357 THR A CA 1
ATOM 2773 C C . THR A 1 357 ? 14.836 -0.016 -2.180 1.00 87.88 357 THR A C 1
ATOM 2775 O O . THR A 1 357 ? 13.893 -0.477 -2.824 1.00 87.88 357 THR A O 1
ATOM 2778 N N . ILE A 1 358 ? 15.706 0.849 -2.703 1.00 88.12 358 ILE A N 1
ATOM 2779 C CA . ILE A 1 358 ? 15.671 1.324 -4.091 1.00 88.12 358 ILE A CA 1
ATOM 2780 C C . ILE A 1 358 ? 16.918 0.840 -4.815 1.00 88.12 358 ILE A C 1
ATOM 2782 O O . ILE A 1 358 ? 18.016 1.309 -4.531 1.00 88.12 358 ILE A O 1
ATOM 2786 N N . THR A 1 359 ? 16.756 -0.042 -5.798 1.00 93.62 359 THR A N 1
ATOM 2787 C CA . THR A 1 359 ? 17.844 -0.402 -6.716 1.00 93.62 359 THR A CA 1
ATOM 2788 C C . THR A 1 359 ? 18.080 0.730 -7.711 1.00 93.62 359 THR A C 1
ATOM 2790 O O . THR A 1 359 ? 17.148 1.177 -8.383 1.00 93.62 359 THR A O 1
ATOM 2793 N N . LEU A 1 360 ? 19.327 1.185 -7.817 1.00 91.06 360 LEU A N 1
ATOM 2794 C CA . LEU A 1 360 ? 19.701 2.251 -8.734 1.00 91.06 360 LEU A CA 1
ATOM 2795 C C . LEU A 1 360 ? 19.854 1.706 -10.155 1.00 91.06 360 LEU A C 1
ATOM 2797 O O . LEU A 1 360 ? 20.467 0.664 -10.379 1.00 91.06 360 LEU A O 1
ATOM 2801 N N . VAL A 1 361 ? 19.320 2.443 -11.121 1.00 90.44 361 VAL A N 1
ATOM 2802 C CA . VAL A 1 361 ? 19.514 2.200 -12.549 1.00 90.44 361 VAL A CA 1
ATOM 2803 C C . VAL A 1 361 ? 20.668 3.037 -13.090 1.00 90.44 361 VAL A C 1
ATOM 2805 O O . VAL A 1 361 ? 20.931 4.151 -12.624 1.00 90.44 361 VAL A O 1
ATOM 2808 N N . ASP A 1 362 ? 21.346 2.514 -14.105 1.00 93.88 362 ASP A N 1
ATOM 2809 C CA . ASP A 1 362 ? 22.444 3.221 -14.752 1.00 93.88 362 ASP A CA 1
ATOM 2810 C C . ASP A 1 362 ? 21.903 4.401 -15.582 1.00 93.88 362 ASP A C 1
ATOM 2812 O O . ASP A 1 362 ? 21.038 4.209 -16.447 1.00 93.88 362 ASP A O 1
ATOM 2816 N N . PRO A 1 363 ? 22.380 5.637 -15.353 1.00 90.00 363 PRO A N 1
ATOM 2817 C CA . PRO A 1 363 ? 22.074 6.761 -16.219 1.00 90.00 363 PRO A CA 1
ATOM 2818 C C . PRO A 1 363 ? 22.757 6.591 -17.583 1.00 90.00 363 PRO A C 1
ATOM 2820 O O . PRO A 1 363 ? 23.867 6.069 -17.697 1.00 90.00 363 PRO A O 1
ATOM 2823 N N . VAL A 1 364 ? 22.101 7.074 -18.636 1.00 89.56 364 VAL A N 1
ATOM 2824 C CA . VAL A 1 364 ? 22.557 6.907 -20.023 1.00 89.56 364 VAL A CA 1
ATOM 2825 C C . VAL A 1 364 ? 23.035 8.238 -20.585 1.00 89.56 364 VAL A C 1
ATOM 2827 O O . VAL A 1 364 ? 22.294 9.222 -20.579 1.00 89.56 364 VAL A O 1
ATOM 2830 N N . LEU A 1 365 ? 24.251 8.252 -21.130 1.00 89.69 365 LEU A N 1
ATOM 2831 C CA . LEU A 1 365 ? 24.831 9.388 -21.845 1.00 89.69 365 LEU A CA 1
ATOM 2832 C C . LEU A 1 365 ? 25.478 8.893 -23.145 1.00 89.69 365 LEU A C 1
ATOM 2834 O O . LEU A 1 365 ? 26.327 8.007 -23.131 1.00 89.69 365 LEU A O 1
ATOM 2838 N N . ALA A 1 366 ? 25.071 9.444 -24.291 1.00 84.12 366 ALA A N 1
ATOM 2839 C CA . ALA A 1 366 ? 25.553 8.979 -25.591 1.00 84.12 366 ALA A CA 1
ATOM 2840 C C . ALA A 1 366 ? 27.069 9.204 -25.758 1.00 84.12 366 ALA A C 1
ATOM 2842 O O . ALA A 1 366 ? 27.556 10.325 -25.622 1.00 84.12 366 ALA A O 1
ATOM 2843 N N . GLY A 1 367 ? 27.805 8.143 -26.110 1.00 82.00 367 GLY A N 1
ATOM 2844 C CA . GLY A 1 367 ? 29.262 8.182 -26.285 1.00 82.00 367 GLY A CA 1
ATOM 2845 C C . GLY A 1 367 ? 30.057 8.128 -24.977 1.00 82.00 367 GLY A C 1
ATOM 2846 O O . GLY A 1 367 ? 31.241 8.474 -24.976 1.00 82.00 367 GLY A O 1
ATOM 2847 N N . TYR A 1 368 ? 29.414 7.735 -23.876 1.00 88.94 368 TYR A N 1
ATOM 2848 C CA . TYR A 1 368 ? 30.030 7.515 -22.576 1.00 88.94 368 TYR A CA 1
ATOM 2849 C C . TYR A 1 368 ? 29.505 6.213 -21.958 1.00 88.94 368 TYR A C 1
ATOM 2851 O O . TYR A 1 368 ? 28.317 5.902 -22.032 1.00 88.94 368 TYR A O 1
ATOM 2859 N N . THR A 1 369 ? 30.385 5.496 -21.273 1.00 91.00 369 THR A N 1
ATOM 2860 C CA . THR A 1 369 ? 30.067 4.349 -20.427 1.00 91.00 369 THR A CA 1
ATOM 2861 C C . THR A 1 369 ? 29.888 4.829 -18.986 1.00 91.00 369 THR A C 1
ATOM 2863 O O . THR A 1 369 ? 30.737 5.553 -18.464 1.00 91.00 369 THR A O 1
ATOM 2866 N N . PHE A 1 370 ? 28.784 4.451 -18.336 1.00 95.50 370 PHE A N 1
ATOM 2867 C CA . PHE A 1 370 ? 28.558 4.735 -16.918 1.00 95.50 370 PHE A CA 1
ATOM 2868 C C . PHE A 1 370 ? 29.362 3.767 -16.043 1.00 95.50 370 PHE A C 1
ATOM 2870 O O . PHE A 1 370 ? 29.239 2.550 -16.166 1.00 95.50 370 PHE A O 1
ATOM 2877 N N . ASP A 1 371 ? 30.189 4.307 -15.151 1.00 93.94 371 ASP A N 1
ATOM 2878 C CA . ASP A 1 371 ? 31.079 3.519 -14.300 1.00 93.94 371 ASP A CA 1
ATOM 2879 C C . ASP A 1 371 ? 30.483 3.220 -12.920 1.00 93.94 371 ASP A C 1
ATOM 2881 O O . ASP A 1 371 ? 30.966 2.303 -12.253 1.00 93.94 371 ASP A O 1
ATOM 2885 N N . GLY A 1 372 ? 29.469 3.960 -12.463 1.00 95.69 372 GLY A N 1
ATOM 2886 C CA . GLY A 1 372 ? 28.798 3.726 -11.180 1.00 95.69 372 GLY A CA 1
ATOM 2887 C C . GLY A 1 372 ? 28.440 4.995 -10.404 1.00 95.69 372 GLY A C 1
ATOM 2888 O O . GLY A 1 372 ? 28.909 6.092 -10.721 1.00 95.69 372 GLY A O 1
ATOM 2889 N N . TRP A 1 373 ? 27.619 4.811 -9.367 1.00 96.81 373 TRP A N 1
ATOM 2890 C CA . TRP A 1 373 ? 27.286 5.826 -8.367 1.00 96.81 373 TRP A CA 1
ATOM 2891 C C . TRP A 1 373 ? 28.215 5.727 -7.156 1.00 96.81 373 TRP A C 1
ATOM 2893 O O . TRP A 1 373 ? 28.565 4.627 -6.727 1.00 96.81 373 TRP A O 1
ATOM 2903 N N . PHE A 1 374 ? 28.577 6.871 -6.584 1.00 96.81 374 PHE A N 1
ATOM 2904 C CA . PHE A 1 374 ? 29.439 6.978 -5.405 1.00 96.81 374 PHE A CA 1
ATOM 2905 C C . PHE A 1 374 ? 28.865 7.983 -4.404 1.00 96.81 374 PHE A C 1
ATOM 2907 O O . PHE A 1 374 ? 28.112 8.874 -4.784 1.00 96.81 374 PHE A O 1
ATOM 2914 N N . ASP A 1 375 ? 29.240 7.871 -3.136 1.00 94.81 375 ASP A N 1
ATOM 2915 C CA . ASP A 1 375 ? 28.825 8.777 -2.053 1.00 94.81 375 ASP A CA 1
ATOM 2916 C C . ASP A 1 375 ? 29.758 9.996 -1.875 1.00 94.81 375 ASP A C 1
ATOM 2918 O O . ASP A 1 375 ? 29.558 10.817 -0.983 1.00 94.81 375 ASP A O 1
ATOM 2922 N N . ASN A 1 376 ? 30.773 10.130 -2.733 1.00 96.12 376 ASN A N 1
ATOM 2923 C CA . ASN A 1 376 ? 31.783 11.187 -2.692 1.00 96.12 376 ASN A CA 1
ATOM 2924 C C . ASN A 1 376 ? 32.058 11.767 -4.086 1.00 96.12 376 ASN A C 1
ATOM 2926 O O . ASN A 1 376 ? 31.982 11.064 -5.099 1.00 96.12 376 ASN A O 1
ATOM 2930 N N . ALA A 1 377 ? 32.414 13.053 -4.134 1.00 93.88 377 ALA A N 1
ATOM 2931 C CA . ALA A 1 377 ? 32.622 13.797 -5.377 1.00 93.88 377 ALA A CA 1
ATOM 2932 C C . ALA A 1 377 ? 33.793 13.263 -6.215 1.00 93.88 377 ALA A C 1
ATOM 2934 O O . ALA A 1 377 ? 33.778 13.346 -7.444 1.00 93.88 377 ALA A O 1
ATOM 2935 N N . GLU A 1 378 ? 34.784 12.675 -5.554 1.00 95.06 378 GLU A N 1
ATOM 2936 C CA . GLU A 1 378 ? 35.981 12.073 -6.131 1.00 95.06 378 GLU A CA 1
ATOM 2937 C C . GLU A 1 378 ? 35.681 10.750 -6.857 1.00 95.06 378 GLU A C 1
ATOM 2939 O O . GLU A 1 378 ? 36.521 10.254 -7.612 1.00 95.06 378 GLU A O 1
ATOM 2944 N N . CYS A 1 379 ? 34.477 10.194 -6.668 1.00 94.19 379 CYS A N 1
ATOM 2945 C CA . CYS A 1 379 ? 34.021 8.932 -7.249 1.00 94.19 379 CYS A CA 1
ATOM 2946 C C . CYS A 1 379 ? 35.002 7.778 -6.975 1.00 94.19 379 CYS A C 1
ATOM 2948 O O . CYS A 1 379 ? 35.468 7.078 -7.891 1.00 94.19 379 CYS A O 1
ATOM 2950 N N . THR A 1 380 ? 35.349 7.629 -5.696 1.00 92.81 380 THR A N 1
ATOM 2951 C CA . THR A 1 380 ? 36.251 6.602 -5.162 1.00 92.81 380 THR A CA 1
ATOM 2952 C C . THR A 1 380 ? 35.517 5.660 -4.205 1.00 92.81 380 THR A C 1
ATOM 2954 O O . THR A 1 380 ? 34.437 5.980 -3.718 1.00 92.81 380 THR A O 1
ATOM 2957 N N . GLY A 1 381 ? 36.096 4.490 -3.927 1.00 92.50 381 GLY A N 1
ATOM 2958 C CA . GLY A 1 381 ? 35.512 3.511 -3.005 1.00 92.50 381 GLY A CA 1
ATOM 2959 C C . GLY A 1 381 ? 34.527 2.542 -3.665 1.00 92.50 381 GLY A C 1
ATOM 2960 O O . GLY A 1 381 ? 34.654 2.213 -4.848 1.00 92.50 381 GLY A O 1
ATOM 2961 N N . THR A 1 382 ? 33.590 2.028 -2.869 1.00 94.00 382 THR A N 1
ATOM 2962 C CA . THR A 1 382 ? 32.598 1.036 -3.304 1.00 94.00 382 THR A CA 1
ATOM 2963 C C . THR A 1 382 ? 31.464 1.713 -4.064 1.00 94.00 382 THR A C 1
ATOM 2965 O O . THR A 1 382 ? 30.955 2.747 -3.643 1.00 94.00 382 THR A O 1
ATOM 2968 N N . LYS A 1 383 ? 31.045 1.106 -5.178 1.00 95.31 383 LYS A N 1
ATOM 2969 C CA . LYS A 1 383 ? 29.898 1.585 -5.952 1.00 95.31 383 LYS A CA 1
ATOM 2970 C C . LYS A 1 383 ? 28.611 1.389 -5.158 1.00 95.31 383 LYS A C 1
ATOM 2972 O O . LYS A 1 383 ? 28.349 0.289 -4.670 1.00 95.31 383 LYS A O 1
ATOM 2977 N N . ILE A 1 384 ? 27.788 2.424 -5.109 1.00 95.31 384 ILE A N 1
ATOM 2978 C CA . ILE A 1 384 ? 26.431 2.344 -4.581 1.00 95.31 384 ILE A CA 1
ATOM 2979 C C . ILE A 1 384 ? 25.532 1.805 -5.694 1.00 95.31 384 ILE A C 1
ATOM 2981 O O . ILE A 1 384 ? 25.473 2.365 -6.786 1.00 95.31 384 ILE A O 1
ATOM 2985 N N . THR A 1 385 ? 24.872 0.679 -5.439 1.00 95.12 385 THR A N 1
ATOM 2986 C CA . THR A 1 385 ? 23.950 0.038 -6.398 1.00 95.12 385 THR A CA 1
ATOM 2987 C C . THR A 1 385 ? 22.504 0.054 -5.912 1.00 95.12 385 THR A C 1
ATOM 2989 O O . THR A 1 385 ? 21.589 -0.163 -6.700 1.00 95.12 385 THR A O 1
ATOM 2992 N N . GLU A 1 386 ? 22.286 0.385 -4.640 1.00 94.75 386 GLU A N 1
ATOM 2993 C CA . GLU A 1 386 ? 20.970 0.564 -4.044 1.00 94.75 386 GLU A CA 1
ATOM 2994 C C . GLU A 1 386 ? 21.018 1.571 -2.890 1.00 94.75 386 GLU A C 1
ATOM 2996 O O . GLU A 1 386 ? 22.055 1.746 -2.247 1.00 94.75 386 GLU A O 1
ATOM 3001 N N . ILE A 1 387 ? 19.881 2.209 -2.620 1.00 93.06 387 ILE A N 1
ATOM 3002 C CA . ILE A 1 387 ? 19.588 2.833 -1.331 1.00 93.06 387 ILE A CA 1
ATOM 3003 C C . ILE A 1 387 ? 18.907 1.762 -0.489 1.00 93.06 387 ILE A C 1
ATOM 3005 O O . ILE A 1 387 ? 17.813 1.325 -0.838 1.00 93.06 387 ILE A O 1
ATOM 3009 N N . SER A 1 388 ? 19.560 1.291 0.568 1.00 88.88 388 SER A N 1
ATOM 3010 C CA . SER A 1 388 ? 19.010 0.243 1.428 1.00 88.88 388 SER A CA 1
ATOM 3011 C C . SER A 1 388 ? 18.055 0.811 2.481 1.00 88.88 388 SER A C 1
ATOM 3013 O O . SER A 1 388 ? 18.138 1.979 2.863 1.00 88.88 388 SER A O 1
ATOM 3015 N N . ALA A 1 389 ? 17.225 -0.065 3.049 1.00 84.44 389 ALA A N 1
ATOM 3016 C CA . ALA A 1 389 ? 16.304 0.247 4.144 1.00 84.44 389 ALA A CA 1
ATOM 3017 C C . ALA A 1 389 ? 16.953 0.895 5.390 1.00 84.44 389 ALA A C 1
ATOM 3019 O O . ALA A 1 389 ? 16.245 1.436 6.234 1.00 84.44 389 ALA A O 1
ATOM 3020 N N . SER A 1 390 ? 18.284 0.827 5.532 1.00 85.31 390 SER A N 1
ATOM 3021 C CA . SER A 1 390 ? 19.027 1.411 6.656 1.00 85.31 390 SER A CA 1
ATOM 3022 C C . SER A 1 390 ? 19.349 2.897 6.497 1.00 85.31 390 SER A C 1
ATOM 3024 O O . SER A 1 390 ? 19.896 3.490 7.424 1.00 85.31 390 SER A O 1
ATOM 3026 N N . TYR A 1 391 ? 19.099 3.491 5.331 1.00 83.94 391 TYR A N 1
ATOM 3027 C CA . TYR A 1 391 ? 19.301 4.923 5.136 1.00 83.94 391 TYR A CA 1
ATOM 3028 C C . TYR A 1 391 ? 18.171 5.718 5.808 1.00 83.94 391 TYR A C 1
ATOM 3030 O O . TYR A 1 391 ? 17.001 5.355 5.709 1.00 83.94 391 TYR A O 1
ATOM 3038 N N . THR A 1 392 ? 18.535 6.795 6.510 1.00 84.94 392 THR A N 1
ATOM 3039 C CA . THR A 1 392 ? 17.609 7.606 7.329 1.00 84.94 392 THR A CA 1
ATOM 3040 C C . THR A 1 392 ? 17.837 9.115 7.176 1.00 84.94 392 THR A C 1
ATOM 3042 O O . THR A 1 392 ? 17.508 9.895 8.068 1.00 84.94 392 THR A O 1
ATOM 3045 N N . THR A 1 393 ? 18.491 9.547 6.096 1.00 88.00 393 THR A N 1
ATOM 3046 C CA . THR A 1 393 ? 18.794 10.965 5.820 1.00 88.00 393 THR A CA 1
ATOM 3047 C C . THR A 1 393 ? 18.774 11.260 4.324 1.00 88.00 393 THR A C 1
ATOM 3049 O O . THR A 1 393 ? 18.913 10.346 3.512 1.00 88.00 393 THR A O 1
ATOM 3052 N N . ASP A 1 394 ? 18.704 12.535 3.937 1.00 89.31 394 ASP A N 1
ATOM 3053 C CA . ASP A 1 394 ? 18.985 12.958 2.559 1.00 89.31 394 ASP A CA 1
ATOM 3054 C C . ASP A 1 394 ? 20.351 12.424 2.081 1.00 89.31 394 ASP A C 1
ATOM 3056 O O . ASP A 1 394 ? 21.331 12.409 2.833 1.00 89.31 394 ASP A O 1
ATOM 3060 N N . ILE A 1 395 ? 20.421 11.994 0.820 1.00 91.94 395 ILE A N 1
ATOM 3061 C CA . ILE A 1 395 ? 21.613 11.382 0.214 1.00 91.94 395 ILE A CA 1
ATOM 3062 C C . ILE A 1 395 ? 22.024 12.195 -1.008 1.00 91.94 395 ILE A C 1
ATOM 3064 O O . ILE A 1 395 ? 21.181 12.683 -1.760 1.00 91.94 395 ILE A O 1
ATOM 3068 N N . THR A 1 396 ? 23.330 12.318 -1.238 1.00 95.12 396 THR A N 1
ATOM 3069 C CA . THR A 1 396 ? 23.875 12.798 -2.513 1.00 95.12 396 THR A CA 1
ATOM 3070 C C . THR A 1 396 ? 24.723 11.703 -3.146 1.00 95.12 396 THR A C 1
ATOM 3072 O O . THR A 1 396 ? 25.644 11.199 -2.511 1.00 95.12 396 THR A O 1
ATOM 3075 N N . LEU A 1 397 ? 24.411 11.338 -4.390 1.00 96.00 397 LEU A N 1
ATOM 3076 C CA . LEU A 1 397 ? 25.140 10.352 -5.182 1.00 96.00 397 LEU A CA 1
ATOM 3077 C C . LEU A 1 397 ? 25.818 11.019 -6.378 1.00 96.00 397 LEU A C 1
ATOM 3079 O O . LEU A 1 397 ? 25.200 11.796 -7.101 1.00 96.00 397 LEU A O 1
ATOM 3083 N N . TYR A 1 398 ? 27.077 10.680 -6.618 1.00 97.12 398 TYR A N 1
ATOM 3084 C CA . TYR A 1 398 ? 27.909 11.229 -7.682 1.00 97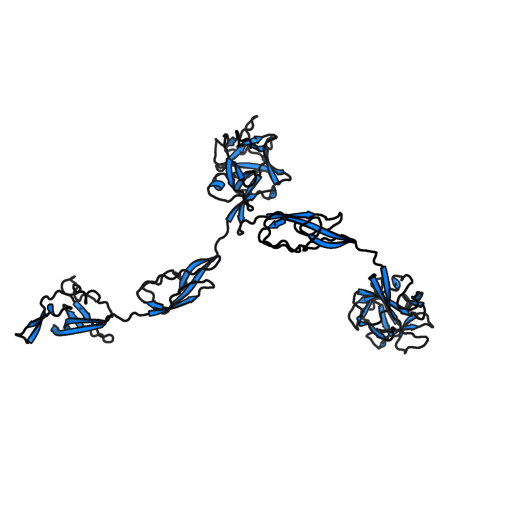.12 398 TYR A CA 1
ATOM 3085 C C . TYR A 1 398 ? 28.070 10.200 -8.802 1.00 97.12 398 TYR A C 1
ATOM 3087 O O . TYR A 1 398 ? 28.538 9.083 -8.567 1.00 97.12 398 TYR A O 1
ATOM 3095 N N . ALA A 1 399 ? 27.662 10.567 -10.018 1.00 96.50 399 ALA A N 1
ATOM 3096 C CA . ALA A 1 399 ? 27.836 9.736 -11.204 1.00 96.50 399 ALA A CA 1
ATOM 3097 C C . ALA A 1 399 ? 29.279 9.797 -11.719 1.00 96.50 399 ALA A C 1
ATOM 3099 O O . ALA A 1 399 ? 29.872 10.876 -11.819 1.00 96.50 399 ALA A O 1
ATOM 3100 N N . LYS A 1 400 ? 29.814 8.649 -12.140 1.00 95.69 400 LYS A N 1
ATOM 3101 C CA . LYS A 1 400 ? 31.073 8.562 -12.886 1.00 95.69 400 LYS A CA 1
ATOM 3102 C C . LYS A 1 400 ? 30.820 8.049 -14.301 1.00 95.69 400 LYS A C 1
ATOM 3104 O O . LYS A 1 400 ? 30.152 7.035 -14.479 1.00 95.69 400 LYS A O 1
ATOM 3109 N N . PHE A 1 401 ? 31.383 8.737 -15.292 1.00 93.38 401 PHE A N 1
ATOM 3110 C CA . PHE A 1 401 ? 31.336 8.343 -16.699 1.00 93.38 401 PHE A CA 1
ATOM 3111 C C . PHE A 1 401 ? 32.743 8.272 -17.295 1.00 93.38 401 PHE A C 1
ATOM 3113 O O . PHE A 1 401 ? 33.557 9.177 -17.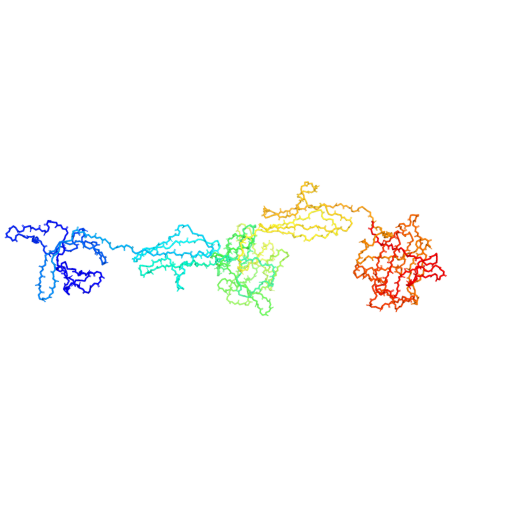086 1.00 93.38 401 PHE A O 1
ATOM 3120 N N . THR A 1 402 ? 32.982 7.265 -18.129 1.00 90.44 402 THR A N 1
ATOM 3121 C CA . THR A 1 402 ? 34.168 7.145 -18.980 1.00 90.44 402 THR A CA 1
ATOM 3122 C C . THR A 1 402 ? 33.764 7.377 -20.431 1.00 90.44 402 THR A C 1
ATOM 3124 O O . THR A 1 402 ? 32.851 6.740 -20.940 1.00 90.44 402 THR A O 1
ATOM 3127 N N . LYS A 1 403 ? 34.433 8.307 -21.123 1.00 85.25 403 LYS A N 1
ATOM 3128 C CA . LYS A 1 403 ? 34.161 8.593 -22.539 1.00 85.25 403 LYS A CA 1
ATOM 3129 C C . LYS A 1 403 ? 34.502 7.384 -23.413 1.00 85.25 403 LYS A C 1
ATOM 3131 O O . LYS A 1 403 ? 35.629 6.885 -23.362 1.00 85.25 403 LYS A O 1
ATOM 3136 N N . ASP A 1 404 ? 33.571 6.976 -24.267 1.00 78.38 404 ASP A N 1
ATOM 3137 C CA . ASP A 1 404 ? 33.783 5.878 -25.205 1.00 78.38 404 ASP A CA 1
ATOM 3138 C C . ASP A 1 404 ? 34.852 6.285 -26.232 1.00 78.38 404 ASP A C 1
ATOM 3140 O O . ASP A 1 404 ? 34.772 7.338 -26.875 1.00 78.38 404 ASP A O 1
ATOM 3144 N N . SER A 1 405 ? 35.893 5.466 -26.393 1.00 59.31 405 SER A N 1
ATOM 3145 C CA . SER A 1 405 ? 36.990 5.759 -27.321 1.00 59.31 405 SER A CA 1
ATOM 3146 C C . SER A 1 405 ? 36.725 5.168 -28.717 1.00 59.31 405 SER A C 1
ATOM 3148 O O . SER A 1 405 ? 36.854 3.966 -28.922 1.00 59.31 405 SER A O 1
ATOM 3150 N N . SER A 1 406 ? 36.470 6.059 -29.691 1.00 54.22 406 SER A N 1
ATOM 3151 C CA . SER A 1 406 ? 36.420 5.891 -31.170 1.00 54.22 406 SER A CA 1
ATOM 3152 C C . SER A 1 406 ? 35.229 5.163 -31.836 1.00 54.22 406 SER A C 1
ATOM 3154 O O . SER A 1 406 ? 34.620 4.249 -31.298 1.00 54.22 406 SER A O 1
ATOM 3156 N N . ALA A 1 407 ? 34.895 5.642 -33.045 1.00 57.44 407 ALA A N 1
ATOM 3157 C CA . ALA A 1 407 ? 33.702 5.339 -33.837 1.00 57.44 407 ALA A CA 1
ATOM 3158 C C . ALA A 1 407 ? 33.628 3.894 -34.356 1.00 57.44 407 ALA A C 1
ATOM 3160 O O . ALA A 1 407 ? 34.580 3.392 -34.949 1.00 57.44 407 ALA A O 1
ATOM 3161 N N . LYS A 1 408 ? 32.441 3.291 -34.223 1.00 61.09 408 LYS A N 1
ATOM 3162 C CA . LYS A 1 408 ? 32.108 1.977 -34.777 1.00 61.09 408 LYS A CA 1
ATOM 3163 C C . LYS A 1 408 ? 32.188 1.987 -36.311 1.00 61.09 408 LYS A C 1
ATOM 3165 O O . LYS A 1 408 ? 31.491 2.780 -36.951 1.00 61.09 408 LYS A O 1
ATOM 3170 N N . VAL A 1 409 ? 32.981 1.103 -36.914 1.00 73.38 409 VAL A N 1
ATOM 3171 C CA . VAL A 1 409 ? 33.109 0.949 -38.376 1.00 73.38 409 VAL A CA 1
ATOM 3172 C C . VAL A 1 409 ? 32.391 -0.322 -38.820 1.00 73.38 409 VAL A C 1
ATOM 3174 O O . VAL A 1 409 ? 32.537 -1.390 -38.235 1.00 73.38 409 VAL A O 1
ATOM 3177 N N . THR A 1 410 ? 31.603 -0.223 -39.890 1.00 83.31 410 THR A N 1
ATOM 3178 C CA . THR A 1 410 ? 30.955 -1.391 -40.499 1.00 83.31 410 THR A CA 1
ATOM 3179 C C . THR A 1 410 ? 31.917 -2.099 -41.451 1.00 83.31 410 THR A C 1
ATOM 3181 O O . THR A 1 410 ? 32.449 -1.471 -42.366 1.00 83.31 410 THR A O 1
ATOM 3184 N N . LYS A 1 411 ? 32.086 -3.413 -41.291 1.00 91.56 411 LYS A N 1
ATOM 3185 C CA . LYS A 1 411 ? 32.847 -4.290 -42.194 1.00 91.56 411 LYS A CA 1
ATOM 3186 C C . LYS A 1 411 ? 31.990 -5.445 -42.703 1.00 91.56 411 LYS A C 1
ATOM 3188 O O . LYS A 1 411 ? 31.045 -5.861 -42.043 1.00 91.56 411 LYS A O 1
ATOM 3193 N N . TRP A 1 412 ? 32.350 -6.006 -43.855 1.00 96.69 412 TRP A N 1
ATOM 3194 C CA . TRP A 1 412 ? 31.723 -7.207 -44.416 1.00 96.69 412 TRP A CA 1
ATOM 3195 C C . TRP A 1 412 ? 32.704 -8.372 -44.341 1.00 96.69 412 TRP A C 1
ATOM 3197 O O . TRP A 1 412 ? 33.640 -8.433 -45.137 1.00 96.69 412 TRP A O 1
ATOM 3207 N N . LYS A 1 413 ? 32.506 -9.281 -43.384 1.00 97.56 413 LYS A N 1
ATOM 3208 C CA . LYS A 1 413 ? 33.431 -10.376 -43.066 1.00 97.56 413 LYS A CA 1
ATOM 3209 C C . LYS A 1 413 ? 32.964 -11.713 -43.623 1.00 97.56 413 LYS A C 1
ATOM 3211 O O . LYS A 1 413 ? 31.784 -12.038 -43.552 1.00 97.56 413 LYS A O 1
ATOM 3216 N N . LEU A 1 414 ? 33.898 -12.495 -44.154 1.00 98.06 414 LEU A N 1
ATOM 3217 C CA . LEU A 1 414 ? 33.652 -13.835 -44.677 1.00 98.06 414 LEU A CA 1
ATOM 3218 C C . LEU A 1 414 ? 33.093 -14.744 -43.577 1.00 98.06 414 LEU A C 1
ATOM 3220 O O . LEU A 1 414 ? 33.667 -14.856 -42.495 1.00 98.06 414 LEU A O 1
ATOM 3224 N N . VAL A 1 415 ? 32.001 -15.431 -43.888 1.00 97.94 415 VAL A N 1
ATOM 3225 C CA . VAL A 1 415 ? 31.401 -16.439 -43.020 1.00 97.94 415 VAL A CA 1
ATOM 3226 C C . VAL A 1 415 ? 32.079 -17.778 -43.295 1.00 97.94 415 VAL A C 1
ATOM 3228 O O . VAL A 1 415 ? 32.006 -18.305 -44.405 1.00 97.94 415 VAL A O 1
ATOM 3231 N N . THR A 1 416 ? 32.756 -18.324 -42.287 1.00 97.06 416 THR A N 1
ATOM 3232 C CA . THR A 1 416 ? 33.490 -19.599 -42.378 1.00 97.06 416 THR A CA 1
ATOM 3233 C C . THR A 1 416 ? 32.729 -20.775 -41.764 1.00 97.06 416 THR A C 1
ATOM 3235 O O . THR A 1 416 ? 33.013 -21.921 -42.105 1.00 97.06 416 THR A O 1
ATOM 3238 N N . ASP A 1 417 ? 31.731 -20.496 -40.922 1.00 95.88 417 ASP A N 1
ATOM 3239 C CA . ASP A 1 417 ? 30.836 -21.480 -40.313 1.00 95.88 417 ASP A CA 1
ATOM 3240 C C . ASP A 1 417 ? 29.382 -20.985 -40.377 1.00 95.88 417 ASP A C 1
ATOM 3242 O O . ASP A 1 417 ? 29.068 -19.868 -39.953 1.00 95.88 417 ASP A O 1
ATOM 3246 N N . ALA A 1 418 ? 28.488 -21.827 -40.903 1.00 95.00 418 ALA A N 1
ATOM 3247 C CA . ALA A 1 418 ? 27.064 -21.530 -41.019 1.00 95.00 418 ALA A CA 1
ATOM 3248 C C . ALA A 1 418 ? 26.389 -21.345 -39.648 1.00 95.00 418 ALA A C 1
ATOM 3250 O O . ALA A 1 418 ? 25.400 -20.620 -39.567 1.00 95.00 418 ALA A O 1
ATOM 3251 N N . SER A 1 419 ? 26.937 -21.933 -38.575 1.00 94.88 419 SER A N 1
ATOM 3252 C CA . SER A 1 419 ? 26.432 -21.764 -37.202 1.00 94.88 419 SER A CA 1
ATOM 3253 C C . SER A 1 419 ? 26.520 -20.315 -36.697 1.00 94.88 419 SER A C 1
ATOM 3255 O O . SER A 1 419 ? 25.798 -19.922 -35.782 1.00 94.88 419 SER A O 1
ATOM 3257 N N . SER A 1 420 ? 27.375 -19.494 -37.318 1.00 94.44 420 SER A N 1
ATOM 3258 C CA . SER A 1 420 ? 27.534 -18.079 -36.975 1.00 94.44 420 SER A CA 1
ATOM 3259 C C . SER A 1 420 ? 26.432 -17.175 -37.543 1.00 94.44 420 SER A C 1
ATOM 3261 O O . SER A 1 420 ? 26.389 -15.990 -37.196 1.00 94.44 420 SER A O 1
ATOM 3263 N N . LEU A 1 421 ? 25.564 -17.701 -38.414 1.00 95.56 421 LEU A N 1
ATOM 3264 C CA . LEU A 1 421 ? 24.454 -16.970 -39.021 1.00 95.56 421 LEU A CA 1
ATOM 3265 C C . LEU A 1 421 ? 23.234 -16.943 -38.096 1.00 95.56 421 LEU A C 1
ATOM 3267 O O . LEU A 1 421 ? 22.860 -17.954 -37.501 1.00 95.56 421 LEU A O 1
ATOM 3271 N N . LYS A 1 422 ? 22.592 -15.781 -38.002 1.00 96.25 422 LYS A N 1
ATOM 3272 C CA . LYS A 1 422 ? 21.413 -15.537 -37.167 1.00 96.25 422 LYS A CA 1
ATOM 3273 C C . LYS A 1 422 ? 20.341 -14.781 -37.944 1.00 96.25 422 LYS A C 1
ATOM 3275 O O . LYS A 1 422 ? 20.619 -14.092 -38.923 1.00 96.25 422 LYS A O 1
ATOM 3280 N N . VAL A 1 423 ? 19.100 -14.896 -37.478 1.00 95.19 423 VAL A N 1
ATOM 3281 C CA . VAL A 1 423 ? 17.996 -14.059 -37.964 1.00 95.19 423 VAL A CA 1
ATOM 3282 C C . VAL A 1 423 ? 18.349 -12.589 -37.739 1.00 95.19 423 VAL A C 1
ATOM 3284 O O . VAL A 1 423 ? 18.810 -12.221 -36.661 1.00 95.19 423 VAL A O 1
ATOM 3287 N N . GLY A 1 424 ? 18.140 -11.766 -38.762 1.00 94.69 424 GLY A N 1
ATOM 3288 C CA . GLY A 1 424 ? 18.498 -10.351 -38.787 1.00 94.69 424 GLY A CA 1
ATOM 3289 C C . GLY A 1 424 ? 19.888 -10.057 -39.354 1.00 94.69 424 GLY A C 1
ATOM 3290 O O . GLY A 1 424 ? 20.166 -8.896 -39.642 1.00 94.69 424 GLY A O 1
ATOM 3291 N N . ASP A 1 425 ? 20.744 -11.063 -39.566 1.00 96.88 425 ASP A N 1
ATOM 3292 C CA . ASP A 1 425 ? 22.063 -10.837 -40.161 1.00 96.88 425 ASP A CA 1
ATOM 3293 C C . ASP A 1 425 ? 21.927 -10.294 -41.596 1.00 96.88 425 ASP A C 1
ATOM 3295 O O . ASP A 1 425 ? 21.277 -10.898 -42.454 1.00 96.88 425 ASP A O 1
ATOM 3299 N N . GLU A 1 426 ? 22.586 -9.166 -41.868 1.00 97.44 426 GLU A N 1
ATOM 3300 C CA . GLU A 1 426 ? 22.777 -8.640 -43.220 1.00 97.44 426 GLU A CA 1
ATOM 3301 C C . GLU A 1 426 ? 23.943 -9.373 -43.891 1.00 97.44 426 GLU A C 1
ATOM 3303 O O . GLU A 1 426 ? 25.071 -9.378 -43.382 1.00 97.44 426 GLU A O 1
ATOM 3308 N N . ILE A 1 427 ? 23.681 -9.978 -45.048 1.00 98.06 427 ILE A N 1
ATOM 3309 C CA . ILE A 1 427 ? 24.644 -10.779 -45.796 1.00 98.06 427 ILE A CA 1
ATOM 3310 C C . ILE A 1 427 ? 24.771 -10.352 -47.260 1.00 98.06 427 ILE A C 1
ATOM 3312 O O . ILE A 1 427 ? 23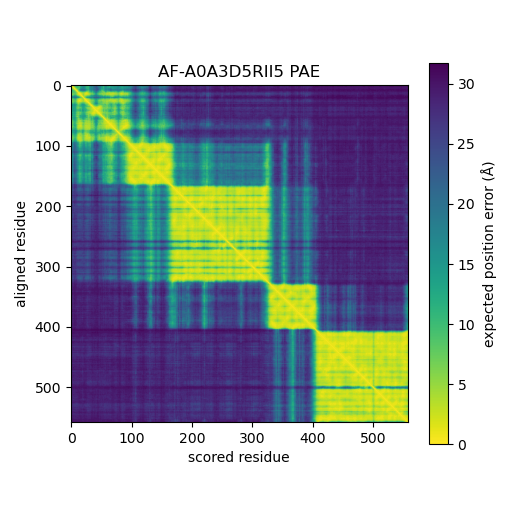.845 -9.815 -47.865 1.00 98.06 427 ILE A O 1
ATOM 3316 N N . VAL A 1 428 ? 25.920 -10.672 -47.847 1.00 98.31 428 VAL A N 1
ATOM 3317 C CA . VAL A 1 428 ? 26.226 -10.543 -49.274 1.00 98.31 428 VAL A CA 1
ATOM 3318 C C . VAL A 1 428 ? 26.637 -11.911 -49.806 1.00 98.31 428 VAL A C 1
ATOM 3320 O O . VAL A 1 428 ? 27.508 -12.576 -49.239 1.00 98.31 428 VAL A O 1
ATOM 3323 N N . ILE A 1 429 ? 26.027 -12.328 -50.916 1.00 98.38 429 ILE A N 1
ATOM 3324 C CA . ILE A 1 429 ? 26.418 -13.537 -51.649 1.00 98.38 429 ILE A CA 1
ATOM 3325 C C . ILE A 1 429 ? 27.507 -13.140 -52.644 1.00 98.38 429 ILE A C 1
ATOM 3327 O O . ILE A 1 429 ? 27.279 -12.315 -53.526 1.00 98.38 429 ILE A O 1
ATOM 3331 N N . ALA A 1 430 ? 28.690 -13.726 -52.511 1.00 98.25 430 ALA A N 1
ATOM 3332 C CA . ALA A 1 430 ? 29.879 -13.332 -53.253 1.00 98.25 430 ALA A CA 1
ATOM 3333 C C . ALA A 1 430 ? 30.470 -14.483 -54.071 1.00 98.25 430 ALA A C 1
ATOM 3335 O O . ALA A 1 430 ? 30.271 -15.655 -53.779 1.00 98.25 430 ALA A O 1
ATOM 3336 N N . SER A 1 431 ? 31.248 -14.142 -55.088 1.00 97.31 431 SER A N 1
ATOM 3337 C CA . SER A 1 431 ? 32.199 -15.017 -55.763 1.00 97.31 431 SER A CA 1
ATOM 3338 C C . SER A 1 431 ? 33.557 -14.321 -55.717 1.00 97.31 431 SER A C 1
ATOM 3340 O O . SER A 1 431 ? 33.975 -13.632 -56.651 1.00 97.31 431 SER A O 1
ATOM 3342 N N . ASN A 1 432 ? 34.232 -14.445 -54.575 1.00 95.81 432 ASN A N 1
ATOM 3343 C CA . ASN A 1 432 ? 35.404 -13.638 -54.226 1.00 95.81 432 ASN A CA 1
ATOM 3344 C C . ASN A 1 432 ? 36.611 -13.869 -55.156 1.00 95.81 432 ASN A C 1
ATOM 3346 O O . ASN A 1 432 ? 37.387 -12.948 -55.415 1.00 95.81 432 ASN A O 1
ATOM 3350 N N . SER A 1 433 ? 36.730 -15.069 -55.731 1.00 94.12 433 SER A N 1
ATOM 3351 C CA . SER A 1 433 ? 37.744 -15.431 -56.728 1.00 94.12 433 SER A CA 1
ATOM 3352 C C . SER A 1 433 ? 37.514 -14.772 -58.089 1.00 94.12 433 SER A C 1
ATOM 3354 O O . SER A 1 433 ? 38.413 -14.770 -58.929 1.00 94.12 433 SER A O 1
ATOM 3356 N N . LYS A 1 434 ? 36.320 -14.211 -58.312 1.00 96.44 434 LYS A N 1
ATOM 3357 C CA . LYS A 1 434 ? 35.935 -13.477 -59.522 1.00 96.44 434 LYS A CA 1
ATOM 3358 C C . LYS A 1 434 ? 35.701 -11.988 -59.274 1.00 96.44 434 LYS A C 1
ATOM 3360 O O . LYS A 1 434 ? 35.298 -11.306 -60.204 1.00 96.44 434 LYS A O 1
ATOM 3365 N N . GLY A 1 435 ? 35.953 -11.489 -58.058 1.00 96.75 435 GLY A N 1
ATOM 3366 C CA . GLY A 1 435 ? 35.732 -10.075 -57.733 1.00 96.75 435 GLY A CA 1
ATOM 3367 C C . GLY A 1 435 ? 34.266 -9.662 -57.878 1.00 96.75 435 GLY A C 1
ATOM 3368 O O . GLY A 1 435 ? 33.984 -8.565 -58.341 1.00 96.75 435 GLY A O 1
ATOM 3369 N N . ALA A 1 436 ? 33.339 -10.566 -57.556 1.00 97.31 436 ALA A N 1
ATOM 3370 C CA . ALA A 1 436 ? 31.926 -10.427 -57.887 1.00 97.31 436 ALA A CA 1
ATOM 3371 C C . ALA A 1 436 ? 31.025 -10.645 -56.667 1.00 97.31 436 ALA A C 1
ATOM 3373 O O . ALA A 1 436 ? 31.311 -11.506 -55.833 1.00 97.31 436 ALA A O 1
ATOM 3374 N N . ILE A 1 437 ? 29.903 -9.932 -56.606 1.00 98.44 437 ILE A N 1
ATOM 3375 C CA . ILE A 1 437 ? 28.792 -10.159 -55.672 1.00 98.44 437 ILE A CA 1
ATOM 3376 C C . ILE A 1 437 ? 27.462 -10.231 -56.424 1.00 98.44 437 ILE A C 1
ATOM 3378 O O . ILE A 1 437 ? 27.347 -9.761 -57.558 1.00 98.44 437 ILE A O 1
ATOM 3382 N N . ALA A 1 438 ? 26.467 -10.865 -55.813 1.00 97.81 438 ALA A N 1
ATOM 3383 C CA . ALA A 1 438 ? 25.116 -10.923 -56.347 1.00 97.81 438 ALA A CA 1
ATOM 3384 C C . ALA A 1 438 ? 24.396 -9.590 -56.104 1.00 97.81 438 ALA A C 1
ATOM 3386 O O . ALA A 1 438 ? 24.326 -9.137 -54.965 1.00 97.81 438 ALA A O 1
ATOM 3387 N N . GLY A 1 439 ? 23.864 -8.990 -57.168 1.00 95.38 439 GLY A N 1
ATOM 3388 C CA . GLY A 1 439 ? 23.072 -7.762 -57.120 1.00 95.38 439 GLY A CA 1
ATOM 3389 C C . GLY A 1 439 ? 21.567 -8.017 -57.210 1.00 95.38 439 GLY A C 1
ATOM 3390 O O . GLY A 1 439 ? 21.055 -9.041 -56.757 1.00 95.38 439 GLY A O 1
ATOM 3391 N N . SER A 1 440 ? 20.855 -7.089 -57.854 1.00 93.56 440 SER A N 1
ATOM 3392 C CA . SER A 1 440 ? 19.399 -7.156 -58.043 1.00 93.56 440 SER A CA 1
ATOM 3393 C C . SER A 1 440 ? 18.943 -8.373 -58.851 1.00 93.56 440 SER A C 1
ATOM 3395 O O . SER A 1 440 ? 19.622 -8.827 -59.777 1.00 93.56 440 SER A O 1
ATOM 3397 N N . LEU A 1 441 ? 17.725 -8.850 -58.577 1.00 93.88 441 LEU A N 1
ATOM 3398 C CA . LEU A 1 441 ? 17.055 -9.814 -59.444 1.00 93.88 441 LEU A CA 1
ATOM 3399 C C . LEU A 1 441 ? 16.686 -9.150 -60.780 1.00 93.88 441 LEU A C 1
ATOM 3401 O O . LEU A 1 441 ? 15.927 -8.186 -60.819 1.00 93.88 441 LEU A O 1
ATOM 3405 N N . SER A 1 442 ? 17.184 -9.706 -61.883 1.00 94.12 442 SER A N 1
ATOM 3406 C CA . SER A 1 442 ? 16.823 -9.322 -63.246 1.00 94.12 442 SER A CA 1
ATOM 3407 C C . SER A 1 442 ? 16.258 -10.530 -63.985 1.00 94.12 442 SER A C 1
ATOM 3409 O O . SER A 1 442 ? 16.943 -11.520 -64.264 1.00 94.12 442 SER A O 1
ATOM 3411 N N . GLY A 1 443 ? 14.953 -10.486 -64.250 1.00 93.69 443 GLY A N 1
ATOM 3412 C CA . GLY A 1 443 ? 14.211 -11.613 -64.805 1.00 93.69 443 GLY A CA 1
ATOM 3413 C C . GLY A 1 443 ? 14.224 -12.820 -63.866 1.00 93.69 443 GLY A C 1
ATOM 3414 O O . GLY A 1 443 ? 13.425 -12.900 -62.940 1.00 93.69 443 GLY A O 1
ATOM 3415 N N . LYS A 1 444 ? 15.112 -13.780 -64.136 1.00 95.38 444 LYS A N 1
ATOM 3416 C CA . LYS A 1 444 ? 15.183 -15.074 -63.436 1.00 95.38 444 LYS A CA 1
ATOM 3417 C C . LYS A 1 444 ? 16.461 -15.277 -62.631 1.00 95.38 444 LYS A C 1
ATOM 3419 O O . LYS A 1 444 ? 16.620 -16.347 -62.059 1.00 95.38 444 LYS A O 1
ATOM 3424 N N . PHE A 1 445 ? 17.388 -14.324 -62.629 1.00 97.12 445 PHE A N 1
ATOM 3425 C CA . PHE A 1 445 ? 18.715 -14.462 -62.025 1.00 97.12 445 PHE A CA 1
ATOM 3426 C C . PHE A 1 445 ? 19.128 -13.176 -61.311 1.00 97.12 445 PHE A C 1
ATOM 3428 O O . PHE A 1 445 ? 18.618 -12.108 -61.636 1.00 97.12 445 PHE A O 1
ATOM 3435 N N . LEU A 1 446 ? 20.045 -13.265 -60.348 1.00 97.44 446 LEU A N 1
ATOM 3436 C CA . LEU A 1 446 ? 20.655 -12.077 -59.751 1.00 97.44 446 LEU A CA 1
ATOM 3437 C C . LEU A 1 446 ? 21.809 -11.612 -60.642 1.00 97.44 446 LEU A C 1
ATOM 3439 O O . LEU A 1 446 ? 22.599 -12.437 -61.128 1.00 97.44 446 LEU A O 1
ATOM 3443 N N . THR A 1 447 ? 21.894 -10.305 -60.868 1.00 97.56 447 THR A N 1
ATOM 3444 C CA . THR A 1 447 ? 22.991 -9.691 -61.622 1.00 97.56 447 THR A CA 1
ATOM 3445 C C . THR A 1 447 ? 24.322 -9.864 -60.893 1.00 97.56 447 THR A C 1
ATOM 3447 O O . THR A 1 447 ? 24.370 -10.191 -59.707 1.00 97.56 447 THR A O 1
ATOM 3450 N N . VAL A 1 448 ? 25.421 -9.677 -61.620 1.00 97.69 448 VAL A N 1
ATOM 3451 C CA . VAL A 1 448 ? 26.768 -9.643 -61.044 1.00 97.69 448 VAL A CA 1
ATOM 3452 C C . VAL A 1 448 ? 27.186 -8.187 -60.884 1.00 97.69 448 VAL A C 1
ATOM 3454 O O . VAL A 1 448 ? 27.111 -7.424 -61.845 1.00 97.69 448 VAL A O 1
ATOM 3457 N N . VAL A 1 449 ? 27.626 -7.822 -59.684 1.00 97.31 449 VAL A N 1
ATOM 3458 C CA . VAL A 1 449 ? 28.194 -6.510 -59.350 1.00 97.31 449 VAL A CA 1
ATOM 3459 C C . VAL A 1 449 ? 29.665 -6.705 -58.988 1.00 97.31 449 VAL A C 1
ATOM 3461 O O . VAL A 1 449 ? 30.010 -7.671 -58.306 1.00 97.31 449 VAL A O 1
ATOM 3464 N N . GLU A 1 450 ? 30.542 -5.823 -59.463 1.00 96.94 450 GLU A N 1
ATOM 3465 C CA . GLU A 1 450 ? 31.969 -5.878 -59.131 1.00 96.94 450 GLU A CA 1
ATOM 3466 C C . GLU A 1 450 ? 32.212 -5.488 -57.666 1.00 96.94 450 GLU A C 1
ATOM 3468 O O . GLU A 1 450 ? 31.617 -4.542 -57.152 1.00 96.94 450 GLU A O 1
ATOM 3473 N N . ALA A 1 451 ? 33.103 -6.212 -56.991 1.00 97.00 451 ALA A N 1
ATOM 3474 C CA . ALA A 1 451 ? 33.499 -5.943 -55.614 1.00 97.00 451 ALA A CA 1
ATOM 3475 C C . ALA A 1 451 ? 34.990 -6.221 -55.400 1.00 97.00 451 ALA A C 1
ATOM 3477 O O . ALA A 1 451 ? 35.554 -7.182 -55.937 1.00 97.00 451 ALA A O 1
ATOM 3478 N N . THR A 1 452 ? 35.630 -5.402 -54.565 1.00 97.06 452 THR A N 1
ATOM 3479 C CA . THR A 1 452 ? 37.029 -5.600 -54.168 1.00 97.06 452 THR A CA 1
ATOM 3480 C C . THR A 1 452 ? 37.102 -6.307 -52.824 1.00 97.06 452 THR A C 1
ATOM 3482 O O . THR A 1 452 ? 36.278 -6.094 -51.942 1.00 97.06 452 THR A O 1
ATOM 3485 N N . PHE A 1 453 ? 38.102 -7.165 -52.662 1.00 97.62 453 PHE A N 1
ATOM 3486 C CA . PHE A 1 453 ? 38.305 -7.947 -51.448 1.00 97.62 453 PHE A CA 1
ATOM 3487 C C . PHE A 1 453 ? 39.739 -7.760 -50.981 1.00 97.62 453 PHE A C 1
ATOM 3489 O O . PHE A 1 453 ? 40.643 -7.646 -51.817 1.00 97.62 453 PHE A O 1
ATOM 3496 N N . ASN A 1 454 ? 39.960 -7.823 -49.670 1.00 96.12 454 ASN A N 1
ATOM 3497 C CA . ASN A 1 454 ? 41.312 -7.813 -49.123 1.00 96.12 454 ASN A CA 1
ATOM 3498 C C . ASN A 1 454 ? 42.138 -9.022 -49.625 1.00 96.12 454 ASN A C 1
ATOM 3500 O O . ASN A 1 454 ? 41.607 -9.979 -50.195 1.00 96.12 454 ASN A O 1
ATOM 3504 N N . SER A 1 455 ? 43.459 -8.985 -49.417 1.00 92.31 455 SER A N 1
ATOM 3505 C CA . SER A 1 455 ? 44.387 -10.016 -49.921 1.00 92.31 455 SER A CA 1
ATOM 3506 C C . SER A 1 455 ? 43.978 -11.440 -49.504 1.00 92.31 455 SER A C 1
ATOM 3508 O O . SER A 1 455 ? 43.954 -12.349 -50.331 1.00 92.31 455 SER A O 1
ATOM 3510 N N . GLY A 1 456 ? 43.542 -11.612 -48.249 1.00 93.75 456 GLY A N 1
ATOM 3511 C CA . GLY A 1 456 ? 43.083 -12.896 -47.707 1.00 93.75 456 GLY A CA 1
ATOM 3512 C C . GLY A 1 456 ? 41.643 -13.283 -48.057 1.00 93.75 456 GLY A C 1
ATOM 3513 O O . GLY A 1 456 ? 41.178 -14.330 -47.614 1.00 93.75 456 GLY A O 1
ATOM 3514 N N . LYS A 1 457 ? 40.915 -12.447 -48.809 1.00 96.62 457 LYS A N 1
ATOM 3515 C CA . LYS A 1 457 ? 39.479 -12.595 -49.106 1.00 96.62 457 LYS A CA 1
ATOM 3516 C C . LYS A 1 457 ? 38.598 -12.750 -47.862 1.00 96.62 457 LYS A C 1
ATOM 3518 O O . LYS A 1 457 ? 37.471 -13.220 -47.971 1.00 96.62 457 LYS A O 1
ATOM 3523 N N . SER A 1 458 ? 39.072 -12.345 -46.689 1.00 96.00 458 SER A N 1
ATOM 3524 C CA . SER A 1 458 ? 38.294 -12.372 -45.453 1.00 96.00 458 SER A CA 1
ATOM 3525 C C . SER A 1 458 ? 37.336 -11.189 -45.340 1.00 96.00 458 SER A C 1
ATOM 3527 O O . SER A 1 458 ? 36.394 -11.267 -44.559 1.00 96.00 458 SER A O 1
ATOM 3529 N N . GLU A 1 459 ? 37.529 -10.124 -46.127 1.00 97.19 459 GLU A N 1
ATOM 3530 C CA . GLU A 1 459 ? 36.697 -8.918 -46.086 1.00 97.19 459 GLU A CA 1
ATOM 3531 C C . GLU A 1 459 ? 36.412 -8.357 -47.484 1.00 97.19 459 GLU A C 1
ATOM 3533 O O . GLU A 1 459 ? 37.284 -8.397 -48.360 1.00 97.19 459 GLU A O 1
ATOM 3538 N N . ILE A 1 460 ? 35.209 -7.803 -47.675 1.00 97.06 460 ILE A N 1
ATOM 3539 C CA . ILE A 1 460 ? 34.895 -6.933 -48.819 1.00 97.06 460 ILE A CA 1
ATOM 3540 C C . ILE A 1 460 ? 35.348 -5.513 -48.475 1.00 97.06 460 ILE A C 1
ATOM 3542 O O . ILE A 1 460 ? 34.994 -4.984 -47.422 1.00 97.06 460 ILE A O 1
ATOM 3546 N N . THR A 1 461 ? 36.141 -4.909 -49.356 1.00 95.25 461 THR A N 1
ATOM 3547 C CA . THR A 1 461 ? 36.756 -3.587 -49.159 1.00 95.25 461 THR A CA 1
ATOM 3548 C C . THR A 1 461 ? 36.104 -2.485 -49.989 1.00 95.25 461 THR A C 1
ATOM 3550 O O . THR A 1 461 ? 36.314 -1.309 -49.707 1.00 95.25 461 THR A O 1
ATOM 3553 N N . SER A 1 462 ? 35.328 -2.836 -51.016 1.00 93.00 462 SER A N 1
ATOM 3554 C CA . SER A 1 462 ? 34.499 -1.880 -51.754 1.00 93.00 462 SER A CA 1
ATOM 3555 C C . SER A 1 462 ? 33.234 -1.538 -50.969 1.00 93.00 462 SER A C 1
ATOM 3557 O O . SER A 1 462 ? 32.763 -2.326 -50.147 1.00 93.00 462 SER A O 1
ATOM 3559 N N . SER A 1 463 ? 32.638 -0.384 -51.263 1.00 92.38 463 SER A N 1
ATOM 3560 C CA . SER A 1 463 ? 31.280 -0.088 -50.812 1.00 92.38 463 SER A CA 1
ATOM 3561 C C . SER A 1 463 ? 30.295 -1.121 -51.369 1.00 92.38 463 SER A C 1
ATOM 3563 O O . SER A 1 463 ? 30.438 -1.597 -52.496 1.00 92.38 463 SER A O 1
ATOM 3565 N N . ILE A 1 464 ? 29.295 -1.478 -50.563 1.00 94.50 464 ILE A N 1
ATOM 3566 C CA . ILE A 1 464 ? 28.227 -2.403 -50.947 1.00 94.50 464 ILE A CA 1
ATOM 3567 C C . ILE A 1 464 ? 26.946 -1.602 -51.133 1.00 94.50 464 ILE A C 1
ATOM 3569 O O . ILE A 1 464 ? 26.475 -0.959 -50.196 1.00 94.50 464 ILE A O 1
ATOM 3573 N N . ALA A 1 465 ? 26.392 -1.643 -52.342 1.00 92.25 465 ALA A N 1
ATOM 3574 C CA . ALA A 1 465 ? 25.098 -1.046 -52.635 1.00 92.25 465 ALA A CA 1
ATOM 3575 C C . ALA A 1 465 ? 23.965 -1.894 -52.033 1.00 92.25 465 ALA A C 1
ATOM 3577 O O . ALA A 1 465 ? 24.082 -3.120 -51.920 1.00 92.25 465 ALA A O 1
ATOM 3578 N N . SER A 1 466 ? 22.870 -1.249 -51.630 1.00 92.19 466 SER A N 1
ATOM 3579 C CA . SER A 1 466 ? 21.800 -1.902 -50.868 1.00 92.19 466 SER A CA 1
ATOM 3580 C C . SER A 1 466 ? 21.130 -3.040 -51.638 1.00 92.19 466 SER A C 1
ATOM 3582 O O . SER A 1 466 ? 20.680 -4.005 -51.027 1.00 92.19 466 SER A O 1
ATOM 3584 N N . GLU A 1 467 ? 21.109 -2.994 -52.969 1.00 90.50 467 GLU A N 1
ATOM 3585 C CA . GLU A 1 467 ? 20.567 -4.064 -53.808 1.00 90.50 467 GLU A CA 1
ATOM 3586 C C . GLU A 1 467 ? 21.362 -5.378 -53.780 1.00 90.50 467 GLU A C 1
ATOM 3588 O O . GLU A 1 467 ? 20.865 -6.392 -54.268 1.00 90.50 467 GLU A O 1
ATOM 3593 N N . SER A 1 468 ? 22.583 -5.370 -53.237 1.00 96.38 468 SER A N 1
ATOM 3594 C CA . SER A 1 468 ? 23.415 -6.572 -53.072 1.00 96.38 468 SER A CA 1
ATOM 3595 C C . SER A 1 468 ? 23.323 -7.172 -51.663 1.00 96.38 468 SER A C 1
ATOM 3597 O O . SER A 1 468 ? 23.985 -8.170 -51.368 1.00 96.38 468 SER A O 1
ATOM 3599 N N . ILE A 1 469 ? 22.527 -6.558 -50.780 1.00 97.38 469 ILE A N 1
ATOM 3600 C CA . ILE A 1 469 ? 22.366 -6.961 -49.381 1.00 97.38 469 ILE A CA 1
ATOM 3601 C C . ILE A 1 469 ? 21.079 -7.770 -49.225 1.00 97.38 469 ILE A C 1
ATOM 3603 O O . ILE A 1 469 ? 19.997 -7.349 -49.644 1.00 97.38 469 ILE A O 1
ATOM 3607 N N . PHE A 1 470 ? 21.200 -8.918 -48.563 1.00 96.25 470 PHE A N 1
ATOM 3608 C CA . PHE A 1 470 ? 20.077 -9.745 -48.141 1.00 96.25 470 PHE A CA 1
ATOM 3609 C C . PHE A 1 470 ? 20.049 -9.856 -46.619 1.00 96.25 470 PHE A C 1
ATOM 3611 O O . PHE A 1 470 ? 21.074 -10.110 -45.997 1.00 96.25 470 PHE A O 1
ATOM 3618 N N . VAL A 1 471 ? 18.874 -9.716 -46.019 1.00 96.69 471 VAL A N 1
ATOM 3619 C CA . VAL A 1 471 ? 18.648 -9.957 -44.592 1.00 96.69 471 VAL A CA 1
ATOM 3620 C C . VAL A 1 471 ? 18.201 -11.400 -44.399 1.00 96.69 471 VAL A C 1
ATOM 3622 O O . VAL A 1 471 ? 17.265 -11.859 -45.066 1.00 96.69 471 VAL A O 1
ATOM 3625 N N . LEU A 1 472 ? 18.862 -12.112 -43.488 1.00 96.25 472 LEU A N 1
ATOM 3626 C CA . LEU A 1 472 ? 18.480 -13.461 -43.087 1.00 96.25 472 LEU A CA 1
ATOM 3627 C C . LEU A 1 472 ? 17.236 -13.445 -42.191 1.00 96.25 472 LEU A C 1
ATOM 3629 O O . LEU A 1 472 ? 17.180 -12.740 -41.189 1.00 96.25 472 LEU A O 1
ATOM 3633 N N . GLY A 1 473 ? 16.253 -14.276 -42.521 1.00 93.44 473 GLY A N 1
ATOM 3634 C CA . GLY A 1 473 ? 15.097 -14.584 -41.673 1.00 93.44 473 GLY A CA 1
ATOM 3635 C C . GLY A 1 473 ? 14.815 -16.086 -41.625 1.00 93.44 473 GLY A C 1
ATOM 3636 O O . GLY A 1 473 ? 15.582 -16.875 -42.171 1.00 93.44 473 GLY A O 1
ATOM 3637 N N . GLY A 1 474 ? 13.704 -16.496 -41.016 1.00 91.62 474 GLY A N 1
ATOM 3638 C CA . GLY A 1 474 ? 13.357 -17.915 -40.878 1.00 91.62 474 GLY A CA 1
ATOM 3639 C C . GLY A 1 474 ? 14.131 -18.605 -39.751 1.00 91.62 474 GLY A C 1
ATOM 3640 O O . GLY A 1 474 ? 14.352 -18.012 -38.700 1.00 91.62 474 GLY A O 1
ATOM 3641 N N . GLU A 1 475 ? 14.516 -19.862 -39.959 1.00 91.69 475 GLU A N 1
ATOM 3642 C CA . GLU A 1 475 ? 15.235 -20.687 -38.977 1.00 91.69 475 GLU A CA 1
ATOM 3643 C C . GLU A 1 475 ? 16.399 -21.442 -39.637 1.00 91.69 475 GLU A C 1
ATOM 3645 O O . GLU A 1 475 ? 16.496 -21.508 -40.866 1.00 91.69 475 GLU A O 1
ATOM 3650 N N . VAL A 1 476 ? 17.285 -22.028 -38.825 1.00 89.94 476 VAL A N 1
ATOM 3651 C CA . VAL A 1 476 ? 18.396 -22.862 -39.314 1.00 89.94 476 VAL A CA 1
ATOM 3652 C C . VAL A 1 476 ? 17.859 -23.941 -40.267 1.00 89.94 476 VAL A C 1
ATOM 3654 O O . VAL A 1 476 ? 16.816 -24.537 -40.020 1.00 89.94 476 VAL A O 1
ATOM 3657 N N . ASP A 1 477 ? 18.558 -24.165 -41.384 1.00 90.06 477 ASP A N 1
ATOM 3658 C CA . ASP A 1 477 ? 18.158 -25.030 -42.511 1.00 90.06 477 ASP A CA 1
ATOM 3659 C C . ASP A 1 477 ? 16.910 -24.599 -43.312 1.00 90.06 477 ASP A C 1
ATOM 3661 O O . ASP A 1 477 ? 16.638 -25.179 -44.370 1.00 90.06 477 ASP A O 1
ATOM 3665 N N . LYS A 1 478 ? 16.191 -23.554 -42.889 1.00 93.50 478 LYS A N 1
ATOM 3666 C CA . LYS A 1 478 ? 15.047 -22.969 -43.605 1.00 93.50 478 LYS A CA 1
ATOM 3667 C C . LYS A 1 478 ? 15.124 -21.439 -43.627 1.00 93.50 478 LYS A C 1
ATOM 3669 O O . LYS A 1 478 ? 14.164 -20.741 -43.302 1.00 93.50 478 LYS A O 1
ATOM 3674 N N . TRP A 1 479 ? 16.264 -20.916 -44.062 1.00 96.00 479 TRP A N 1
ATOM 3675 C CA . TRP A 1 479 ? 16.510 -19.482 -44.135 1.00 96.00 479 TRP A CA 1
ATOM 3676 C C . TRP A 1 479 ? 15.662 -18.805 -45.206 1.00 96.00 479 TRP A C 1
ATOM 3678 O O . TRP A 1 479 ? 15.441 -19.342 -46.294 1.00 96.00 479 TRP A O 1
ATOM 3688 N N . THR A 1 480 ? 15.249 -17.577 -44.936 1.00 94.50 480 THR A N 1
ATOM 3689 C CA . THR A 1 480 ? 14.676 -16.674 -45.933 1.00 94.50 480 THR A CA 1
ATOM 3690 C C . THR A 1 480 ? 15.683 -15.579 -46.248 1.00 94.50 480 THR A C 1
ATOM 3692 O O . THR A 1 480 ? 16.335 -15.070 -45.341 1.00 94.50 480 THR A O 1
ATOM 3695 N N . LEU A 1 481 ? 15.803 -15.209 -47.522 1.00 94.62 481 LEU A N 1
ATOM 3696 C CA . LEU A 1 481 ? 16.686 -14.136 -47.979 1.00 94.62 481 LEU A CA 1
ATOM 3697 C C . LEU A 1 481 ? 15.822 -12.954 -48.407 1.00 94.62 481 LEU A C 1
ATOM 3699 O O . LEU A 1 481 ? 15.122 -13.059 -49.412 1.00 94.62 481 LEU A O 1
ATOM 3703 N N . THR A 1 482 ? 15.848 -11.850 -47.671 1.00 93.38 482 THR A N 1
ATOM 3704 C CA . THR A 1 482 ? 15.018 -10.673 -47.968 1.00 93.38 482 THR A CA 1
ATOM 3705 C C . THR A 1 482 ? 15.889 -9.546 -48.506 1.00 93.38 482 THR A C 1
ATOM 3707 O O . THR A 1 482 ? 16.854 -9.169 -47.855 1.00 93.38 482 THR A O 1
ATOM 3710 N N . ASN A 1 483 ? 15.585 -9.017 -49.692 1.00 90.88 483 ASN A N 1
ATOM 3711 C CA . ASN A 1 483 ? 16.345 -7.903 -50.269 1.00 90.88 483 ASN A CA 1
ATOM 3712 C C . ASN A 1 483 ? 16.039 -6.564 -49.567 1.00 90.88 483 ASN A C 1
ATOM 3714 O O . ASN A 1 483 ? 15.117 -6.468 -48.755 1.00 90.88 483 ASN A O 1
ATOM 3718 N N . SER A 1 484 ? 16.776 -5.508 -49.919 1.00 86.25 484 SER A N 1
ATOM 3719 C CA . SER A 1 484 ? 16.612 -4.154 -49.361 1.00 86.25 484 SER A CA 1
ATOM 3720 C C . SER A 1 484 ? 15.219 -3.535 -49.542 1.00 86.25 484 SER A C 1
ATOM 3722 O O . SER A 1 484 ? 14.843 -2.650 -48.780 1.00 86.25 484 SER A O 1
ATOM 3724 N N . ASN A 1 485 ? 14.425 -4.027 -50.497 1.00 85.88 485 ASN A N 1
ATOM 3725 C CA . ASN A 1 485 ? 13.038 -3.607 -50.718 1.00 85.88 485 ASN A CA 1
ATOM 3726 C C . ASN A 1 485 ? 12.021 -4.443 -49.914 1.00 85.88 485 ASN A C 1
ATOM 3728 O O . ASN A 1 485 ? 10.820 -4.372 -50.176 1.00 85.88 485 ASN A O 1
ATOM 3732 N N . GLY A 1 486 ? 12.479 -5.287 -48.984 1.00 88.06 486 GLY A N 1
ATOM 3733 C CA . GLY A 1 486 ? 11.622 -6.138 -48.158 1.00 88.06 486 GLY A CA 1
ATOM 3734 C C . GLY A 1 486 ? 11.052 -7.361 -48.885 1.00 88.06 486 GLY A C 1
ATOM 3735 O O . GLY A 1 486 ? 10.175 -8.039 -48.351 1.00 88.06 486 GLY A O 1
ATOM 3736 N N . LYS A 1 487 ? 11.522 -7.678 -50.098 1.00 89.31 487 LYS A N 1
ATOM 3737 C CA . LYS A 1 487 ? 11.023 -8.821 -50.874 1.00 89.31 487 LYS A CA 1
ATOM 3738 C C . LYS A 1 487 ? 11.887 -10.057 -50.670 1.00 89.31 487 LYS A C 1
ATOM 3740 O O . LYS A 1 487 ? 13.108 -10.017 -50.811 1.00 89.31 487 LYS A O 1
ATOM 3745 N N . MET A 1 488 ? 11.231 -11.186 -50.416 1.00 92.31 488 MET A N 1
ATOM 3746 C CA . MET A 1 488 ? 11.897 -12.480 -50.282 1.00 92.31 488 MET A CA 1
ATOM 3747 C C . MET A 1 488 ? 12.361 -13.006 -51.644 1.00 92.31 488 MET A C 1
ATOM 3749 O O . MET A 1 488 ? 11.564 -13.109 -52.584 1.00 92.31 488 MET A O 1
ATOM 3753 N N . LEU A 1 489 ? 13.631 -13.393 -51.724 1.00 93.31 489 LEU A N 1
ATOM 3754 C CA . LEU A 1 489 ? 14.219 -14.130 -52.831 1.00 93.31 489 LEU A CA 1
ATOM 3755 C C . LEU A 1 489 ? 13.904 -15.624 -52.683 1.00 93.31 489 LEU A C 1
ATOM 3757 O O . LEU A 1 489 ? 14.352 -16.286 -51.744 1.00 93.31 489 LEU A O 1
ATOM 3761 N N . GLY A 1 490 ? 13.165 -16.164 -53.647 1.00 93.25 490 GLY A N 1
ATOM 3762 C CA . GLY A 1 490 ? 12.849 -17.585 -53.754 1.00 93.25 490 GLY A CA 1
ATOM 3763 C C . GLY A 1 490 ? 13.183 -18.159 -55.128 1.00 93.25 490 GLY A C 1
ATOM 3764 O O . GLY A 1 490 ? 13.866 -17.533 -55.943 1.00 93.25 490 GLY A O 1
ATOM 3765 N N . ALA A 1 491 ? 12.678 -19.360 -55.399 1.00 92.94 491 ALA A N 1
ATOM 3766 C CA . ALA A 1 491 ? 12.810 -20.032 -56.687 1.00 92.94 491 ALA A CA 1
ATOM 3767 C C . ALA A 1 491 ? 11.465 -20.615 -57.139 1.00 92.94 491 ALA A C 1
ATOM 3769 O O . ALA A 1 491 ? 10.656 -21.064 -56.333 1.00 92.94 491 ALA A O 1
ATOM 3770 N N . SER A 1 492 ? 11.226 -20.604 -58.450 1.00 91.50 492 SER A N 1
ATOM 3771 C CA . SER A 1 492 ? 9.994 -21.126 -59.071 1.00 91.50 492 SER A CA 1
ATOM 3772 C C . SER A 1 492 ? 10.201 -22.446 -59.817 1.00 91.50 492 SER A C 1
ATOM 3774 O O . SER A 1 492 ? 9.250 -23.188 -60.033 1.00 91.50 492 SER A O 1
ATOM 3776 N N . ALA A 1 493 ? 11.437 -22.722 -60.222 1.00 93.38 493 ALA A N 1
ATOM 3777 C CA . ALA A 1 493 ? 11.906 -23.951 -60.851 1.00 93.38 493 ALA A CA 1
ATOM 3778 C C . ALA A 1 493 ? 13.442 -23.946 -60.803 1.00 93.38 493 ALA A C 1
ATOM 3780 O O . ALA A 1 493 ? 14.045 -22.918 -60.476 1.00 93.38 493 ALA A O 1
ATOM 3781 N N . ALA A 1 494 ? 14.099 -25.042 -61.192 1.00 93.75 494 ALA A N 1
ATOM 3782 C CA . ALA A 1 494 ? 15.524 -24.986 -61.522 1.00 93.75 494 ALA A CA 1
ATOM 3783 C C . ALA A 1 494 ? 15.781 -23.902 -62.591 1.00 93.75 494 ALA A C 1
ATOM 3785 O O . ALA A 1 494 ? 15.009 -23.767 -63.542 1.00 93.75 494 ALA A O 1
ATOM 3786 N N . LYS A 1 495 ? 16.873 -23.141 -62.452 1.00 95.62 495 LYS A N 1
ATOM 3787 C CA . LYS A 1 495 ? 17.250 -22.014 -63.327 1.00 95.62 495 LYS A CA 1
ATOM 3788 C C . LYS A 1 495 ? 16.228 -20.866 -63.352 1.00 95.62 495 LYS A C 1
ATOM 3790 O O . LYS A 1 495 ? 16.066 -20.205 -64.380 1.00 95.62 495 LYS A O 1
ATOM 3795 N N . SER A 1 496 ? 15.525 -20.633 -62.246 1.00 95.19 496 SER A N 1
ATOM 3796 C CA . SER A 1 496 ? 14.469 -19.623 -62.158 1.00 95.19 496 SER A CA 1
ATOM 3797 C C . SER A 1 496 ? 14.300 -19.097 -60.728 1.00 95.19 496 SER A C 1
ATOM 3799 O O . SER A 1 496 ? 13.447 -19.586 -59.979 1.00 95.19 496 SER A O 1
ATOM 3801 N N . LEU A 1 497 ? 15.090 -18.081 -60.359 1.00 95.38 497 LEU A N 1
ATOM 3802 C CA . LEU A 1 497 ? 14.874 -17.278 -59.150 1.00 95.38 497 LEU A CA 1
ATOM 3803 C C . LEU A 1 497 ? 13.692 -16.320 -59.352 1.00 95.38 497 LEU A C 1
ATOM 3805 O O . LEU A 1 497 ? 13.391 -15.924 -60.479 1.00 95.38 497 LEU A O 1
ATOM 3809 N N . ALA A 1 498 ? 13.008 -15.968 -58.266 1.00 91.38 498 ALA A N 1
ATOM 3810 C CA . ALA A 1 498 ? 11.858 -15.071 -58.292 1.00 91.38 498 ALA A CA 1
ATOM 3811 C C . ALA A 1 498 ? 11.700 -14.315 -56.964 1.00 91.38 498 ALA A C 1
ATOM 3813 O O . ALA A 1 498 ? 11.952 -14.870 -55.895 1.00 91.38 498 ALA A O 1
ATOM 3814 N N . GLU A 1 499 ? 11.227 -13.072 -57.033 1.00 85.88 499 GLU A N 1
ATOM 3815 C CA . GLU A 1 499 ? 10.794 -12.302 -55.863 1.00 85.88 499 GLU A CA 1
ATOM 3816 C C . GLU A 1 499 ? 9.372 -12.696 -55.427 1.00 85.88 499 GLU A C 1
ATOM 3818 O O . GLU A 1 499 ? 8.535 -13.061 -56.255 1.00 85.88 499 GLU A O 1
ATOM 3823 N N . ALA A 1 500 ? 9.083 -12.569 -54.127 1.00 67.31 500 ALA A N 1
ATOM 3824 C CA . ALA A 1 500 ? 7.729 -12.615 -53.555 1.00 67.31 500 ALA A CA 1
ATOM 3825 C C . ALA A 1 500 ? 6.931 -13.916 -53.813 1.00 67.31 500 ALA A C 1
ATOM 3827 O O . ALA A 1 500 ? 5.703 -13.922 -53.794 1.00 67.31 500 ALA A O 1
ATOM 3828 N N . LYS A 1 501 ? 7.615 -15.051 -54.011 1.00 60.75 501 LYS A N 1
ATOM 3829 C CA . LYS A 1 501 ? 6.997 -16.382 -54.207 1.00 60.75 501 LYS A CA 1
ATOM 3830 C C . LYS A 1 501 ? 6.847 -17.207 -52.912 1.00 60.75 501 LYS A C 1
ATOM 3832 O O . LYS A 1 501 ? 6.805 -18.429 -52.973 1.00 60.75 501 LYS A O 1
ATOM 3837 N N . GLY A 1 502 ? 6.745 -16.536 -51.762 1.00 54.00 502 GLY A N 1
ATOM 3838 C CA . GLY A 1 502 ? 6.015 -16.947 -50.547 1.00 54.00 502 GLY A CA 1
ATOM 3839 C C . GLY A 1 502 ? 6.373 -18.232 -49.779 1.00 54.00 502 GLY A C 1
ATOM 3840 O O . GLY A 1 502 ? 5.932 -18.345 -48.643 1.00 54.00 502 GLY A O 1
ATOM 3841 N N . THR A 1 503 ? 7.127 -19.196 -50.321 1.00 65.06 503 THR A N 1
ATOM 3842 C CA . THR A 1 503 ? 7.349 -20.495 -49.638 1.00 65.06 503 THR A CA 1
ATOM 3843 C C . THR A 1 503 ? 8.739 -21.111 -49.811 1.00 65.06 503 THR A C 1
ATOM 3845 O O . THR A 1 503 ? 9.034 -22.123 -49.178 1.00 65.06 503 THR A O 1
ATOM 3848 N N . THR A 1 504 ? 9.618 -20.547 -50.649 1.00 81.75 504 THR A N 1
ATOM 3849 C CA . THR A 1 504 ? 10.987 -21.072 -50.779 1.00 81.75 504 THR A CA 1
ATOM 3850 C C . THR A 1 504 ? 11.817 -20.682 -49.564 1.00 81.75 504 THR A C 1
ATOM 3852 O O . THR A 1 504 ? 12.041 -19.498 -49.318 1.00 81.75 504 THR A O 1
ATOM 3855 N N . THR A 1 505 ? 12.325 -21.682 -48.854 1.00 93.25 505 THR A N 1
ATOM 3856 C CA . THR A 1 505 ? 13.354 -21.512 -47.830 1.00 93.25 505 THR A CA 1
ATOM 3857 C C . THR A 1 505 ? 14.668 -22.119 -48.311 1.00 93.25 505 THR A C 1
ATOM 3859 O O . THR A 1 505 ? 14.687 -22.983 -49.193 1.00 93.25 505 THR A O 1
ATOM 3862 N N . TRP A 1 506 ? 15.777 -21.674 -47.735 1.00 95.50 506 TRP A N 1
ATOM 3863 C CA . TRP A 1 506 ? 17.124 -22.039 -48.147 1.00 95.50 506 TRP A CA 1
ATOM 3864 C C . TRP A 1 506 ? 17.868 -22.740 -47.011 1.00 95.50 506 TRP A C 1
ATOM 3866 O O . TRP A 1 506 ? 17.971 -22.226 -45.899 1.00 95.50 506 TRP A O 1
ATOM 3876 N N . LYS A 1 507 ? 18.448 -23.898 -47.305 1.00 96.69 507 LYS A N 1
ATOM 3877 C CA . LYS A 1 507 ? 19.442 -24.544 -46.456 1.00 96.69 507 LYS A CA 1
ATOM 3878 C C . LYS A 1 507 ? 20.823 -24.004 -46.809 1.00 96.69 507 LYS A C 1
ATOM 3880 O O . LYS A 1 507 ? 21.211 -24.044 -47.977 1.00 96.69 507 LYS A O 1
ATOM 3885 N N . ILE A 1 508 ? 21.551 -23.512 -45.808 1.00 97.75 508 ILE A N 1
ATOM 3886 C CA . ILE A 1 508 ? 22.895 -22.947 -45.964 1.00 97.75 508 ILE A CA 1
ATOM 3887 C C . ILE A 1 508 ? 23.886 -23.838 -45.221 1.00 97.75 508 ILE A C 1
ATOM 3889 O O . ILE A 1 508 ? 23.790 -23.995 -44.008 1.00 97.75 508 ILE A O 1
ATOM 3893 N N . THR A 1 509 ? 24.860 -24.386 -45.942 1.00 97.19 509 THR A N 1
ATOM 3894 C CA . THR A 1 509 ? 26.034 -25.044 -45.350 1.00 97.19 509 THR A CA 1
ATOM 3895 C C . THR A 1 509 ? 27.306 -24.382 -45.857 1.00 97.19 509 THR A C 1
ATOM 3897 O O . THR A 1 509 ? 27.331 -23.871 -46.979 1.00 97.19 509 THR A O 1
ATOM 3900 N N . ILE A 1 510 ? 28.361 -24.367 -45.041 1.00 97.69 510 ILE A N 1
ATOM 3901 C CA . ILE A 1 510 ? 29.650 -23.769 -45.402 1.00 97.69 510 ILE A CA 1
ATOM 3902 C C . ILE A 1 510 ? 30.745 -24.820 -45.249 1.00 97.69 510 ILE A C 1
ATOM 3904 O O . ILE A 1 510 ? 30.859 -25.457 -44.207 1.00 97.69 510 ILE A O 1
ATOM 3908 N N . ALA A 1 511 ? 31.532 -25.013 -46.307 1.00 96.00 511 ALA A N 1
ATOM 3909 C CA . ALA A 1 511 ? 32.676 -25.917 -46.320 1.00 96.00 511 ALA A CA 1
ATOM 3910 C C . ALA A 1 511 ? 33.801 -25.313 -47.165 1.00 96.00 511 ALA A C 1
ATOM 3912 O O . ALA A 1 511 ? 33.570 -24.876 -48.295 1.00 96.00 511 ALA A O 1
ATOM 3913 N N . ASN A 1 512 ? 35.026 -25.287 -46.628 1.00 93.88 512 ASN A N 1
ATOM 3914 C CA . ASN A 1 512 ? 36.184 -24.656 -47.276 1.00 93.88 512 ASN A CA 1
ATOM 3915 C C . ASN A 1 512 ? 35.868 -23.224 -47.753 1.00 93.88 512 ASN A C 1
ATOM 3917 O O . ASN A 1 512 ? 36.141 -22.870 -48.899 1.00 93.88 512 ASN A O 1
ATOM 3921 N N . ASN A 1 513 ? 35.216 -22.439 -46.887 1.00 95.44 513 ASN A N 1
ATOM 3922 C CA . ASN A 1 513 ? 34.725 -21.076 -47.132 1.00 95.44 513 ASN A CA 1
ATOM 3923 C C . ASN A 1 513 ? 33.643 -20.928 -48.215 1.00 95.44 513 ASN A C 1
ATOM 3925 O O . ASN A 1 513 ? 33.150 -19.824 -48.419 1.00 95.44 513 ASN A O 1
ATOM 3929 N N . ASN A 1 514 ? 33.242 -22.004 -48.897 1.00 96.88 514 ASN A N 1
ATOM 3930 C CA . ASN A 1 514 ? 32.189 -21.983 -49.907 1.00 96.88 514 ASN A CA 1
ATOM 3931 C C . ASN A 1 514 ? 30.828 -22.286 -49.281 1.00 96.88 514 ASN A C 1
ATOM 3933 O O . ASN A 1 514 ? 30.671 -23.275 -48.566 1.00 96.88 514 ASN A O 1
ATOM 3937 N N . ALA A 1 515 ? 29.838 -21.464 -49.609 1.00 97.56 515 ALA A N 1
ATOM 3938 C CA . ALA A 1 515 ? 28.460 -21.615 -49.189 1.00 97.56 515 ALA A CA 1
ATOM 3939 C C . ALA A 1 515 ? 27.655 -22.425 -50.211 1.00 97.56 515 ALA A C 1
ATOM 3941 O O . ALA A 1 515 ? 27.606 -22.110 -51.400 1.00 97.56 515 ALA A O 1
ATOM 3942 N N . THR A 1 516 ? 26.958 -23.448 -49.732 1.00 97.62 516 THR A N 1
ATOM 3943 C CA . THR A 1 516 ? 25.916 -24.152 -50.478 1.00 97.62 516 THR A CA 1
ATOM 3944 C C . THR A 1 516 ? 24.562 -23.630 -50.019 1.00 97.62 516 THR A C 1
ATOM 3946 O O . THR A 1 516 ? 24.096 -23.991 -48.944 1.00 97.62 516 THR A O 1
ATOM 3949 N N . ILE A 1 517 ? 23.938 -22.777 -50.836 1.00 97.19 517 ILE A N 1
ATOM 3950 C CA . ILE A 1 517 ? 22.625 -22.165 -50.570 1.00 97.19 517 ILE A CA 1
ATOM 3951 C C . ILE A 1 517 ? 21.578 -22.929 -51.387 1.00 97.19 517 ILE A C 1
ATOM 3953 O O . ILE A 1 517 ? 21.334 -22.614 -52.555 1.00 97.19 517 ILE A O 1
ATOM 3957 N N . SER A 1 518 ? 21.031 -23.999 -50.814 1.00 95.81 518 SER A N 1
ATOM 3958 C CA . SER A 1 518 ? 20.124 -24.932 -51.498 1.00 95.81 518 SER A CA 1
ATOM 3959 C C . SER A 1 518 ? 18.673 -24.640 -51.164 1.00 95.81 518 SER A C 1
ATOM 3961 O O . SER A 1 518 ? 18.339 -24.463 -50.000 1.00 95.81 518 SER A O 1
ATOM 3963 N N . SER A 1 519 ? 17.796 -24.627 -52.163 1.00 94.00 519 SER A N 1
ATOM 3964 C CA . SER A 1 519 ? 16.354 -24.593 -51.915 1.00 94.00 519 SER A CA 1
ATOM 3965 C C . SER A 1 519 ? 15.938 -25.847 -51.143 1.00 94.00 519 SER A C 1
ATOM 3967 O O . SER A 1 519 ? 16.370 -26.949 -51.480 1.00 94.00 519 SER A O 1
ATOM 3969 N N . THR A 1 520 ? 15.067 -25.701 -50.144 1.00 90.75 520 THR A N 1
ATOM 3970 C CA . THR A 1 520 ? 14.474 -26.843 -49.422 1.00 90.75 520 THR A CA 1
ATOM 3971 C C . THR A 1 520 ? 13.601 -27.718 -50.321 1.00 90.75 520 THR A C 1
ATOM 3973 O O . THR A 1 520 ? 13.413 -28.900 -50.040 1.00 90.75 520 THR A O 1
ATOM 3976 N N . ASN A 1 521 ? 13.127 -27.184 -51.451 1.00 91.56 521 ASN A N 1
ATOM 3977 C CA . ASN A 1 521 ? 12.684 -27.998 -52.575 1.00 91.56 521 ASN A CA 1
ATOM 3978 C C . ASN A 1 521 ? 13.895 -28.379 -53.442 1.00 91.56 521 ASN A C 1
ATOM 3980 O O . ASN A 1 521 ? 14.390 -27.557 -54.224 1.00 91.56 521 ASN A O 1
ATOM 3984 N N . ASN A 1 522 ? 14.340 -29.634 -53.323 1.00 88.25 522 ASN A N 1
ATOM 3985 C CA . ASN A 1 522 ? 15.526 -30.163 -54.005 1.00 88.25 522 ASN A CA 1
ATOM 3986 C C . ASN A 1 522 ? 15.459 -30.046 -55.538 1.00 88.25 522 ASN A C 1
ATOM 3988 O O . ASN A 1 522 ? 16.497 -29.895 -56.185 1.00 88.25 522 ASN A O 1
ATOM 3992 N N . SER A 1 523 ? 14.263 -30.050 -56.138 1.00 91.88 523 SER A N 1
ATOM 3993 C CA . SER A 1 523 ? 14.090 -29.890 -57.589 1.00 91.88 523 SER A CA 1
ATOM 3994 C C . SER A 1 523 ? 14.473 -28.494 -58.090 1.00 91.88 523 SER A C 1
ATOM 3996 O O . SER A 1 523 ? 14.672 -28.311 -59.290 1.00 91.88 523 SER A O 1
ATOM 3998 N N . TYR A 1 524 ? 14.589 -27.502 -57.201 1.00 93.56 524 TYR A N 1
ATOM 3999 C CA . TYR A 1 524 ? 14.999 -26.141 -57.561 1.00 93.56 524 TYR A CA 1
ATOM 4000 C C . TYR A 1 524 ? 16.515 -25.933 -57.435 1.00 93.56 524 TYR A C 1
ATOM 4002 O O . TYR A 1 524 ? 17.043 -24.967 -57.982 1.00 93.56 524 TYR A O 1
ATOM 4010 N N . GLY A 1 525 ? 17.243 -26.852 -56.799 1.00 94.62 525 GLY A N 1
ATOM 4011 C CA . GLY A 1 525 ? 18.703 -26.813 -56.726 1.00 94.62 525 GLY A CA 1
ATOM 4012 C C . GLY A 1 525 ? 19.263 -25.718 -55.812 1.00 94.62 525 GLY A C 1
ATOM 4013 O O . GLY A 1 525 ? 18.610 -25.275 -54.868 1.00 94.62 525 GLY A O 1
ATOM 4014 N N . ARG A 1 526 ? 20.504 -25.299 -56.080 1.00 96.50 526 ARG A N 1
ATOM 4015 C CA . ARG A 1 526 ? 21.287 -24.380 -55.234 1.00 96.50 526 ARG A CA 1
ATOM 4016 C C . ARG A 1 526 ? 21.816 -23.182 -56.006 1.00 96.50 526 ARG A C 1
ATOM 4018 O O . ARG A 1 526 ? 22.067 -23.296 -57.205 1.00 96.50 526 ARG A O 1
ATOM 4025 N N . ILE A 1 527 ? 22.010 -22.053 -55.333 1.00 97.56 527 ILE A N 1
ATOM 4026 C CA . ILE A 1 527 ? 22.569 -20.845 -55.952 1.00 97.56 527 ILE A CA 1
ATOM 4027 C C . ILE A 1 527 ? 24.041 -21.085 -56.307 1.00 97.56 527 ILE A C 1
ATOM 4029 O O . ILE A 1 527 ? 24.841 -21.446 -55.446 1.00 97.56 527 ILE A O 1
ATOM 4033 N N . LEU A 1 528 ? 24.389 -20.875 -57.578 1.00 98.19 528 LEU A N 1
ATOM 4034 C CA . LEU A 1 528 ? 25.755 -20.903 -58.104 1.00 98.19 528 LEU A CA 1
ATOM 4035 C C . LEU A 1 528 ? 26.037 -19.623 -58.893 1.00 98.19 528 LEU A C 1
ATOM 4037 O O . LEU A 1 528 ? 25.136 -19.061 -59.524 1.00 98.19 528 LEU A O 1
ATOM 4041 N N . HIS A 1 529 ? 27.302 -19.212 -58.918 1.00 98.00 529 HIS A N 1
ATOM 4042 C CA . HIS A 1 529 ? 27.785 -18.204 -59.852 1.00 98.00 529 HIS A CA 1
ATOM 4043 C C . HIS A 1 529 ? 28.124 -18.873 -61.190 1.00 98.00 529 HIS A C 1
ATOM 4045 O O . HIS A 1 529 ? 29.071 -19.658 -61.280 1.00 98.00 529 HIS A O 1
ATOM 4051 N N . ASN A 1 530 ? 27.348 -18.561 -62.229 1.00 97.00 530 ASN A N 1
ATOM 4052 C CA . ASN A 1 530 ? 27.661 -18.933 -63.604 1.00 97.00 530 ASN A CA 1
ATOM 4053 C C . ASN A 1 530 ? 28.533 -17.839 -64.226 1.00 97.00 530 ASN A C 1
ATOM 4055 O O . ASN A 1 530 ? 28.033 -16.777 -64.599 1.00 97.00 530 ASN A O 1
ATOM 4059 N N . VAL A 1 531 ? 29.826 -18.129 -64.347 1.00 94.38 531 VAL A N 1
ATOM 4060 C CA . VAL A 1 531 ? 30.838 -17.179 -64.824 1.00 94.38 531 VAL A CA 1
ATOM 4061 C C . VAL A 1 531 ? 30.697 -16.933 -66.329 1.00 94.38 531 VAL A C 1
ATOM 4063 O O . VAL A 1 531 ? 30.887 -15.816 -66.792 1.00 94.38 531 VAL A O 1
ATOM 4066 N N . SER A 1 532 ? 30.314 -17.955 -67.102 1.00 93.19 532 SER A N 1
ATOM 4067 C CA . SER A 1 532 ? 30.161 -17.852 -68.562 1.00 93.19 532 SER A CA 1
ATOM 4068 C C . SER A 1 532 ? 28.968 -16.994 -68.974 1.00 93.19 532 SER A C 1
ATOM 4070 O O . SER A 1 532 ? 28.987 -16.368 -70.026 1.00 93.19 532 SER A O 1
ATOM 4072 N N . SER A 1 533 ? 27.911 -16.991 -68.165 1.00 92.75 533 SER A N 1
ATOM 4073 C CA . SER A 1 533 ? 26.689 -16.223 -68.418 1.00 92.75 533 SER A CA 1
ATOM 4074 C C . SER A 1 533 ? 26.486 -15.071 -67.429 1.00 92.75 533 SER A C 1
ATOM 4076 O O . SER A 1 533 ? 25.349 -14.603 -67.316 1.00 92.75 533 SER A O 1
ATOM 4078 N N . THR A 1 534 ? 27.553 -14.709 -66.701 1.00 94.38 534 THR A N 1
ATOM 4079 C CA . THR A 1 534 ? 27.672 -13.574 -65.766 1.00 94.38 534 THR A CA 1
ATOM 4080 C C . THR A 1 534 ? 26.441 -13.360 -64.883 1.00 94.38 534 THR A C 1
ATOM 4082 O O . THR A 1 534 ? 25.811 -12.304 -64.889 1.00 94.38 534 THR A O 1
ATOM 4085 N N . ARG A 1 535 ? 26.062 -14.397 -64.125 1.00 97.62 535 ARG A N 1
ATOM 4086 C CA . ARG A 1 535 ? 24.857 -14.374 -63.276 1.00 97.62 535 ARG A CA 1
ATOM 4087 C C . ARG A 1 535 ? 24.955 -15.283 -62.057 1.00 97.62 535 ARG A C 1
ATOM 4089 O O . ARG A 1 535 ? 25.564 -16.352 -62.140 1.00 97.62 535 ARG A O 1
ATOM 4096 N N . PHE A 1 536 ? 24.240 -14.944 -60.987 1.00 98.25 536 PHE A N 1
ATOM 4097 C CA . PHE A 1 536 ? 23.929 -15.890 -59.910 1.00 98.25 536 PHE A CA 1
ATOM 4098 C C . PHE A 1 536 ? 22.526 -16.464 -60.112 1.00 98.25 536 PHE A C 1
ATOM 4100 O O . PHE A 1 536 ? 21.554 -15.733 -60.311 1.00 98.25 536 PHE A O 1
ATOM 4107 N N . LEU A 1 537 ? 22.413 -17.789 -60.104 1.00 97.50 537 LEU A N 1
ATOM 4108 C CA . LEU A 1 537 ? 21.161 -18.483 -60.405 1.00 97.50 537 LEU A CA 1
ATOM 4109 C C . LEU A 1 537 ? 21.120 -19.843 -59.702 1.00 97.50 537 LEU A C 1
ATOM 4111 O O . LEU A 1 537 ? 22.164 -20.408 -59.379 1.00 97.50 537 LEU A O 1
ATOM 4115 N N . ASN A 1 538 ? 19.923 -20.372 -59.451 1.00 96.19 538 ASN A N 1
ATOM 4116 C CA . ASN A 1 538 ? 19.744 -21.690 -58.857 1.00 96.19 538 ASN A CA 1
ATOM 4117 C C . ASN A 1 538 ? 19.880 -22.811 -59.903 1.00 96.19 538 ASN A C 1
ATOM 4119 O O . ASN A 1 538 ? 19.176 -22.824 -60.912 1.00 96.19 538 ASN A O 1
ATOM 4123 N N . TYR A 1 539 ? 20.761 -23.779 -59.661 1.00 96.62 539 TYR A N 1
ATOM 4124 C CA . TYR A 1 539 ? 21.009 -24.914 -60.551 1.00 96.62 539 TYR A CA 1
ATOM 4125 C C . TYR A 1 539 ? 20.992 -26.240 -59.795 1.00 96.62 539 TYR A C 1
ATOM 4127 O O . TYR A 1 539 ? 21.403 -26.330 -58.640 1.00 96.62 539 TYR A O 1
ATOM 4135 N N . THR A 1 540 ? 20.572 -27.295 -60.490 1.00 94.62 540 THR A N 1
ATOM 4136 C CA . THR A 1 540 ? 20.653 -28.687 -60.024 1.00 94.62 540 THR A CA 1
ATOM 4137 C C . THR A 1 540 ? 21.940 -29.387 -60.475 1.00 94.62 540 THR A C 1
ATOM 4139 O O . THR A 1 540 ? 22.234 -30.482 -60.011 1.00 94.62 540 THR A O 1
ATOM 4142 N N . SER A 1 541 ? 22.729 -28.765 -61.360 1.00 89.88 541 SER A N 1
ATOM 4143 C CA . SER A 1 541 ? 23.984 -29.322 -61.871 1.00 89.88 541 SER A CA 1
ATOM 4144 C C . SER A 1 541 ? 25.101 -29.317 -60.823 1.00 89.88 541 SER A C 1
ATOM 4146 O O . SER A 1 541 ? 25.079 -28.555 -59.852 1.00 89.88 541 SER A O 1
ATOM 4148 N N . ASN A 1 542 ? 26.130 -30.135 -61.043 1.00 91.81 542 ASN A N 1
ATOM 4149 C CA . ASN A 1 542 ? 27.366 -30.088 -60.261 1.00 91.81 542 ASN A CA 1
ATOM 4150 C C . ASN A 1 542 ? 28.132 -28.775 -60.493 1.00 91.81 542 ASN A C 1
ATOM 4152 O O . ASN A 1 542 ? 27.846 -28.023 -61.430 1.00 91.81 542 ASN A O 1
ATOM 4156 N N . THR A 1 543 ? 29.076 -28.480 -59.600 1.00 92.38 543 THR A N 1
ATOM 4157 C CA . THR A 1 543 ? 30.020 -27.373 -59.778 1.00 92.38 543 THR A CA 1
ATOM 4158 C C . THR A 1 543 ? 31.003 -27.674 -60.912 1.00 92.38 543 THR A C 1
ATOM 4160 O O . THR A 1 543 ? 31.267 -28.831 -61.239 1.00 92.38 543 THR A O 1
ATOM 4163 N N . SER A 1 544 ? 31.544 -26.626 -61.525 1.00 92.56 544 SER A N 1
ATOM 4164 C CA . SER A 1 544 ? 32.587 -26.707 -62.554 1.00 92.56 544 SER A CA 1
ATOM 4165 C C . SER A 1 544 ? 33.397 -25.408 -62.575 1.00 92.56 544 SER A C 1
ATOM 4167 O O . SER A 1 544 ? 33.075 -24.464 -61.855 1.00 92.56 544 SER A O 1
ATOM 4169 N N . ALA A 1 545 ? 34.405 -25.311 -63.447 1.00 89.50 545 ALA A N 1
ATOM 4170 C CA . ALA A 1 545 ? 35.175 -24.078 -63.632 1.00 89.50 545 ALA A CA 1
ATOM 4171 C C . ALA A 1 545 ? 34.314 -22.854 -64.024 1.00 89.50 545 ALA A C 1
ATOM 4173 O O . ALA A 1 545 ? 34.702 -21.721 -63.742 1.00 89.50 545 ALA A O 1
ATOM 4174 N N . SER A 1 546 ? 33.146 -23.070 -64.643 1.00 91.75 546 SER A N 1
ATOM 4175 C CA . SER A 1 546 ? 32.184 -22.016 -64.995 1.00 91.75 546 SER A CA 1
ATOM 4176 C C . SER A 1 546 ? 30.985 -21.921 -64.046 1.00 91.75 546 SER A C 1
ATOM 4178 O O . SER A 1 546 ? 30.194 -20.994 -64.191 1.00 91.75 546 SER A O 1
ATOM 4180 N N . MET A 1 547 ? 30.848 -22.839 -63.082 1.00 95.50 547 MET A N 1
ATOM 4181 C CA . MET A 1 547 ? 29.704 -22.957 -62.167 1.00 95.50 547 MET A CA 1
ATOM 4182 C C . MET A 1 547 ? 30.205 -23.071 -60.725 1.00 95.50 547 MET A C 1
ATOM 4184 O O . MET A 1 547 ? 30.393 -24.172 -60.198 1.00 95.50 547 MET A O 1
ATOM 4188 N N . LEU A 1 548 ? 30.453 -21.924 -60.100 1.00 97.25 548 LEU A N 1
ATOM 4189 C CA . LEU A 1 548 ? 31.139 -21.827 -58.813 1.00 97.25 548 LEU A CA 1
ATOM 4190 C C . LEU A 1 548 ? 30.145 -21.766 -57.650 1.00 97.25 548 LEU A C 1
ATOM 4192 O O . LEU A 1 548 ? 29.089 -21.140 -57.760 1.00 97.25 548 LEU A O 1
ATOM 4196 N N . LEU A 1 549 ? 30.507 -22.378 -56.519 1.00 97.81 549 LEU A N 1
ATOM 4197 C CA . LEU A 1 549 ? 29.822 -22.098 -55.257 1.00 97.81 549 LEU A CA 1
ATOM 4198 C C . LEU A 1 549 ? 30.125 -20.656 -54.825 1.00 97.81 549 LEU A C 1
ATOM 4200 O O . LEU A 1 549 ? 31.267 -20.205 -54.979 1.00 97.81 549 LEU A O 1
ATOM 4204 N N . PRO A 1 550 ? 29.125 -19.932 -54.304 1.00 98.19 550 PRO A N 1
ATOM 4205 C CA . PRO A 1 550 ? 29.358 -18.623 -53.726 1.00 98.19 550 PRO A CA 1
ATOM 4206 C C . PRO A 1 550 ? 30.030 -18.722 -52.349 1.00 98.19 550 PRO A C 1
ATOM 4208 O O . PRO A 1 550 ? 30.158 -19.795 -51.766 1.00 98.19 550 PRO A O 1
ATOM 4211 N N . GLN A 1 551 ? 30.418 -17.576 -51.808 1.00 98.56 551 GLN A N 1
ATOM 4212 C CA . GLN A 1 551 ? 30.739 -17.345 -50.403 1.00 98.56 551 GLN A CA 1
ATOM 4213 C C . GLN A 1 551 ? 29.673 -16.424 -49.803 1.00 98.56 551 GLN A C 1
ATOM 4215 O O . GLN A 1 551 ? 28.966 -15.728 -50.534 1.00 98.56 551 GLN A O 1
ATOM 4220 N N . ILE A 1 552 ? 29.565 -16.401 -48.477 1.00 98.56 552 ILE A N 1
ATOM 4221 C CA . ILE A 1 552 ? 28.704 -15.456 -47.761 1.00 98.56 552 ILE A CA 1
ATOM 4222 C C . ILE A 1 552 ? 29.601 -14.516 -46.963 1.00 98.56 552 ILE A C 1
ATOM 4224 O O . ILE A 1 552 ? 30.491 -14.974 -46.250 1.00 98.56 552 ILE A O 1
ATOM 4228 N N . TYR A 1 553 ? 29.361 -13.213 -47.078 1.00 98.56 553 TYR A N 1
ATOM 4229 C CA . TYR A 1 553 ? 29.955 -12.197 -46.213 1.00 98.56 553 TYR A CA 1
ATOM 4230 C C . TYR A 1 553 ? 28.860 -11.592 -45.352 1.00 98.56 553 TYR A C 1
ATOM 4232 O O . TYR A 1 553 ? 27.790 -11.282 -45.864 1.00 98.56 553 TYR A O 1
ATOM 4240 N N . LYS A 1 554 ? 29.123 -11.419 -44.062 1.00 97.75 554 LYS A N 1
ATOM 4241 C CA . LYS A 1 554 ? 28.191 -10.850 -43.095 1.00 97.75 554 LYS A CA 1
ATOM 4242 C C . LYS A 1 554 ? 28.658 -9.475 -42.635 1.00 97.75 554 LYS A C 1
ATOM 4244 O O . LYS A 1 554 ? 29.853 -9.265 -42.418 1.00 97.75 554 LYS A O 1
ATOM 4249 N N . LYS A 1 555 ? 27.714 -8.558 -42.447 1.00 96.06 555 LYS A N 1
ATOM 4250 C CA . LYS A 1 555 ? 27.963 -7.250 -41.844 1.00 96.06 555 LYS A CA 1
ATOM 4251 C C . LYS A 1 555 ? 28.335 -7.391 -40.364 1.00 96.06 555 LYS A C 1
ATOM 4253 O O . LYS A 1 555 ? 27.621 -8.027 -39.593 1.00 96.06 555 LYS A O 1
ATOM 4258 N N . VAL A 1 556 ? 29.444 -6.783 -39.965 1.00 92.56 556 VAL A N 1
ATOM 4259 C CA . VAL A 1 556 ? 29.941 -6.723 -38.586 1.00 92.56 556 VAL A CA 1
ATOM 4260 C C . VAL A 1 556 ? 30.218 -5.265 -38.246 1.00 92.56 556 VAL A C 1
ATOM 4262 O O . VAL A 1 556 ? 30.757 -4.527 -39.069 1.00 92.56 556 VAL A O 1
ATOM 4265 N N . VAL A 1 557 ? 29.824 -4.850 -37.048 1.00 84.81 557 VAL A N 1
ATOM 4266 C CA . VAL A 1 557 ? 30.114 -3.521 -36.509 1.00 84.81 557 VAL A CA 1
ATOM 4267 C C . VAL A 1 557 ? 31.255 -3.683 -35.510 1.00 84.81 557 VAL A C 1
ATOM 4269 O O . VAL A 1 557 ? 31.084 -4.408 -34.530 1.00 84.81 557 VAL A O 1
ATOM 4272 N N . GLU A 1 558 ? 32.403 -3.068 -35.793 1.00 77.31 558 GLU A N 1
ATOM 4273 C CA . GLU A 1 558 ? 33.623 -3.128 -34.966 1.00 77.31 558 GLU A CA 1
ATOM 4274 C C . GLU A 1 558 ? 33.938 -1.798 -34.307 1.00 77.31 558 GLU A C 1
ATOM 4276 O O . GLU A 1 558 ? 33.818 -0.764 -35.008 1.00 77.31 558 GLU A O 1
#

Sequence (558 aa):
MTSYDTTANKYGNMIVSDLESLNKIVVFGATATISALVWDSTNGKYTYTNKQDFLTNAITKSINIGDTLELIVIRDSYNGNTQLNAIVTKVTPKPAVTSNLIFDLDGGICDNLPTTYEEGKELVLPTPTKDGYDFLGWEYNGTVITVIAPTMTGDLALKAKWQKEDTTKAYFKKVTDVSELTEDAMYLIVYESGEKAFAFDSSLTSKLDVAKNYKEFDITSLGILVNEESKSVIFKIAKNTDGSYAILASNGNYIYHTGTKNTLSEEKKVNNSKHTITFDANGNVILKMSSADYSVRFNSADSDMRFRYYKSGQQSISLYKYSTSTSEPSTSHKINYANLPEGTTNSNPTSYTEGETITLVDPVLAGYTFDGWFDNAECTGTKITEISASYTTDITLYAKFTKDSSAKVTKWKLVTDASSLKVGDEIVIASNSKGAIAGSLSGKFLTVVEATFNSGKSEITSSIASESIFVLGGEVDKWTLTNSNGKMLGASAAKSLAEAKGTTTWKITIANNNATISSTNNSYGRILHNVSSTRFLNYTSNTSASMLLPQIYKKVVE

Solvent-accessible surface area (backbone atoms only — not comparable to full-atom values): 31017 Å² total; per-residue (Å²): 113,55,66,90,55,96,63,87,89,74,64,27,39,36,60,49,58,61,100,86,51,92,61,69,34,46,33,40,32,37,30,69,52,75,84,45,41,43,76,36,80,90,75,75,40,75,40,70,72,60,67,58,47,39,64,78,44,84,78,56,57,74,71,56,84,72,42,49,74,42,70,54,74,49,82,46,80,56,95,91,41,64,33,31,39,33,35,48,79,44,76,44,75,49,80,83,53,70,29,46,44,45,79,42,54,82,85,39,49,65,85,86,76,67,59,57,48,54,53,66,42,73,42,80,55,85,83,54,48,40,95,70,37,45,70,74,30,32,34,44,98,91,39,73,38,61,52,48,51,39,88,53,71,68,70,44,66,35,33,51,37,74,42,74,56,82,63,65,44,47,24,28,28,78,46,56,54,71,84,76,65,53,75,83,42,49,28,39,50,28,35,78,58,86,60,35,28,40,30,41,34,30,60,46,60,99,49,46,68,47,70,71,26,55,46,82,44,65,47,50,76,57,27,32,66,64,44,79,73,55,63,51,25,25,30,36,47,43,77,44,97,88,74,33,32,30,44,22,30,60,86,65,28,27,41,33,72,57,83,95,58,56,38,51,44,68,38,89,56,66,91,68,22,46,23,44,74,47,53,49,101,85,33,32,40,41,49,26,40,69,90,47,78,34,23,56,26,33,37,80,50,88,94,51,41,25,64,32,34,41,71,74,94,56,43,72,22,34,36,22,36,65,44,75,36,73,65,77,76,51,54,70,31,46,41,44,79,40,72,71,61,91,82,50,48,68,87,59,73,58,52,50,45,50,66,45,70,46,76,60,65,86,50,47,38,91,68,40,46,68,74,44,31,11,80,39,92,84,59,61,84,70,67,52,56,52,51,52,40,85,52,84,60,67,45,59,36,20,49,39,73,46,74,58,86,78,81,76,45,81,45,34,35,53,46,62,50,52,85,77,64,52,70,69,41,43,32,30,51,25,35,76,96,72,35,28,29,37,31,49,78,54,90,37,29,23,35,65,37,84,43,46,55,45,96,82,58,48,31,53,71,47,88,78,61,60,59,33,35,27,34,31,35,74,46,92,64,38,27,32,41,24,36,71,86,73,41,39,55,25,61,81,41,51,65,23,33,37,70,69,62,91,73,50,26,28,25,65,45,46,56,95,50,30,29,47,43,25,38,70,56,65,79,28,18,26,45,25,37,29,64,85,75,57,28,32,34,23,38,74,70,80,74,51,102,46,30,35,63,22,28,42,27,34,66,44,81,83

Secondary structure (DSSP, 8-state):
---S-SS-SSS--EEEE-SS---EEEEEEEE--GGGEEEETTTTEEEES-TT-SSSSTTTTT--TT-EEEEEEEEEEETTEEEEEEEEEEEEPPPPPEEEEEEE-TT-B-SS--SEEETTS-EEPP--BBTTEEEEEEEETTEEESEE-TT--S-EEEEEEEEE----EEEEEEE-SGGG--TT-EEEEEEEETTEEEEE-GGGGGGTTSS--EEEEE-BTTBEE-SHHHHTT-EEEEE-TTS-EEEE-TTSPEEEE-TTSS-EEEES-GGG--EEEEE-TTS-EEEEETTSS-EEEEE--GGG-EEEEESSSSBPBEEEEEEEESSPP--EEEEEEES--TT-B--S-SEEETT--EEPPPPBBTTEEEEEEESSTT--SSPB-EE-TT--S-EEEEEEEEE--S---EEEEEP--GGG--TT-EEEEEEGGGTEEEEEEETTEEEEEE--B-TTSSEE-S---GGG-EEEEEETTEEEEEETTSPEEEEEETTEEEES-S---EEEEEETTEEEEEESSGGG-EEEEETTTTEEEEESSPPBTTEEPPEEEEEEE-

Mean predicted aligned error: 20.35 Å

Foldseek 3Di:
DDPPDPDPAAWQWDWDDPPPDPQIEIETQEAADCVQWDQPPVVRDTDGPDRRHACVDDQRVPDDPQKDFDWDWDWDQDPNGTYTHIYGHHTHDHPFDKAAEAEAAVQWDDPDADGIDTAQDKDFGGDTDDPQKDWPAWDFPNDGDRMDHNHDDHYTYTYTDIDGHQLKFKAFAFAQFPVPADAPWKKWKWDDDPQKIWTFALLCAQVSQDLRRTDIAGAFLRGGGDDPVVVRRIWGWDADPVRFIWIAGPVRWTWADDDDDQGIGTHNDRPRGGFDWGHDPVSFIWGAHPVDQWTWAFAPDPRRTHTTIDNDDGHTITMTTMDIDSDDGWDKAAEAEAAQDPQKAAPFDGMDTQQDKAFGDFIDDPQKDWPAKDQDQVPDDDGDGMDHNPDDYHGYIYTDIDGHPDDWDKWWFFDQFPVPDDQFWKKWWADQVVQWTFFADDFFFTATDGWHAPPVNGTTPDDDDQRRIWGWDDDAQFTWTAGSVRWTWAADFAQGIDTNPPGWGWHWGHDPQFIFTATPPLRNATWWQQQVVRTTHGHNDDADPRTHGITMITMDID